Protein AF-A0A961W3Y5-F1 (afdb_monomer_lite)

Foldseek 3Di:
DDPVCVVCLVVVLVVQLVVLLVVVLVDVDDVLVNLVSNVVSLLVSVVVVDPPVVSVVLVVVLVVLPPVVVLVVLSVVVSVPDPDDDDDDSPLSNLVSLLVVLLVLLLLLLLLLLLDDDDPVVNVVSLVSNVSSVVSNVVSLVVLVVVVVVCVVVVVPPPPPVSSAPLLSLLLSLLSLLLLCLSCVLVVPPSSNVSSVVSLVCSCPPHPHPLSVVSSVLSVVLVPPDLVCLVVLLVCLLVVLLCCLVCQLVPLVVVLVVCCPDPCCPPPPQPVLQLSQLSPLLSQLCVVVDQQACAQQNLQVCVVPVVSQVSSAFPDPSHNCRGSNVRSDNQAQSSNLRNHGGVNSSVVSSVVSVSLVVVLVVDPSSSSSSSSSSVSSVNSNNGHGGHPSDSVNSSSVNVSSSSCSVSNVVVVVVVVVD

Sequence (418 aa):
MTASFKRALPFIVLLAAVATTVLVMTVRLAPQLVFGLAMAVALAAALAFHTPQEVARRLLSALKAGLPFLAVLAIAFIAVLPFANEAGTHFSRGLQLLLVAAVLPLASGLGALAGGPLGARERERWIIFFLAGLMVLIAGEIFLDDIRKIAIAFGYERMSMSTLRMNRSTLVISLIAGFAFFRAVQSRDRVTLVAAMVTLFIMLAFSDNETARGIVLLTLLLALVPARWSKGLYALTAIGTLAFILAGPFLYEPAREAWLSSSLAGFKPNTILARLDIWTLSARAVHAFGWLGGGIDFLRDIDAYPDLVAAVAPLGEGAVMPDITYVLHSHNGALQLVVDLGLFGVIAAAALFVLLGRSIFSLPEPQQSAYVRLVVLVLFAICVSHGLWQKWWWLAIGLVTLTVAFLGGADARRRQDD

Secondary structure (DSSP, 8-state):
--HHHHHHHHHHHHHHHHHHHHHHHHS---HHHHHHHHHHHHHHHHHHHS-HHHHHHHHHHHHHTSSHHHHHHHHHHHHH--SS-----HHHHHHHHHHHHHHHHHHHHHHHHHHS---HHHHHHHHHHHHHHHHHHHHHHHHHHHHHHHHHHTT-TTS-TTTT--HHHHHHHHHHHHHHHHHHHHHT-HHHHHHHHHHHHHHHHH---HHHHHHHHHHHHHHSS-GGGHHHHHHHHHHHHHHHHHHHHHHHHHHHHHHHHSTTTTSSHHHHHHHHHHHHHHHHHHHHHGGG---TTGGGGGGG-HHHHHHT----TT-SS--GGG-SS-S-HHHHHHHHHHHHHHHHHHHHHHHHHHHHHTS-HHHHHHHHHHHHHHHHHHHHT--TT-HHHHHHHHHHHHHHHHHHHHHHHHHHH-

Structure (mmCIF, N/CA/C/O backbone):
data_AF-A0A961W3Y5-F1
#
_entry.id   AF-A0A961W3Y5-F1
#
loop_
_atom_site.group_PDB
_atom_site.id
_atom_site.type_symbol
_atom_site.label_atom_id
_atom_site.label_alt_id
_atom_site.label_comp_id
_atom_site.label_asym_id
_atom_site.label_entity_id
_atom_site.label_seq_id
_atom_site.pdbx_PDB_ins_code
_atom_site.Cartn_x
_atom_site.Cartn_y
_atom_site.Cartn_z
_atom_site.occupancy
_atom_site.B_iso_or_equiv
_atom_site.auth_seq_id
_atom_site.auth_comp_id
_atom_site.auth_asym_id
_atom_site.auth_atom_id
_atom_site.pdbx_PDB_model_num
ATOM 1 N N . MET A 1 1 ? 3.672 -12.353 40.311 1.00 52.53 1 MET A N 1
ATOM 2 C CA . MET A 1 1 ? 4.168 -11.032 39.854 1.00 52.53 1 MET A CA 1
ATOM 3 C C . MET A 1 1 ? 3.549 -9.949 40.718 1.00 52.53 1 MET A C 1
ATOM 5 O O . MET A 1 1 ? 2.329 -9.907 40.819 1.00 52.53 1 MET A O 1
ATOM 9 N N . THR A 1 2 ? 4.361 -9.110 41.358 1.00 67.00 2 THR A N 1
ATOM 10 C CA . THR A 1 2 ? 3.884 -8.021 42.224 1.00 67.00 2 THR A CA 1
ATOM 11 C C . THR A 1 2 ? 3.249 -6.891 41.401 1.00 67.00 2 THR A C 1
ATOM 13 O O . THR A 1 2 ? 3.578 -6.693 40.228 1.00 67.00 2 THR A O 1
ATOM 16 N N . ALA A 1 3 ? 2.333 -6.124 42.001 1.00 58.00 3 ALA A N 1
ATOM 17 C CA . ALA A 1 3 ? 1.681 -4.987 41.339 1.00 58.00 3 ALA A CA 1
ATOM 18 C C . ALA A 1 3 ? 2.683 -3.909 40.874 1.00 58.00 3 ALA A C 1
ATOM 20 O O . ALA A 1 3 ? 2.437 -3.226 39.882 1.00 58.00 3 ALA A O 1
ATOM 21 N N . SER A 1 4 ? 3.829 -3.787 41.550 1.00 48.03 4 SER A N 1
ATOM 22 C CA . SER A 1 4 ? 4.938 -2.912 41.156 1.00 48.03 4 SER A CA 1
ATOM 23 C C . SER A 1 4 ? 5.624 -3.378 39.867 1.00 48.03 4 SER A C 1
ATOM 25 O O . SER A 1 4 ? 5.889 -2.555 38.994 1.00 48.03 4 SER A O 1
ATOM 27 N N . PHE A 1 5 ? 5.816 -4.689 39.682 1.00 45.62 5 PHE A N 1
ATOM 28 C CA . PHE A 1 5 ? 6.417 -5.246 38.465 1.00 45.62 5 PHE A CA 1
ATOM 29 C C . PHE A 1 5 ? 5.538 -5.007 37.230 1.00 45.62 5 PHE A C 1
ATOM 31 O O . PHE A 1 5 ? 6.034 -4.555 36.203 1.00 45.62 5 PHE A O 1
ATOM 38 N N . LYS A 1 6 ? 4.213 -5.187 37.346 1.00 46.56 6 LYS A N 1
ATOM 39 C CA . LYS A 1 6 ? 3.263 -4.873 36.258 1.00 46.56 6 LYS A CA 1
ATOM 40 C C . LYS A 1 6 ? 3.284 -3.394 35.842 1.00 46.56 6 LYS A C 1
ATOM 42 O O . LYS A 1 6 ? 3.015 -3.090 34.686 1.00 46.56 6 LYS A O 1
ATOM 47 N N . ARG A 1 7 ? 3.613 -2.475 36.762 1.00 46.25 7 ARG A N 1
ATOM 48 C CA . ARG A 1 7 ? 3.742 -1.031 36.479 1.00 46.25 7 ARG A CA 1
ATOM 49 C C . ARG A 1 7 ? 5.093 -0.658 35.865 1.00 46.25 7 ARG A C 1
ATOM 51 O O . ARG A 1 7 ? 5.137 0.270 35.066 1.00 46.25 7 ARG A O 1
ATOM 58 N N . ALA A 1 8 ? 6.166 -1.360 36.229 1.00 42.59 8 ALA A N 1
ATOM 59 C CA . ALA A 1 8 ? 7.512 -1.139 35.693 1.00 42.59 8 ALA A CA 1
ATOM 60 C C . ALA A 1 8 ? 7.721 -1.798 34.320 1.00 42.59 8 ALA A C 1
ATOM 62 O O . ALA A 1 8 ? 8.552 -1.358 33.535 1.00 42.59 8 ALA A O 1
ATOM 63 N N . LEU A 1 9 ? 6.945 -2.832 34.005 1.00 44.69 9 LEU A N 1
ATOM 64 C CA . LEU A 1 9 ? 7.077 -3.631 32.794 1.00 44.69 9 LEU A CA 1
ATOM 65 C C . LEU A 1 9 ? 6.978 -2.839 31.471 1.00 44.69 9 LEU A C 1
ATOM 67 O O . LEU A 1 9 ? 7.825 -3.076 30.616 1.00 44.69 9 LEU A O 1
ATOM 71 N N . PRO A 1 10 ? 6.060 -1.867 31.274 1.00 43.75 10 PRO A N 1
ATOM 72 C CA . PRO A 1 10 ? 6.090 -0.999 30.091 1.00 43.75 10 PRO A CA 1
ATOM 73 C C . PRO A 1 10 ? 7.406 -0.224 29.968 1.00 43.75 10 PRO A C 1
ATOM 75 O O . PRO A 1 10 ? 7.907 -0.030 28.867 1.00 43.75 10 PRO A O 1
ATOM 78 N N . PHE A 1 11 ? 7.987 0.175 31.103 1.00 44.25 11 PHE A N 1
ATOM 79 C CA . PHE A 1 11 ? 9.269 0.870 31.164 1.00 44.25 11 PHE A CA 1
ATOM 80 C C . PHE A 1 11 ? 10.440 -0.074 30.869 1.00 44.25 11 PHE A C 1
ATOM 82 O O . PHE A 1 11 ? 11.383 0.341 30.221 1.00 44.25 11 PHE A O 1
ATOM 89 N N . ILE A 1 12 ? 10.366 -1.348 31.269 1.00 45.91 12 ILE A N 1
ATOM 90 C CA . ILE A 1 12 ? 11.360 -2.389 30.945 1.00 45.91 12 ILE A CA 1
ATOM 91 C C . ILE A 1 12 ? 11.275 -2.792 29.470 1.00 45.91 12 ILE A C 1
ATOM 93 O O . ILE A 1 12 ? 12.303 -2.950 28.830 1.00 45.91 12 ILE A O 1
ATOM 97 N N . VAL A 1 13 ? 10.070 -2.919 28.912 1.00 46.34 13 VAL A N 1
ATOM 98 C CA . VAL A 1 13 ? 9.837 -3.153 27.476 1.00 46.34 13 VAL A CA 1
ATOM 99 C C . VAL A 1 13 ? 10.357 -1.970 26.661 1.00 46.34 13 VAL A C 1
ATOM 101 O O . VAL A 1 13 ? 11.012 -2.174 25.646 1.00 46.34 13 VAL A O 1
ATOM 104 N N . LEU A 1 14 ? 10.141 -0.743 27.141 1.00 44.53 14 LEU A N 1
ATOM 105 C CA . LEU A 1 14 ? 10.725 0.470 26.574 1.00 44.53 14 LEU A CA 1
ATOM 106 C C . LEU A 1 14 ? 12.253 0.469 26.696 1.00 44.53 14 LEU A C 1
ATOM 108 O O . LEU A 1 14 ? 12.926 0.714 25.705 1.00 44.53 14 LEU A O 1
ATOM 112 N N . LEU A 1 15 ? 12.811 0.151 27.866 1.00 44.34 15 LEU A N 1
ATOM 113 C CA . LEU A 1 15 ? 14.256 0.088 28.086 1.00 44.34 15 LEU A CA 1
ATOM 114 C C . LEU A 1 15 ? 14.894 -1.010 27.235 1.00 44.34 15 LEU A C 1
ATOM 116 O O . LEU A 1 15 ? 15.985 -0.813 26.732 1.00 44.34 15 LEU A O 1
ATOM 120 N N . ALA A 1 16 ? 14.209 -2.136 27.032 1.00 45.62 16 ALA A N 1
ATOM 121 C CA . ALA A 1 16 ? 14.635 -3.225 26.166 1.00 45.62 16 ALA A CA 1
ATOM 122 C C . ALA A 1 16 ? 14.514 -2.843 24.690 1.00 45.62 16 ALA A C 1
ATOM 124 O O . ALA A 1 16 ? 15.419 -3.155 23.931 1.00 45.62 16 ALA A O 1
ATOM 125 N N . ALA A 1 17 ? 13.466 -2.128 24.274 1.00 46.44 17 ALA A N 1
ATOM 126 C CA . ALA A 1 17 ? 13.338 -1.593 22.919 1.00 46.44 17 ALA A CA 1
ATOM 127 C C . ALA A 1 17 ? 14.411 -0.529 22.632 1.00 46.44 17 ALA A C 1
ATOM 129 O O . ALA A 1 17 ? 15.036 -0.555 21.575 1.00 46.44 17 ALA A O 1
ATOM 130 N N . VAL A 1 18 ? 14.691 0.358 23.591 1.00 45.00 18 VAL A N 1
ATOM 131 C CA . VAL A 1 18 ? 15.748 1.378 23.520 1.00 45.00 18 VAL A CA 1
ATOM 132 C C . VAL A 1 18 ? 17.131 0.728 23.563 1.00 45.00 18 VAL A C 1
ATOM 134 O O . VAL A 1 18 ? 17.948 1.017 22.702 1.00 45.00 18 VAL A O 1
ATOM 137 N N . ALA A 1 19 ? 17.391 -0.205 24.481 1.00 44.09 19 ALA A N 1
ATOM 138 C CA . ALA A 1 19 ? 18.655 -0.938 24.574 1.00 44.09 19 ALA A CA 1
ATOM 139 C C . ALA A 1 19 ? 18.885 -1.826 23.349 1.00 44.09 19 ALA A C 1
ATOM 141 O O . ALA A 1 19 ? 19.998 -1.873 22.854 1.00 44.09 19 ALA A O 1
ATOM 142 N N . THR A 1 20 ? 17.843 -2.455 22.801 1.00 43.28 20 THR A N 1
ATOM 143 C CA . THR A 1 20 ? 17.877 -3.138 21.497 1.00 43.28 20 THR A CA 1
ATOM 144 C C . THR A 1 20 ? 18.267 -2.159 20.403 1.00 43.28 20 THR A C 1
ATOM 146 O O . THR A 1 20 ? 19.155 -2.453 19.617 1.00 43.28 20 THR A O 1
ATOM 149 N N . THR A 1 21 ? 17.639 -0.982 20.368 1.00 42.53 21 THR A N 1
ATOM 150 C CA . THR A 1 21 ? 17.950 0.071 19.395 1.00 42.53 21 THR A CA 1
ATOM 151 C C . THR A 1 21 ? 19.409 0.528 19.531 1.00 42.53 21 THR A C 1
ATOM 153 O O . THR A 1 21 ? 20.093 0.657 18.524 1.00 42.53 21 THR A O 1
ATOM 156 N N . VAL A 1 22 ? 19.934 0.666 20.754 1.00 41.19 22 VAL A N 1
ATOM 157 C CA . VAL A 1 22 ? 21.335 1.031 21.052 1.00 41.19 22 VAL A CA 1
ATOM 158 C C . VAL A 1 22 ? 22.325 -0.111 20.743 1.00 41.19 22 VAL A C 1
ATOM 160 O O . VAL A 1 22 ? 23.409 0.131 20.210 1.00 41.19 22 VAL A O 1
ATOM 163 N N . LEU A 1 23 ? 21.964 -1.370 21.002 1.00 40.41 23 LEU A N 1
ATOM 164 C CA . LEU A 1 23 ? 22.770 -2.554 20.669 1.00 40.41 23 LEU A CA 1
ATOM 165 C C . LEU A 1 23 ? 22.853 -2.746 19.142 1.00 40.41 23 LEU A C 1
ATOM 167 O O . LEU A 1 23 ? 23.900 -3.078 18.595 1.00 40.41 23 LEU A O 1
ATOM 171 N N . VAL A 1 24 ? 21.759 -2.445 18.439 1.00 40.34 24 VAL A N 1
ATOM 172 C CA . VAL A 1 24 ? 21.667 -2.375 16.973 1.00 40.34 24 VAL A CA 1
ATOM 173 C C . VAL A 1 24 ? 22.471 -1.198 16.403 1.00 40.34 24 VAL A C 1
ATOM 175 O O . VAL A 1 24 ? 23.022 -1.305 15.311 1.00 40.34 24 VAL A O 1
ATOM 178 N N . MET A 1 25 ? 22.577 -0.082 17.134 1.00 34.12 25 MET A N 1
ATOM 179 C CA . MET A 1 25 ? 23.435 1.051 16.761 1.00 34.12 25 MET A CA 1
ATOM 180 C C . MET A 1 25 ? 24.933 0.736 16.867 1.00 34.12 25 MET A C 1
ATOM 182 O O . MET A 1 25 ? 25.732 1.372 16.184 1.00 34.12 25 MET A O 1
ATOM 186 N N . THR A 1 26 ? 25.325 -0.227 17.703 1.00 34.84 26 THR A N 1
ATOM 187 C CA . THR A 1 26 ? 26.737 -0.522 18.011 1.00 34.84 26 THR A CA 1
ATOM 188 C C . THR A 1 26 ? 27.265 -1.791 17.336 1.00 34.84 26 THR A C 1
ATOM 190 O O . THR A 1 26 ? 28.462 -1.885 17.070 1.00 34.84 26 THR A O 1
ATOM 193 N N . VAL A 1 27 ? 26.398 -2.742 16.977 1.00 35.16 27 VAL A N 1
ATOM 194 C CA . VAL A 1 27 ? 26.781 -4.001 16.323 1.00 35.16 27 VAL A CA 1
ATOM 195 C C . VAL A 1 27 ? 26.130 -4.064 14.941 1.00 35.16 27 VAL A C 1
ATOM 197 O O . VAL A 1 27 ? 24.941 -3.803 14.823 1.00 35.16 27 VAL A O 1
ATOM 200 N N . ARG A 1 28 ? 26.910 -4.388 13.894 1.00 43.34 28 ARG A N 1
ATOM 201 C CA . ARG A 1 28 ? 26.558 -4.459 12.450 1.00 43.34 28 ARG A CA 1
ATOM 202 C C . ARG A 1 28 ? 25.403 -5.427 12.113 1.00 43.34 28 ARG A C 1
ATOM 204 O O . ARG A 1 28 ? 25.561 -6.312 11.275 1.00 43.34 28 ARG A O 1
ATOM 211 N N . LEU A 1 29 ? 24.257 -5.321 12.763 1.00 40.78 29 LEU A N 1
ATOM 212 C CA . LEU A 1 29 ? 23.186 -6.296 12.647 1.00 40.78 29 LEU A CA 1
ATOM 213 C C . LEU A 1 29 ? 22.151 -5.795 11.645 1.00 40.78 29 LEU A C 1
ATOM 215 O O . LEU A 1 29 ? 21.743 -4.634 11.644 1.00 40.78 29 LEU A O 1
ATOM 219 N N . ALA A 1 30 ? 21.793 -6.689 10.731 1.00 45.50 30 ALA A N 1
ATOM 220 C CA . ALA A 1 30 ? 20.909 -6.414 9.616 1.00 45.50 30 ALA A CA 1
ATOM 221 C C . ALA A 1 30 ? 19.525 -5.935 10.129 1.00 45.50 30 ALA A C 1
ATOM 223 O O . ALA A 1 30 ? 19.110 -6.371 11.207 1.00 45.50 30 ALA A O 1
ATOM 224 N N . PRO A 1 31 ? 18.786 -5.065 9.405 1.00 47.53 31 PRO A N 1
ATOM 225 C CA . PRO A 1 31 ? 17.449 -4.586 9.792 1.00 47.53 31 PRO A CA 1
ATOM 226 C C . PRO A 1 31 ? 16.511 -5.691 10.311 1.00 47.53 31 PRO A C 1
ATOM 228 O O . PRO A 1 31 ? 15.728 -5.485 11.230 1.00 47.53 31 PRO A O 1
ATOM 231 N N . GLN A 1 32 ? 16.653 -6.898 9.773 1.00 45.22 32 GLN A N 1
ATOM 232 C CA . GLN A 1 32 ? 15.991 -8.138 10.165 1.00 45.22 32 GLN A CA 1
ATOM 233 C C . GLN A 1 32 ? 16.138 -8.468 11.653 1.00 45.22 32 GLN A C 1
ATOM 235 O O . GLN A 1 32 ? 15.183 -8.931 12.266 1.00 45.22 32 GLN A O 1
ATOM 240 N N . LEU A 1 33 ? 17.302 -8.209 12.248 1.00 44.34 33 LEU A N 1
ATOM 241 C CA . LEU A 1 33 ? 17.552 -8.460 13.661 1.00 44.34 33 LEU A CA 1
ATOM 242 C C . LEU A 1 33 ? 16.855 -7.422 14.544 1.00 44.34 33 LEU A C 1
ATOM 244 O O . LEU A 1 33 ? 16.346 -7.767 15.601 1.00 44.34 33 LEU A O 1
ATOM 248 N N . VAL A 1 34 ? 16.744 -6.177 14.073 1.00 46.94 34 VAL A N 1
ATOM 249 C CA . VAL A 1 34 ? 15.967 -5.111 14.732 1.00 46.94 34 VAL A CA 1
ATOM 250 C C . VAL A 1 34 ? 14.498 -5.496 14.800 1.00 46.94 34 VAL A C 1
ATOM 252 O O . VAL A 1 34 ? 13.863 -5.359 15.840 1.00 46.94 34 VAL A O 1
ATOM 255 N N . PHE A 1 35 ? 13.967 -6.033 13.704 1.00 48.47 35 PHE A N 1
ATOM 256 C CA . PHE A 1 35 ? 12.590 -6.505 13.650 1.00 48.47 35 PHE A CA 1
ATOM 257 C C . PHE A 1 35 ? 12.386 -7.824 14.403 1.00 48.47 35 PHE A C 1
ATOM 259 O O . PHE A 1 35 ? 11.366 -7.980 15.068 1.00 48.47 35 PHE A O 1
ATOM 266 N N . GLY A 1 36 ? 13.363 -8.734 14.377 1.00 49.88 36 GLY A N 1
ATOM 267 C CA . GLY A 1 36 ? 13.378 -9.946 15.196 1.00 49.88 36 GLY A CA 1
ATOM 268 C C . GLY A 1 36 ? 13.376 -9.623 16.689 1.00 49.88 36 GLY A C 1
ATOM 269 O O . GLY A 1 36 ? 12.592 -10.204 17.437 1.00 49.88 36 GLY A O 1
ATOM 270 N N . LEU A 1 37 ? 14.160 -8.631 17.119 1.00 49.06 37 LEU A N 1
ATOM 271 C CA . LEU A 1 37 ? 14.128 -8.135 18.490 1.00 49.06 37 LEU A CA 1
ATOM 272 C C . LEU A 1 37 ? 12.853 -7.351 18.798 1.00 49.06 37 LEU A C 1
ATOM 274 O O . LEU A 1 37 ? 12.298 -7.555 19.866 1.00 49.06 37 LEU A O 1
ATOM 278 N N . ALA A 1 38 ? 12.332 -6.513 17.899 1.00 50.50 38 ALA A N 1
ATOM 279 C CA . ALA A 1 38 ? 11.050 -5.836 18.118 1.00 50.50 38 ALA A CA 1
ATOM 280 C C . ALA A 1 38 ? 9.908 -6.852 18.290 1.00 50.50 38 ALA A C 1
ATOM 282 O O . ALA A 1 38 ? 9.061 -6.695 19.169 1.00 50.50 38 ALA A O 1
ATOM 283 N N . MET A 1 39 ? 9.923 -7.934 17.508 1.00 51.25 39 MET A N 1
ATOM 284 C CA . MET A 1 39 ? 8.981 -9.039 17.644 1.00 51.25 39 MET A CA 1
ATOM 285 C C . MET A 1 39 ? 9.219 -9.828 18.932 1.00 51.25 39 MET A C 1
ATOM 287 O O . MET A 1 39 ? 8.253 -10.133 19.621 1.00 51.25 39 MET A O 1
ATOM 291 N N . ALA A 1 40 ? 10.471 -10.093 19.314 1.00 54.12 40 ALA A N 1
ATOM 292 C CA . ALA A 1 40 ? 10.802 -10.723 20.591 1.00 54.12 40 ALA A CA 1
ATOM 293 C C . ALA A 1 40 ? 10.371 -9.861 21.788 1.00 54.12 40 ALA A C 1
ATOM 295 O O . ALA A 1 40 ? 9.845 -10.392 22.759 1.00 54.12 40 ALA A O 1
ATOM 296 N N . VAL A 1 41 ? 10.516 -8.537 21.702 1.00 54.47 41 VAL A N 1
ATOM 297 C CA . VAL A 1 41 ? 10.067 -7.565 22.706 1.00 54.47 41 VAL A CA 1
ATOM 298 C C . VAL A 1 41 ? 8.541 -7.521 22.764 1.00 54.47 41 VAL A C 1
ATOM 300 O O . VAL A 1 41 ? 7.982 -7.539 23.857 1.00 54.47 41 VAL A O 1
ATOM 303 N N . ALA A 1 42 ? 7.850 -7.536 21.622 1.00 51.81 42 ALA A N 1
ATOM 304 C CA . ALA A 1 42 ? 6.393 -7.631 21.574 1.00 51.81 42 ALA A CA 1
ATOM 305 C C . ALA A 1 42 ? 5.886 -8.964 22.155 1.00 51.81 42 ALA A C 1
ATOM 307 O O . ALA A 1 42 ? 4.922 -8.974 22.920 1.00 51.81 42 ALA A O 1
ATOM 308 N N . LEU A 1 43 ? 6.562 -10.080 21.858 1.00 54.12 43 LEU A N 1
ATOM 309 C CA . LEU A 1 43 ? 6.256 -11.396 22.422 1.00 54.12 43 LEU A CA 1
ATOM 310 C C . LEU A 1 43 ? 6.524 -11.430 23.930 1.00 54.12 43 LEU A C 1
ATOM 312 O O . LEU A 1 43 ? 5.705 -11.942 24.686 1.00 54.12 43 LEU A O 1
ATOM 316 N N . ALA A 1 44 ? 7.643 -10.859 24.379 1.00 56.25 44 ALA A N 1
ATOM 317 C CA . ALA A 1 44 ? 8.004 -10.758 25.788 1.00 56.25 44 ALA A CA 1
ATOM 318 C C . ALA A 1 44 ? 7.011 -9.876 26.552 1.00 56.25 44 ALA A C 1
ATOM 320 O O . ALA A 1 44 ? 6.573 -10.246 27.638 1.00 56.25 44 ALA A O 1
ATOM 321 N N . ALA A 1 45 ? 6.587 -8.755 25.963 1.00 52.03 45 ALA A N 1
ATOM 322 C CA . ALA A 1 45 ? 5.527 -7.916 26.506 1.00 52.03 45 ALA A CA 1
ATOM 323 C C . ALA A 1 45 ? 4.215 -8.706 26.609 1.00 52.03 45 ALA A C 1
ATOM 325 O O . ALA A 1 45 ? 3.605 -8.743 27.676 1.00 52.03 45 ALA A O 1
ATOM 326 N N . ALA A 1 46 ? 3.815 -9.413 25.549 1.00 51.62 46 ALA A N 1
ATOM 327 C CA . ALA A 1 46 ? 2.628 -10.263 25.560 1.00 51.62 46 ALA A CA 1
ATOM 328 C C . ALA A 1 46 ? 2.689 -11.338 26.659 1.00 51.62 46 ALA A C 1
ATOM 330 O O . ALA A 1 46 ? 1.726 -11.498 27.407 1.00 51.62 46 ALA A O 1
ATOM 331 N N . LEU A 1 47 ? 3.825 -12.027 26.803 1.00 58.44 47 LEU A N 1
ATOM 332 C CA . LEU A 1 47 ? 4.071 -13.044 27.837 1.00 58.44 47 LEU A CA 1
ATOM 333 C C . LEU A 1 47 ? 4.131 -12.466 29.253 1.00 58.44 47 LEU A C 1
ATOM 335 O O . LEU A 1 47 ? 3.964 -13.193 30.229 1.00 58.44 47 LEU A O 1
ATOM 339 N N . ALA A 1 48 ? 4.361 -11.165 29.383 1.00 55.69 48 ALA A N 1
ATOM 340 C CA . ALA A 1 48 ? 4.384 -10.494 30.668 1.00 55.69 48 ALA A CA 1
ATOM 341 C C . ALA A 1 48 ? 2.994 -9.974 31.100 1.00 55.69 48 ALA A C 1
ATOM 343 O O . ALA A 1 48 ? 2.758 -9.776 32.294 1.00 55.69 48 ALA A O 1
ATOM 344 N N . PHE A 1 49 ? 2.047 -9.824 30.163 1.00 53.38 49 PHE A N 1
ATOM 345 C CA . PHE A 1 49 ? 0.641 -9.486 30.445 1.00 53.38 49 PHE A CA 1
ATOM 346 C C . PHE A 1 49 ? -0.318 -10.685 30.405 1.00 53.38 49 PHE A C 1
ATOM 348 O O . PHE A 1 49 ? -1.413 -10.610 30.967 1.00 53.38 49 PHE A O 1
ATOM 355 N N . HIS A 1 50 ? 0.080 -11.792 29.781 1.00 61.75 50 HIS A N 1
ATOM 356 C CA . HIS A 1 50 ? -0.748 -12.980 29.583 1.00 61.75 50 HIS A CA 1
ATOM 357 C C . HIS A 1 50 ? 0.029 -14.257 29.910 1.00 61.75 50 HIS A C 1
ATOM 359 O O . HIS A 1 50 ? 1.253 -14.287 29.834 1.00 61.75 50 HIS A O 1
ATOM 365 N N . THR A 1 51 ? -0.671 -15.340 30.256 1.00 77.38 51 THR A N 1
ATOM 366 C CA . THR A 1 51 ? -0.002 -16.634 30.457 1.00 77.38 51 THR A CA 1
ATOM 367 C C . THR A 1 51 ? 0.565 -17.151 29.129 1.00 77.38 51 THR A C 1
ATOM 369 O O . THR A 1 51 ? -0.014 -16.874 28.074 1.00 77.38 51 THR A O 1
ATOM 372 N N . PRO A 1 52 ? 1.651 -17.947 29.132 1.00 71.94 52 PRO A N 1
ATOM 373 C CA . PRO A 1 52 ? 2.195 -18.531 27.907 1.00 71.94 52 PRO A CA 1
ATOM 374 C C . PRO A 1 52 ? 1.154 -19.306 27.098 1.00 71.94 52 PRO A C 1
ATOM 376 O O . PRO A 1 52 ? 1.124 -19.198 25.878 1.00 71.94 52 PRO A O 1
ATOM 379 N N . GLN A 1 53 ? 0.245 -20.022 27.769 1.00 75.06 53 GLN A N 1
ATOM 380 C CA . GLN A 1 53 ? -0.853 -20.731 27.107 1.00 75.06 53 GLN A CA 1
ATOM 381 C C . GLN A 1 53 ? -1.849 -19.772 26.453 1.00 75.06 53 GLN A C 1
ATOM 383 O O . GLN A 1 53 ? -2.417 -20.101 25.419 1.00 75.06 53 GLN A O 1
ATOM 388 N N . GLU A 1 54 ? -2.075 -18.593 27.026 1.00 66.88 54 GLU A N 1
ATOM 389 C CA . GLU A 1 54 ? -2.979 -17.591 26.474 1.00 66.88 54 GLU A CA 1
ATOM 390 C C . GLU A 1 54 ? -2.343 -16.803 25.329 1.00 66.88 54 GLU A C 1
ATOM 392 O O . GLU A 1 54 ? -3.008 -16.577 24.321 1.00 66.88 54 GLU A O 1
ATOM 397 N N . VAL A 1 55 ? -1.052 -16.469 25.424 1.00 67.50 55 VAL A N 1
ATOM 398 C CA . VAL A 1 55 ? -0.276 -15.942 24.292 1.00 67.50 55 VAL A CA 1
ATOM 399 C C . VAL A 1 55 ? -0.246 -16.964 23.164 1.00 67.50 55 VAL A C 1
ATOM 401 O O . VAL A 1 55 ? -0.581 -16.618 22.038 1.00 67.50 55 VAL A O 1
ATOM 404 N N . ALA A 1 56 ? 0.058 -18.230 23.459 1.00 70.50 56 ALA A N 1
ATOM 405 C CA . ALA A 1 56 ? 0.048 -19.308 22.478 1.00 70.50 56 ALA A CA 1
ATOM 406 C C . ALA A 1 56 ? -1.344 -19.507 21.879 1.00 70.50 56 ALA A C 1
ATOM 408 O O . ALA A 1 56 ? -1.450 -19.635 20.671 1.00 70.50 56 ALA A O 1
ATOM 409 N N . ARG A 1 57 ? -2.421 -19.473 22.674 1.00 73.31 57 ARG A N 1
ATOM 410 C CA . ARG A 1 57 ? -3.802 -19.591 22.182 1.00 73.31 57 ARG A CA 1
ATOM 411 C C . ARG A 1 57 ? -4.207 -18.399 21.322 1.00 73.31 57 ARG A C 1
ATOM 413 O O . ARG A 1 57 ? -4.870 -18.617 20.319 1.00 73.31 57 ARG A O 1
ATOM 420 N N . ARG A 1 58 ? -3.803 -17.175 21.681 1.00 64.94 58 ARG A N 1
ATOM 421 C CA . ARG A 1 58 ? -4.057 -15.942 20.913 1.00 64.94 58 ARG A CA 1
ATOM 422 C C . ARG A 1 58 ? -3.254 -15.899 19.619 1.00 64.94 58 ARG A C 1
ATOM 424 O O . ARG A 1 58 ? -3.802 -15.549 18.579 1.00 64.94 58 ARG A O 1
ATOM 431 N N . LEU A 1 59 ? -1.987 -16.307 19.672 1.00 59.03 59 LEU A N 1
ATOM 432 C CA . LEU A 1 59 ? -1.159 -16.516 18.492 1.00 59.03 59 LEU A CA 1
ATOM 433 C C . LEU A 1 59 ? -1.781 -17.607 17.631 1.00 59.03 59 LEU A C 1
ATOM 435 O O . LEU A 1 59 ? -2.097 -17.330 16.495 1.00 59.03 59 LEU A O 1
ATOM 439 N N . LEU A 1 60 ? -2.086 -18.790 18.163 1.00 60.50 60 LEU A N 1
ATOM 440 C CA . LEU A 1 60 ? -2.760 -19.872 17.438 1.00 60.50 60 LEU A CA 1
ATOM 441 C C . LEU A 1 60 ? -4.127 -19.459 16.892 1.00 60.50 60 LEU A C 1
ATOM 443 O O . LEU A 1 60 ? -4.468 -19.887 15.800 1.00 60.50 60 LEU A O 1
ATOM 447 N N . SER A 1 61 ? -4.910 -18.631 17.586 1.00 61.06 61 SER A N 1
ATOM 448 C CA . SER A 1 61 ? -6.179 -18.116 17.061 1.00 61.06 61 SER A CA 1
ATOM 449 C C . SER A 1 61 ? -5.959 -17.092 15.952 1.00 61.06 61 SER A C 1
ATOM 451 O O . SER A 1 61 ? -6.682 -17.116 14.963 1.00 61.06 61 SER A O 1
ATOM 453 N N . ALA A 1 62 ? -4.935 -16.242 16.072 1.00 52.19 62 ALA A N 1
ATOM 454 C CA . ALA A 1 62 ? -4.521 -15.338 15.006 1.00 52.19 62 ALA A CA 1
ATOM 455 C C . ALA A 1 62 ? -3.971 -16.126 13.803 1.00 52.19 62 ALA A C 1
ATOM 457 O O . ALA A 1 62 ? -4.335 -15.848 12.670 1.00 52.19 62 ALA A O 1
ATOM 458 N N . LEU A 1 63 ? -3.179 -17.175 14.034 1.00 50.59 63 LEU A N 1
ATOM 459 C CA . LEU A 1 63 ? -2.641 -18.083 13.020 1.00 50.59 63 LEU A CA 1
ATOM 460 C C . LEU A 1 63 ? -3.764 -18.883 12.337 1.00 50.59 63 LEU A C 1
ATOM 462 O O . LEU A 1 63 ? -3.754 -19.025 11.119 1.00 50.59 63 LEU A O 1
ATOM 466 N N . LYS A 1 64 ? -4.780 -19.326 13.092 1.00 50.41 64 LYS A N 1
ATOM 467 C CA . LYS A 1 64 ? -6.007 -19.956 12.570 1.00 50.41 64 LYS A CA 1
ATOM 468 C C . LYS A 1 64 ? -6.895 -18.987 11.782 1.00 50.41 64 LYS A C 1
ATOM 470 O O . LYS A 1 64 ? -7.693 -19.449 10.975 1.00 50.41 64 LYS A O 1
ATOM 475 N N . ALA A 1 65 ? -6.732 -17.672 11.953 1.00 50.31 65 ALA A N 1
ATOM 476 C CA . ALA A 1 65 ? -7.358 -16.656 11.102 1.00 50.31 65 ALA A CA 1
ATOM 477 C C . ALA A 1 65 ? -6.651 -16.487 9.732 1.00 50.31 65 ALA A C 1
ATOM 479 O O . ALA A 1 65 ? -6.984 -15.589 8.963 1.00 50.31 65 ALA A O 1
ATOM 480 N N . GLY A 1 66 ? -5.691 -17.362 9.398 1.00 41.28 66 GLY A N 1
ATOM 481 C CA . GLY A 1 66 ? -5.249 -17.665 8.030 1.00 41.28 66 GLY A CA 1
ATOM 482 C C . GLY A 1 66 ? -4.165 -16.753 7.450 1.00 41.28 66 GLY A C 1
ATOM 483 O O . GLY A 1 66 ? -3.307 -17.223 6.712 1.00 41.28 66 GLY A O 1
ATOM 484 N N . LEU A 1 67 ? -4.138 -15.473 7.818 1.00 44.16 67 LEU A N 1
ATOM 485 C CA . LEU A 1 67 ? -3.193 -14.489 7.267 1.00 44.16 67 LEU A CA 1
ATOM 486 C C . LEU A 1 67 ? -1.891 -14.272 8.066 1.00 44.16 67 LEU A C 1
ATOM 488 O O . LEU A 1 67 ? -0.829 -14.110 7.461 1.00 44.16 67 LEU A O 1
ATOM 492 N N . PRO A 1 68 ? -1.909 -14.317 9.410 1.00 47.66 68 PRO A N 1
ATOM 493 C CA . PRO A 1 68 ? -0.711 -14.107 10.224 1.00 47.66 68 PRO A CA 1
ATOM 494 C C . PRO A 1 68 ? 0.321 -15.235 10.116 1.00 47.66 68 PRO A C 1
ATOM 496 O O . PRO A 1 68 ? 1.497 -14.994 10.357 1.00 47.66 68 PRO A O 1
ATOM 499 N N . PHE A 1 69 ? -0.082 -16.453 9.732 1.00 41.41 69 PHE A N 1
ATOM 500 C CA . PHE A 1 69 ? 0.836 -17.588 9.565 1.00 41.41 69 PHE A CA 1
ATOM 501 C C . PHE A 1 69 ? 1.795 -17.381 8.389 1.00 41.41 69 PHE A C 1
ATOM 503 O O . PHE A 1 69 ? 2.994 -17.584 8.554 1.00 41.41 69 PHE A O 1
ATOM 510 N N . LEU A 1 70 ? 1.300 -16.872 7.255 1.00 44.72 70 LEU A N 1
ATOM 511 C CA . LEU A 1 70 ? 2.137 -16.495 6.111 1.00 44.72 70 LEU A CA 1
ATOM 512 C C . LEU A 1 70 ? 3.031 -15.293 6.431 1.00 44.72 70 LEU A C 1
ATOM 514 O O . LEU A 1 70 ? 4.175 -15.272 6.001 1.00 44.72 70 LEU A O 1
ATOM 518 N N . ALA A 1 71 ? 2.560 -14.334 7.237 1.00 45.59 71 ALA A N 1
ATOM 519 C CA . ALA A 1 71 ? 3.377 -13.205 7.681 1.00 45.59 71 ALA A CA 1
ATOM 520 C C . ALA A 1 71 ? 4.491 -13.636 8.652 1.00 45.59 71 ALA A C 1
ATOM 522 O O . ALA A 1 71 ? 5.620 -13.184 8.514 1.00 45.59 71 ALA A O 1
ATOM 523 N N . VAL A 1 72 ? 4.217 -14.540 9.598 1.00 45.78 72 VAL A N 1
ATOM 524 C CA . VAL A 1 72 ? 5.228 -15.078 10.528 1.00 45.78 72 VAL A CA 1
ATOM 525 C C . VAL A 1 72 ? 6.232 -15.974 9.800 1.00 45.78 72 VAL A C 1
ATOM 527 O O . VAL A 1 72 ? 7.427 -15.852 10.055 1.00 45.78 72 VAL A O 1
ATOM 530 N N . LEU A 1 73 ? 5.786 -16.813 8.856 1.00 44.72 73 LEU A N 1
ATOM 531 C CA . LEU A 1 73 ? 6.676 -17.593 7.988 1.00 44.72 73 LEU A CA 1
ATOM 532 C C . LEU A 1 73 ? 7.504 -16.693 7.074 1.00 44.72 73 LEU A C 1
ATOM 534 O O . LEU A 1 73 ? 8.705 -16.898 6.989 1.00 44.72 73 LEU A O 1
ATOM 538 N N . ALA A 1 74 ? 6.913 -15.665 6.462 1.00 46.41 74 ALA A N 1
ATOM 539 C CA . ALA A 1 74 ? 7.642 -14.689 5.657 1.00 46.41 74 ALA A CA 1
ATOM 540 C C . ALA A 1 74 ? 8.657 -13.912 6.503 1.00 46.41 74 ALA A C 1
ATOM 542 O O . ALA A 1 74 ? 9.780 -13.716 6.062 1.00 46.41 74 ALA A O 1
ATOM 543 N N . ILE A 1 75 ? 8.319 -13.522 7.737 1.00 46.12 75 ILE A N 1
ATOM 544 C CA . ILE A 1 75 ? 9.251 -12.849 8.653 1.00 46.12 75 ILE A CA 1
ATOM 545 C C . ILE A 1 75 ? 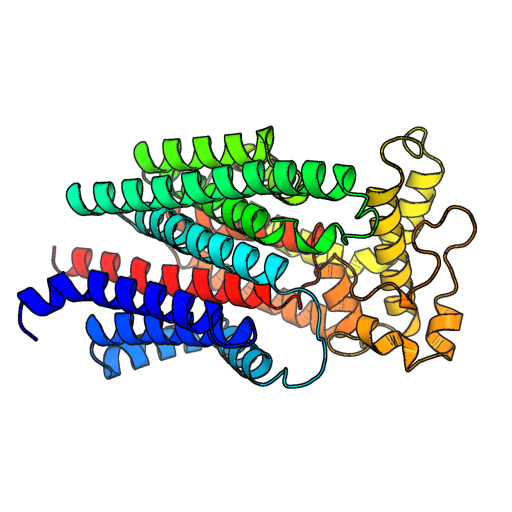10.371 -13.801 9.095 1.00 46.12 75 ILE A C 1
ATOM 547 O O . ILE A 1 75 ? 11.525 -13.382 9.123 1.00 46.12 75 ILE A O 1
ATOM 551 N N . ALA A 1 76 ? 10.076 -15.072 9.381 1.00 44.62 76 ALA A N 1
ATOM 552 C CA . ALA A 1 76 ? 11.088 -16.083 9.695 1.00 44.62 76 ALA A CA 1
ATOM 553 C C . ALA A 1 76 ? 11.999 -16.376 8.488 1.00 44.62 76 ALA A C 1
ATOM 555 O O . ALA A 1 76 ? 13.212 -16.457 8.640 1.00 44.62 76 ALA A O 1
ATOM 556 N N . PHE A 1 77 ? 11.435 -16.444 7.282 1.00 40.53 77 PHE A N 1
ATOM 557 C CA . PHE A 1 77 ? 12.162 -16.656 6.029 1.00 40.53 77 PHE A CA 1
ATOM 558 C C . PHE A 1 77 ? 13.031 -15.435 5.668 1.00 40.53 77 PHE A C 1
ATOM 560 O O . PHE A 1 77 ? 14.200 -15.576 5.322 1.00 40.53 77 PHE A O 1
ATOM 567 N N . ILE A 1 78 ? 12.515 -14.215 5.862 1.00 43.75 78 ILE A N 1
ATOM 568 C CA . ILE A 1 78 ? 13.242 -12.946 5.683 1.00 43.75 78 ILE A CA 1
ATOM 569 C C . ILE A 1 78 ? 14.336 -12.763 6.746 1.00 43.75 78 ILE A C 1
ATOM 571 O O . ILE A 1 78 ? 15.377 -12.177 6.443 1.00 43.75 78 ILE A O 1
ATOM 575 N N . ALA A 1 79 ? 14.133 -13.258 7.971 1.00 43.69 79 ALA A N 1
ATOM 576 C CA . ALA A 1 79 ? 15.123 -13.200 9.047 1.00 43.69 79 ALA A CA 1
ATOM 577 C C . ALA A 1 79 ? 16.334 -14.119 8.807 1.00 43.69 79 ALA A C 1
ATOM 579 O O . ALA A 1 79 ? 17.407 -13.842 9.336 1.00 43.69 79 ALA A O 1
ATOM 580 N N . VAL A 1 80 ? 16.182 -15.162 7.982 1.00 38.94 80 VAL A N 1
ATOM 581 C CA . VAL A 1 80 ? 17.257 -16.106 7.619 1.00 38.94 80 VAL A CA 1
ATOM 582 C C . VAL A 1 80 ? 18.026 -15.664 6.351 1.00 38.94 80 VAL A C 1
ATOM 584 O O . VAL A 1 80 ? 19.147 -16.104 6.121 1.00 38.94 80 VAL A O 1
ATOM 587 N N . LEU A 1 81 ? 17.486 -14.717 5.571 1.00 35.91 81 LEU A N 1
ATOM 588 C CA . LEU A 1 81 ? 18.064 -14.157 4.334 1.00 35.91 81 LEU A CA 1
ATOM 589 C C . LEU A 1 81 ? 18.479 -12.680 4.540 1.00 35.91 81 LEU A C 1
ATOM 591 O O . LEU A 1 81 ? 17.757 -11.767 4.089 1.00 35.91 81 LEU A O 1
ATOM 595 N N . PRO A 1 82 ? 19.585 -12.367 5.258 1.00 45.41 82 PRO A N 1
ATOM 596 C CA . PRO A 1 82 ? 20.895 -12.332 4.584 1.00 45.41 82 PRO A CA 1
ATOM 597 C C . PRO A 1 82 ? 22.161 -12.440 5.480 1.00 45.41 82 PRO A C 1
ATOM 599 O O . PRO A 1 82 ? 22.386 -11.632 6.382 1.00 45.41 82 PRO A O 1
ATOM 602 N N . PHE A 1 83 ? 23.083 -13.320 5.075 1.00 39.22 83 PHE A N 1
ATOM 603 C CA . PHE A 1 83 ? 24.535 -13.210 5.318 1.00 39.22 83 PHE A CA 1
ATOM 604 C C . PHE A 1 83 ? 25.327 -12.869 4.038 1.00 39.22 83 PHE A C 1
ATOM 606 O O . PHE A 1 83 ? 26.544 -13.012 4.007 1.00 39.22 83 PHE A O 1
ATOM 613 N N . ALA A 1 84 ? 24.672 -12.381 2.981 1.00 38.53 84 ALA A N 1
ATOM 614 C CA . ALA A 1 84 ? 25.338 -12.053 1.723 1.00 38.53 84 ALA A CA 1
ATOM 615 C C . ALA A 1 84 ? 25.255 -10.549 1.420 1.00 38.53 84 ALA A C 1
ATOM 617 O O . ALA A 1 84 ? 24.172 -10.009 1.222 1.00 38.53 84 ALA A O 1
ATOM 618 N N . ASN A 1 85 ? 26.438 -9.929 1.420 1.00 43.50 85 ASN A N 1
ATOM 619 C CA . ASN A 1 85 ? 26.872 -8.761 0.650 1.00 43.50 85 ASN A CA 1
ATOM 620 C C . ASN A 1 85 ? 26.019 -7.480 0.698 1.00 43.50 85 ASN A C 1
ATOM 622 O O . ASN A 1 85 ? 25.018 -7.363 0.010 1.00 43.50 85 ASN A O 1
ATOM 626 N N . GLU A 1 86 ? 26.493 -6.477 1.453 1.00 42.06 86 GLU A N 1
ATOM 627 C CA . GLU A 1 86 ? 26.884 -5.165 0.893 1.00 42.06 86 GLU A CA 1
ATOM 628 C C . GLU A 1 86 ? 27.387 -4.200 1.991 1.00 42.06 86 GLU A C 1
ATOM 630 O O . GLU A 1 86 ? 26.680 -3.796 2.929 1.00 42.06 86 GLU A O 1
ATOM 635 N N . ALA A 1 87 ? 28.663 -3.823 1.867 1.00 43.56 87 ALA A N 1
ATOM 636 C CA . ALA A 1 87 ? 29.326 -2.814 2.681 1.00 43.56 87 ALA A CA 1
ATOM 637 C C . ALA A 1 87 ? 29.059 -1.424 2.080 1.00 43.56 87 ALA A C 1
ATOM 639 O O . ALA A 1 87 ? 29.652 -1.048 1.076 1.00 43.56 87 ALA A O 1
ATOM 640 N N . GLY A 1 88 ? 28.161 -0.655 2.701 1.00 40.12 88 GLY A N 1
ATOM 641 C CA . GLY A 1 88 ? 27.809 0.688 2.239 1.00 40.12 88 GLY A CA 1
ATOM 642 C C . GLY A 1 88 ? 27.198 1.555 3.342 1.00 40.12 88 GLY A C 1
ATOM 643 O O . GLY A 1 88 ? 26.092 1.274 3.803 1.00 40.12 88 GLY A O 1
ATOM 644 N N . THR A 1 89 ? 27.977 2.574 3.732 1.00 43.53 89 THR A N 1
ATOM 645 C CA . THR A 1 89 ? 27.753 3.775 4.574 1.00 43.53 89 THR A CA 1
ATOM 646 C C . THR A 1 89 ? 27.051 3.632 5.942 1.00 43.53 89 THR A C 1
ATOM 648 O O . THR A 1 89 ? 25.870 3.326 6.064 1.00 43.53 89 THR A O 1
ATOM 651 N N . HIS A 1 90 ? 27.795 3.942 7.012 1.00 43.94 90 HIS A N 1
ATOM 652 C CA . HIS A 1 90 ? 27.363 3.854 8.417 1.00 43.94 90 HIS A CA 1
ATOM 653 C C . HIS A 1 90 ? 26.363 4.947 8.849 1.00 43.94 90 HIS A C 1
ATOM 655 O O . HIS A 1 90 ? 25.554 4.723 9.747 1.00 43.94 90 HIS A O 1
ATOM 661 N N . PHE A 1 91 ? 26.379 6.110 8.195 1.00 46.19 91 PHE A N 1
ATOM 662 C CA . PHE A 1 91 ? 25.576 7.276 8.582 1.00 46.19 91 PHE A CA 1
ATOM 663 C C . PHE A 1 91 ? 24.085 7.143 8.217 1.00 46.19 91 PHE A C 1
ATOM 665 O O . PHE A 1 91 ? 23.210 7.435 9.030 1.00 46.19 91 PHE A O 1
ATOM 672 N N . SER A 1 92 ? 23.781 6.605 7.031 1.00 46.16 92 SER A N 1
ATOM 673 C CA . SER A 1 92 ? 22.401 6.383 6.566 1.00 46.16 92 SER A CA 1
ATOM 674 C C . SER A 1 92 ? 21.642 5.371 7.438 1.00 46.16 92 SER A C 1
ATOM 676 O O . SER A 1 92 ? 20.431 5.487 7.621 1.00 46.16 92 SER A O 1
ATOM 678 N N . ARG A 1 93 ? 22.356 4.412 8.043 1.00 48.03 93 ARG A N 1
ATOM 679 C CA . ARG A 1 93 ? 21.781 3.351 8.887 1.00 48.03 93 ARG A CA 1
ATOM 680 C C . ARG A 1 93 ? 21.394 3.850 10.284 1.00 48.03 93 ARG A C 1
ATOM 682 O O . ARG A 1 93 ? 20.306 3.523 10.748 1.00 48.03 93 ARG A O 1
ATOM 689 N N . GLY A 1 94 ? 22.227 4.676 10.929 1.00 49.97 94 GLY A N 1
ATOM 690 C CA . GLY A 1 94 ? 21.921 5.266 12.246 1.00 49.97 94 GLY A CA 1
ATOM 691 C C . GLY A 1 94 ? 20.688 6.173 12.215 1.00 49.97 94 GLY A C 1
ATOM 692 O O . GLY A 1 94 ? 19.831 6.118 13.094 1.00 49.97 94 GLY A O 1
ATOM 693 N N . LEU A 1 95 ? 20.548 6.928 11.132 1.00 49.94 95 LEU A N 1
ATOM 694 C CA . LEU A 1 95 ? 19.380 7.746 10.860 1.00 49.94 95 LEU A CA 1
ATOM 695 C C . LEU A 1 95 ? 18.124 6.898 10.584 1.00 49.94 95 LEU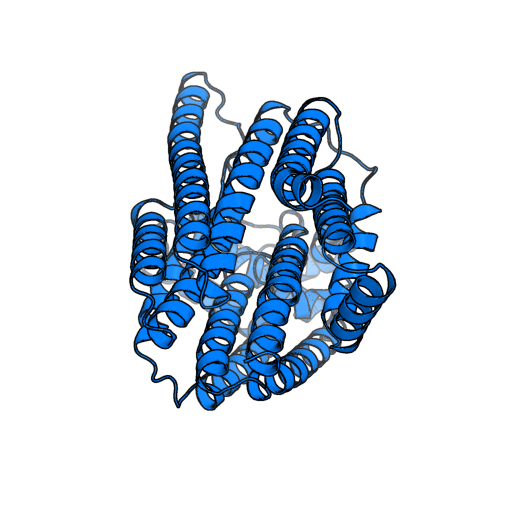 A C 1
ATOM 697 O O . LEU A 1 95 ? 17.096 7.131 11.209 1.00 49.94 95 LEU A O 1
ATOM 701 N N . GLN A 1 96 ? 18.187 5.879 9.716 1.00 48.28 96 GLN A N 1
ATOM 702 C CA . GLN A 1 96 ? 17.044 4.982 9.467 1.00 48.28 96 GLN A CA 1
ATOM 703 C C . GLN A 1 96 ? 16.513 4.335 10.760 1.00 48.28 96 GLN A C 1
ATOM 705 O O . GLN A 1 96 ? 15.305 4.158 10.912 1.00 48.28 96 GLN A O 1
ATOM 710 N N . LEU A 1 97 ? 17.394 4.040 11.717 1.00 51.16 97 LEU A N 1
ATOM 711 C CA . LEU A 1 97 ? 17.034 3.499 13.029 1.00 51.16 97 LEU A CA 1
ATOM 712 C C . LEU A 1 97 ? 16.349 4.526 13.937 1.00 51.16 97 LEU A C 1
ATOM 714 O O . LEU A 1 97 ? 15.359 4.190 14.584 1.00 51.16 97 LEU A O 1
ATOM 718 N N . LEU A 1 98 ? 16.823 5.774 13.949 1.00 53.22 98 LEU A N 1
ATOM 719 C CA . LEU A 1 98 ? 16.204 6.880 14.690 1.00 53.22 98 LEU A CA 1
ATOM 720 C C . LEU A 1 98 ? 14.771 7.143 14.192 1.00 53.22 98 LEU A C 1
ATOM 722 O O . LEU A 1 98 ? 13.859 7.410 14.972 1.00 53.22 98 LEU A O 1
ATOM 726 N N . LEU A 1 99 ? 14.548 6.944 12.893 1.00 51.56 99 LEU A N 1
ATOM 727 C CA . LEU A 1 99 ? 13.243 7.068 12.255 1.00 51.56 99 LEU A CA 1
ATOM 728 C C . LEU A 1 99 ? 12.318 5.878 12.533 1.00 51.56 99 LEU A C 1
ATOM 730 O O . LEU A 1 99 ? 11.132 6.077 12.778 1.00 51.56 99 LEU A O 1
ATOM 734 N N . VAL A 1 100 ? 12.830 4.643 12.561 1.00 52.06 100 VAL A N 1
ATOM 735 C CA . VAL A 1 100 ? 12.054 3.470 13.016 1.00 52.06 100 VAL A CA 1
ATOM 736 C C . VAL A 1 100 ? 11.666 3.619 14.492 1.00 52.06 100 VAL A C 1
ATOM 738 O O . VAL A 1 100 ? 10.522 3.344 14.861 1.00 52.06 100 VAL A O 1
ATOM 741 N N . ALA A 1 101 ? 12.580 4.135 15.317 1.00 53.34 101 ALA A N 1
ATOM 742 C CA . ALA A 1 101 ? 12.326 4.464 16.715 1.00 53.34 101 ALA A CA 1
ATOM 743 C C . ALA A 1 101 ? 11.299 5.597 16.894 1.00 53.34 101 ALA A C 1
ATOM 745 O O . ALA A 1 101 ? 10.695 5.673 17.956 1.00 53.34 101 ALA A O 1
ATOM 746 N N . ALA A 1 102 ? 11.055 6.430 15.874 1.00 52.31 102 ALA A N 1
ATOM 747 C CA . ALA A 1 102 ? 9.995 7.445 15.849 1.00 52.31 102 ALA A CA 1
ATOM 748 C C . ALA A 1 102 ? 8.645 6.894 15.355 1.00 52.31 102 ALA A C 1
ATOM 750 O O . ALA A 1 102 ? 7.585 7.244 15.880 1.00 52.31 102 ALA A O 1
ATOM 751 N N . VAL A 1 103 ? 8.679 5.985 14.372 1.00 53.09 103 VAL A N 1
ATOM 752 C CA . VAL A 1 103 ? 7.490 5.310 13.826 1.00 53.09 103 VAL A CA 1
ATOM 753 C C . VAL A 1 103 ? 6.830 4.430 14.881 1.00 53.09 103 VAL A C 1
ATOM 755 O O . VAL A 1 103 ? 5.607 4.396 14.953 1.00 53.09 103 VAL A O 1
ATOM 758 N N . LEU A 1 104 ? 7.608 3.744 15.722 1.00 53.62 104 LEU A N 1
ATOM 759 C CA . LEU A 1 104 ? 7.081 2.868 16.772 1.00 53.62 104 LEU A CA 1
ATOM 760 C C . LEU A 1 104 ? 6.180 3.618 17.775 1.00 53.62 104 LEU A C 1
ATOM 762 O O . LEU A 1 104 ? 5.043 3.179 17.966 1.00 53.62 104 LEU A O 1
ATOM 766 N N . PRO A 1 105 ? 6.599 4.750 18.373 1.00 55.03 105 PRO A N 1
ATOM 767 C CA . PRO A 1 105 ? 5.743 5.576 19.213 1.00 55.03 105 PRO A CA 1
ATOM 768 C C . PRO A 1 105 ? 4.530 6.150 18.510 1.00 55.03 105 PRO A C 1
ATOM 770 O O . PRO A 1 105 ? 3.437 6.131 19.075 1.00 55.03 105 PRO A O 1
ATOM 773 N N . LEU A 1 106 ? 4.69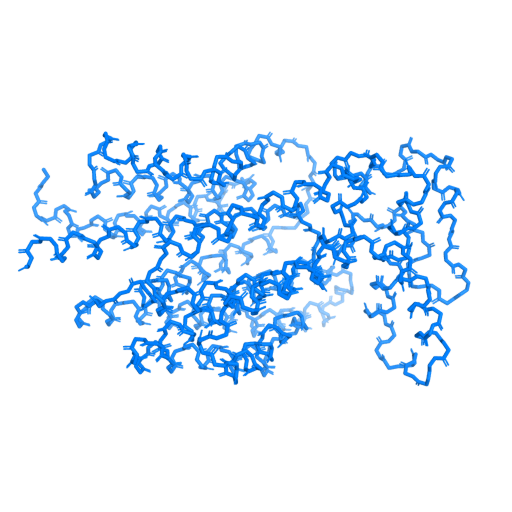5 6.592 17.263 1.00 54.00 106 LEU A N 1
ATOM 774 C CA . LEU A 1 106 ? 3.596 7.152 16.493 1.00 54.00 106 LEU A CA 1
ATOM 775 C C . LEU A 1 106 ? 2.532 6.094 16.168 1.00 54.00 106 LEU A C 1
ATOM 777 O O . LEU A 1 106 ? 1.343 6.305 16.404 1.00 54.00 106 LEU A O 1
ATOM 781 N N . ALA A 1 107 ? 2.968 4.933 15.680 1.00 51.75 107 ALA A N 1
ATOM 782 C CA . ALA A 1 107 ? 2.119 3.797 15.350 1.00 51.75 107 ALA A CA 1
ATOM 783 C C . ALA A 1 107 ? 1.447 3.211 16.595 1.00 51.75 107 ALA A C 1
ATOM 785 O O . ALA A 1 107 ? 0.259 2.899 16.562 1.00 51.75 107 ALA A O 1
ATOM 786 N N . SER A 1 108 ? 2.182 3.103 17.705 1.00 52.62 108 SER A N 1
ATOM 787 C CA . SER A 1 108 ? 1.650 2.581 18.968 1.00 52.62 108 SER A CA 1
ATOM 788 C C . SER A 1 108 ? 0.670 3.558 19.614 1.00 52.62 108 SER A C 1
ATOM 790 O O . SER A 1 108 ? -0.382 3.134 20.077 1.00 52.62 108 SER A O 1
ATOM 792 N N . GLY A 1 109 ? 0.970 4.861 19.590 1.00 57.28 109 GLY A N 1
ATOM 793 C CA . GLY A 1 109 ? 0.073 5.915 20.060 1.00 57.28 109 GLY A CA 1
ATOM 794 C C . GLY A 1 109 ? -1.224 5.961 19.258 1.00 57.28 109 GLY A C 1
ATOM 795 O O . GLY A 1 109 ? -2.299 5.847 19.840 1.00 57.28 109 GLY A O 1
ATOM 796 N N . LEU A 1 110 ? -1.142 6.028 17.925 1.00 54.59 110 LEU A N 1
ATOM 797 C CA . LEU A 1 110 ? -2.325 5.998 17.054 1.00 54.59 110 LEU A CA 1
ATOM 798 C C . LEU A 1 110 ? -3.099 4.679 17.169 1.00 54.59 110 LEU A C 1
ATOM 800 O O . LEU A 1 110 ? -4.326 4.697 17.204 1.00 54.59 110 LEU A O 1
ATOM 804 N N . GLY A 1 111 ? -2.404 3.543 17.254 1.00 53.69 111 GLY A N 1
ATOM 805 C CA . GLY A 1 111 ? -3.015 2.224 17.412 1.00 53.69 111 GLY A CA 1
ATOM 806 C C . GLY A 1 111 ? -3.762 2.077 18.736 1.00 53.69 111 GLY A C 1
ATOM 807 O O . GLY A 1 111 ? -4.899 1.610 18.748 1.00 53.69 111 GLY A O 1
ATOM 808 N N . ALA A 1 112 ? -3.168 2.534 19.840 1.00 58.72 112 ALA A N 1
ATOM 809 C CA . ALA A 1 112 ? -3.809 2.556 21.152 1.00 58.72 112 ALA A CA 1
ATOM 810 C C . ALA A 1 112 ? -5.023 3.490 21.176 1.00 58.72 112 ALA A C 1
ATOM 812 O O . ALA A 1 112 ? -6.087 3.102 21.655 1.00 58.72 112 ALA A O 1
ATOM 813 N N . LEU A 1 113 ? -4.891 4.684 20.597 1.00 56.00 113 LEU A N 1
ATOM 814 C CA . LEU A 1 113 ? -5.975 5.657 20.477 1.00 56.00 113 LEU A CA 1
ATOM 815 C C . LEU A 1 113 ? -7.131 5.155 19.587 1.00 56.00 113 LEU A C 1
ATOM 817 O O . LEU A 1 113 ? -8.297 5.394 19.890 1.00 56.00 113 LEU A O 1
ATOM 821 N N . ALA A 1 114 ? -6.833 4.403 18.525 1.00 49.81 114 ALA A N 1
ATOM 822 C CA . ALA A 1 114 ? -7.831 3.786 17.647 1.00 49.81 114 ALA A CA 1
ATOM 823 C C . ALA A 1 114 ? -8.453 2.494 18.223 1.00 49.81 114 ALA A C 1
ATOM 825 O O . ALA A 1 114 ? -9.492 2.027 17.728 1.00 49.81 114 ALA A O 1
ATOM 826 N N . GLY A 1 115 ? -7.813 1.910 19.240 1.00 55.22 115 GLY A N 1
ATOM 827 C CA . GLY A 1 115 ? -8.118 0.596 19.801 1.00 55.22 115 GLY A CA 1
ATOM 828 C C . GLY A 1 115 ? -9.381 0.528 20.656 1.00 55.22 115 GLY A C 1
ATOM 829 O O . GLY A 1 115 ? -9.979 -0.539 20.700 1.00 55.22 115 GLY A O 1
ATOM 830 N N . GLY A 1 116 ? -9.835 1.632 21.261 1.00 59.47 116 GLY A N 1
ATOM 831 C CA . GLY A 1 116 ? -11.001 1.603 22.152 1.00 59.47 116 GLY A CA 1
ATOM 832 C C . GLY A 1 116 ? -11.024 2.706 23.217 1.00 59.47 116 GLY A C 1
ATOM 833 O O . GLY A 1 116 ? -10.196 3.623 23.188 1.00 59.47 116 GLY A O 1
ATOM 834 N N . PRO A 1 117 ? -11.986 2.659 24.158 1.00 57.34 117 PRO A N 1
ATOM 835 C CA . PRO A 1 117 ? -12.082 3.603 25.265 1.00 57.34 117 PRO A CA 1
ATOM 836 C C . PRO A 1 117 ? -10.942 3.382 26.271 1.00 57.34 117 PRO A C 1
ATOM 838 O O . PRO A 1 117 ? -11.017 2.573 27.192 1.00 57.34 117 PRO A O 1
ATOM 841 N N . LEU A 1 118 ? -9.867 4.145 26.096 1.00 63.12 118 LEU A N 1
ATOM 842 C CA . LEU A 1 118 ? -8.782 4.258 27.068 1.00 63.12 118 LEU A CA 1
ATOM 843 C C . LEU A 1 118 ? -9.204 5.127 28.258 1.00 63.12 118 LEU A C 1
ATOM 845 O O . LEU A 1 118 ? -9.884 6.142 28.079 1.00 63.12 118 LEU A O 1
ATOM 849 N N . GLY A 1 119 ? -8.734 4.789 29.463 1.00 71.31 119 GLY A N 1
ATOM 850 C CA . GLY A 1 119 ? -8.875 5.683 30.614 1.00 71.31 119 GLY A CA 1
ATOM 851 C C . GLY A 1 119 ? -8.149 7.012 30.366 1.00 71.31 119 GLY A C 1
ATOM 852 O O . GLY A 1 119 ? -7.141 7.041 29.661 1.00 71.31 119 GLY A O 1
ATOM 853 N N . ALA A 1 120 ? -8.619 8.115 30.959 1.00 64.81 120 ALA A N 1
ATOM 854 C CA . ALA A 1 120 ? -8.080 9.460 30.700 1.00 64.81 120 ALA A CA 1
ATOM 855 C C . ALA A 1 120 ? -6.543 9.545 30.834 1.00 64.81 120 ALA A C 1
ATOM 857 O O . ALA A 1 120 ? -5.875 10.090 29.960 1.00 64.81 120 ALA A O 1
ATOM 858 N N . ARG A 1 121 ? -5.972 8.911 31.870 1.00 61.75 121 ARG A N 1
ATOM 859 C CA . ARG A 1 121 ? -4.514 8.850 32.097 1.00 61.75 121 ARG A CA 1
ATOM 860 C C . ARG A 1 121 ? -3.760 7.988 31.081 1.00 61.75 121 ARG A C 1
ATOM 862 O O . ARG A 1 121 ? -2.608 8.271 30.773 1.00 61.75 121 ARG A O 1
ATOM 869 N N . GLU A 1 122 ? -4.364 6.908 30.589 1.00 64.25 122 GLU A N 1
ATOM 870 C CA . GLU A 1 122 ? -3.749 6.062 29.554 1.00 64.25 122 GLU A CA 1
ATOM 871 C C . GLU A 1 122 ? -3.759 6.791 28.213 1.00 64.25 122 GLU A C 1
ATOM 873 O O . GLU A 1 122 ? -2.748 6.835 27.520 1.00 64.25 122 GLU A O 1
ATOM 878 N N . ARG A 1 123 ? -4.884 7.431 27.894 1.00 60.69 123 ARG A N 1
ATOM 879 C CA . ARG A 1 123 ? -5.060 8.268 26.712 1.00 60.69 123 ARG A CA 1
ATOM 880 C C . ARG A 1 123 ? -4.030 9.398 26.664 1.00 60.69 123 ARG A C 1
ATOM 882 O O . ARG A 1 123 ? -3.371 9.558 25.646 1.00 60.69 123 ARG A O 1
ATOM 889 N N . GLU A 1 124 ? -3.843 10.126 27.762 1.00 58.91 124 GLU A N 1
ATOM 890 C CA . GLU A 1 124 ? -2.829 11.182 27.880 1.00 58.91 124 GLU A CA 1
ATOM 891 C C . GLU A 1 124 ? -1.414 10.671 27.567 1.00 58.91 124 GLU A C 1
ATOM 893 O O . GLU A 1 124 ? -0.701 11.264 26.760 1.00 58.91 124 GLU A O 1
ATOM 898 N N . ARG A 1 125 ? -1.032 9.513 28.120 1.00 65.44 125 ARG A N 1
ATOM 899 C CA . ARG A 1 125 ? 0.270 8.886 27.841 1.00 65.44 125 ARG A CA 1
ATOM 900 C C . ARG A 1 125 ? 0.443 8.553 26.365 1.00 65.44 125 ARG A C 1
ATOM 902 O O . ARG A 1 125 ? 1.506 8.814 25.812 1.00 65.44 125 ARG A O 1
ATOM 909 N N . TRP A 1 126 ? -0.588 8.010 25.722 1.00 62.41 126 TRP A N 1
ATOM 910 C CA . TRP A 1 126 ? -0.534 7.676 24.299 1.00 62.41 126 TRP A CA 1
ATOM 911 C C . TRP A 1 126 ? -0.515 8.909 23.395 1.00 62.41 126 TRP A C 1
ATOM 913 O O . TRP A 1 126 ? 0.166 8.876 22.375 1.00 62.41 126 TRP A O 1
ATOM 923 N N . ILE A 1 127 ? -1.174 10.007 23.783 1.00 54.25 127 ILE A N 1
ATOM 924 C CA . ILE A 1 127 ? -1.056 11.302 23.093 1.00 54.25 127 ILE A CA 1
ATOM 925 C C . ILE A 1 127 ? 0.375 11.822 23.193 1.00 54.25 127 ILE A C 1
ATOM 927 O O . ILE A 1 127 ? 0.948 12.191 22.177 1.00 54.25 127 ILE A O 1
ATOM 931 N N . ILE A 1 128 ? 0.970 11.827 24.388 1.00 54.38 128 ILE A N 1
ATOM 932 C CA . ILE A 1 128 ? 2.356 12.276 24.581 1.00 54.38 128 ILE A CA 1
ATOM 933 C C . ILE A 1 128 ? 3.307 11.421 23.737 1.00 54.38 128 ILE A C 1
ATOM 935 O O . ILE A 1 128 ? 4.182 11.951 23.058 1.00 54.38 128 ILE A O 1
ATOM 939 N N . PHE A 1 129 ? 3.102 10.103 23.724 1.00 62.09 129 PHE A N 1
ATOM 940 C CA . PHE A 1 129 ? 3.911 9.172 22.940 1.00 62.09 129 PHE A CA 1
ATOM 941 C C . PHE A 1 129 ? 3.758 9.394 21.428 1.00 62.09 129 PHE A C 1
ATOM 943 O O . PHE A 1 129 ? 4.744 9.394 20.692 1.00 62.09 129 PHE A O 1
ATOM 950 N N . PHE A 1 130 ? 2.531 9.657 20.975 1.00 61.28 130 PHE A N 1
ATOM 951 C CA . PHE A 1 130 ? 2.230 10.036 19.601 1.00 61.28 130 PHE A CA 1
ATOM 952 C C . PHE A 1 130 ? 2.894 11.365 19.215 1.00 61.28 130 PHE A C 1
ATOM 954 O O . PHE A 1 130 ? 3.581 11.424 18.200 1.00 61.28 130 PHE A O 1
ATOM 961 N N . LEU A 1 131 ? 2.743 12.415 20.029 1.00 52.53 131 LEU A N 1
ATOM 962 C CA . LEU A 1 131 ? 3.334 13.730 19.772 1.00 52.53 131 LEU A CA 1
ATOM 963 C C . LEU A 1 131 ? 4.864 13.666 19.758 1.00 52.53 131 LEU A C 1
ATOM 965 O O . LEU A 1 131 ? 5.486 14.284 18.899 1.00 52.53 131 LEU A O 1
ATOM 969 N N . ALA A 1 132 ? 5.471 12.877 20.648 1.00 56.16 132 ALA A N 1
ATOM 970 C CA . ALA A 1 132 ? 6.910 12.639 20.650 1.00 56.16 132 ALA A CA 1
ATOM 971 C C . ALA A 1 132 ? 7.369 11.938 19.361 1.00 56.16 132 ALA A C 1
ATOM 973 O O . ALA A 1 132 ? 8.310 12.400 18.719 1.00 56.16 132 ALA A O 1
ATOM 974 N N . GLY A 1 133 ? 6.674 10.878 18.932 1.00 61.06 133 GLY A N 1
ATOM 975 C CA . GLY A 1 133 ? 6.951 10.214 17.654 1.00 61.06 133 GLY A CA 1
ATOM 976 C C . GLY A 1 133 ? 6.801 11.155 16.455 1.00 61.06 133 GLY A C 1
ATOM 977 O O . GLY A 1 133 ? 7.634 11.142 15.552 1.00 61.06 133 GLY A O 1
ATOM 978 N N . LEU A 1 134 ? 5.781 12.020 16.474 1.00 57.03 134 LEU A N 1
ATOM 979 C CA . LEU A 1 134 ? 5.506 12.992 15.415 1.00 57.03 134 LEU A CA 1
ATOM 980 C C . LEU A 1 134 ? 6.600 14.060 15.343 1.00 57.03 134 LEU A C 1
ATOM 982 O O . LEU A 1 134 ? 7.087 14.360 14.257 1.00 57.03 134 LEU A O 1
ATOM 986 N N . MET A 1 135 ? 7.024 14.590 16.492 1.00 56.16 135 MET A N 1
ATOM 987 C CA . MET A 1 135 ? 8.112 15.564 16.580 1.00 56.16 135 MET A CA 1
ATOM 988 C C . MET A 1 135 ? 9.434 14.990 16.075 1.00 56.16 135 MET A C 1
ATOM 990 O O . MET A 1 135 ? 10.113 15.655 15.300 1.00 56.16 135 MET A O 1
ATOM 994 N N . VAL A 1 136 ? 9.788 13.756 16.455 1.00 63.78 136 VAL A N 1
ATOM 995 C CA . VAL A 1 136 ? 11.013 13.109 15.955 1.00 63.78 136 VAL A CA 1
ATOM 996 C C . VAL A 1 136 ? 10.929 12.875 14.448 1.00 63.78 136 VAL A C 1
ATOM 998 O O . VAL A 1 136 ? 11.931 13.028 13.757 1.00 63.78 136 VAL A O 1
ATOM 1001 N N . LEU A 1 137 ? 9.747 12.555 13.916 1.00 60.06 137 LEU A N 1
ATOM 1002 C CA . LEU A 1 137 ? 9.570 12.389 12.478 1.00 60.06 137 LEU A CA 1
ATOM 1003 C C . LEU A 1 137 ? 9.764 13.700 11.711 1.00 60.06 137 LEU A C 1
ATOM 1005 O O . LEU A 1 137 ? 10.503 13.729 10.734 1.00 60.06 137 LEU A O 1
ATOM 1009 N N . ILE A 1 138 ? 9.118 14.778 12.166 1.00 58.72 138 ILE A N 1
ATOM 1010 C CA . ILE A 1 138 ? 9.234 16.112 11.562 1.00 58.72 138 ILE A CA 1
ATOM 1011 C C . ILE A 1 138 ? 10.677 16.605 11.659 1.00 58.72 138 ILE A C 1
ATOM 1013 O O . ILE A 1 138 ? 11.239 17.057 10.667 1.00 58.72 138 ILE A O 1
ATOM 1017 N N . ALA A 1 139 ? 11.295 16.476 12.836 1.00 61.25 139 ALA A N 1
ATOM 1018 C CA . ALA A 1 139 ? 12.693 16.828 13.037 1.00 61.25 139 ALA A CA 1
ATOM 1019 C C . ALA A 1 139 ? 13.613 15.988 12.143 1.00 61.25 139 ALA A C 1
ATOM 1021 O O . ALA A 1 139 ? 14.556 16.525 11.579 1.00 61.25 139 ALA A O 1
ATOM 1022 N N . GLY A 1 140 ? 13.316 14.697 11.971 1.00 62.91 140 GLY A N 1
ATOM 1023 C CA . GLY A 1 140 ? 14.037 13.799 11.077 1.00 62.91 140 GLY A CA 1
ATOM 1024 C C . GLY A 1 140 ? 13.987 14.250 9.620 1.00 62.91 140 GLY A C 1
ATOM 1025 O O . GLY A 1 140 ? 15.039 14.332 8.999 1.00 62.91 140 GLY A O 1
ATOM 1026 N N . GLU A 1 141 ? 12.806 14.591 9.097 1.00 60.44 141 GLU A N 1
ATOM 1027 C CA . GLU A 1 141 ? 12.637 15.089 7.720 1.00 60.44 141 GLU A CA 1
ATOM 1028 C C . GLU A 1 141 ? 13.346 16.435 7.505 1.00 60.44 141 GLU A C 1
ATOM 1030 O O . GLU A 1 141 ? 14.088 16.594 6.538 1.00 60.44 141 GLU A O 1
ATOM 1035 N N . ILE A 1 142 ? 13.176 17.390 8.430 1.00 61.34 142 ILE A N 1
ATOM 1036 C CA . ILE A 1 142 ? 13.826 18.711 8.349 1.00 61.34 142 ILE A CA 1
ATOM 1037 C C . ILE A 1 142 ? 15.350 18.555 8.392 1.00 61.34 142 ILE A C 1
ATOM 1039 O O . ILE A 1 142 ? 16.063 19.071 7.533 1.00 61.34 142 ILE A O 1
ATOM 1043 N N . PHE A 1 143 ? 15.855 17.789 9.361 1.00 64.62 143 PHE A N 1
ATOM 1044 C CA . PHE A 1 143 ? 17.288 17.568 9.534 1.00 64.62 143 PHE A CA 1
ATOM 1045 C C . PHE A 1 143 ? 17.898 16.817 8.346 1.00 64.62 143 PHE A C 1
ATOM 1047 O O . PHE A 1 143 ? 19.047 17.053 7.980 1.00 64.62 143 PHE A O 1
ATOM 1054 N N . LEU A 1 144 ? 17.127 15.934 7.710 1.00 64.00 144 LEU A N 1
ATOM 1055 C CA . LEU A 1 144 ? 17.550 15.208 6.521 1.00 64.00 144 LEU A CA 1
ATOM 1056 C C . LEU A 1 144 ? 17.701 16.083 5.285 1.00 64.00 144 LEU A C 1
ATOM 1058 O O . LEU A 1 144 ? 18.666 15.912 4.535 1.00 64.00 144 LEU A O 1
ATOM 1062 N N . ASP A 1 145 ? 16.768 17.005 5.074 1.00 63.28 145 ASP A N 1
ATOM 1063 C CA . ASP A 1 145 ? 16.864 17.964 3.978 1.00 63.28 145 ASP A CA 1
ATOM 1064 C C . ASP A 1 145 ? 18.050 18.920 4.183 1.00 63.28 145 ASP A C 1
ATOM 1066 O O . ASP A 1 145 ? 18.775 19.237 3.237 1.00 63.28 145 ASP A O 1
ATOM 1070 N N . ASP A 1 146 ? 18.342 19.296 5.428 1.00 66.56 146 ASP A N 1
ATOM 1071 C CA . ASP A 1 146 ? 19.508 20.122 5.742 1.00 66.56 146 ASP A CA 1
ATOM 1072 C C . ASP A 1 146 ? 20.831 19.355 5.599 1.00 66.56 146 ASP A C 1
ATOM 1074 O O . ASP A 1 146 ? 21.763 19.866 4.977 1.00 66.56 146 ASP A O 1
ATOM 1078 N N . ILE A 1 147 ? 20.910 18.093 6.046 1.00 66.38 147 ILE A N 1
ATOM 1079 C CA . ILE A 1 147 ? 22.060 17.212 5.764 1.00 66.38 147 ILE A CA 1
ATOM 1080 C C . ILE A 1 147 ? 22.292 17.098 4.259 1.00 66.38 147 ILE A C 1
ATOM 1082 O O . ILE A 1 147 ? 23.437 17.121 3.813 1.00 66.38 147 ILE A O 1
ATOM 1086 N N . ARG A 1 148 ? 21.225 16.969 3.466 1.00 65.31 148 ARG A N 1
ATOM 1087 C CA . ARG A 1 148 ? 21.318 16.899 2.006 1.00 65.31 148 ARG A CA 1
ATOM 1088 C C . ARG A 1 148 ? 21.929 18.175 1.433 1.00 65.31 148 ARG A C 1
ATOM 1090 O O . ARG A 1 148 ? 22.856 18.080 0.632 1.00 65.31 148 ARG A O 1
ATOM 1097 N N . LYS A 1 149 ? 21.437 19.351 1.832 1.00 70.88 149 LYS A N 1
ATOM 1098 C CA . LYS A 1 149 ? 21.990 20.643 1.383 1.00 70.88 149 LYS A CA 1
ATOM 1099 C C . LYS A 1 149 ? 23.463 20.767 1.758 1.00 70.88 149 LYS A C 1
ATOM 1101 O O . LYS A 1 149 ? 24.268 21.169 0.924 1.00 70.88 149 LYS A O 1
ATOM 1106 N N . ILE A 1 150 ? 23.819 20.354 2.974 1.00 72.31 150 ILE A N 1
ATOM 1107 C CA . ILE A 1 150 ? 25.197 20.345 3.468 1.00 72.31 150 ILE A CA 1
ATOM 1108 C C . ILE A 1 150 ? 2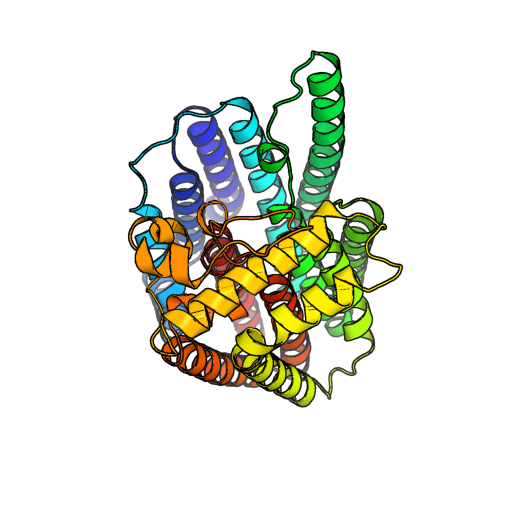6.067 19.384 2.644 1.00 72.31 150 ILE A C 1
ATOM 1110 O O . ILE A 1 150 ? 27.129 19.770 2.170 1.00 72.31 150 ILE A O 1
ATOM 1114 N N . ALA A 1 151 ? 25.618 18.151 2.409 1.00 68.69 151 ALA A N 1
ATOM 1115 C CA . ALA A 1 151 ? 26.348 17.160 1.622 1.00 68.69 151 ALA A CA 1
ATOM 1116 C C . ALA A 1 151 ? 26.601 17.628 0.179 1.00 68.69 151 ALA A C 1
ATOM 1118 O O . ALA A 1 151 ? 27.712 17.470 -0.329 1.00 68.69 151 ALA A O 1
ATOM 1119 N N . ILE A 1 152 ? 25.601 18.250 -0.455 1.00 72.62 152 ILE A N 1
ATOM 1120 C CA . ILE A 1 152 ? 25.741 18.868 -1.781 1.00 72.62 152 ILE A CA 1
ATOM 1121 C C . ILE A 1 152 ? 26.756 20.017 -1.727 1.00 72.62 152 ILE A C 1
ATOM 1123 O O . ILE A 1 152 ? 27.643 20.079 -2.574 1.00 72.62 152 ILE A O 1
ATOM 1127 N N . ALA A 1 153 ? 26.683 20.882 -0.710 1.00 77.25 153 ALA A N 1
ATOM 1128 C CA . ALA A 1 153 ? 27.629 21.985 -0.529 1.00 77.25 153 ALA A CA 1
ATOM 1129 C C . ALA A 1 153 ? 29.083 21.509 -0.336 1.00 77.25 153 ALA A C 1
ATOM 1131 O O . ALA A 1 153 ? 30.012 22.216 -0.715 1.00 77.25 153 ALA A O 1
ATOM 1132 N N . PHE A 1 154 ? 29.288 20.299 0.193 1.00 78.75 154 PHE A N 1
ATOM 1133 C CA . PHE A 1 154 ? 30.602 19.659 0.328 1.00 78.75 154 PHE A CA 1
ATOM 1134 C C . PHE A 1 154 ? 31.032 18.824 -0.895 1.00 78.75 154 PHE A C 1
ATOM 1136 O O . PHE A 1 154 ? 32.017 18.093 -0.817 1.00 78.75 154 PHE A O 1
ATOM 1143 N N . GLY A 1 155 ? 30.321 18.908 -2.025 1.00 76.62 155 GLY A N 1
ATOM 1144 C CA . GLY A 1 155 ? 30.701 18.227 -3.268 1.00 76.62 155 GLY A CA 1
ATOM 1145 C C . GLY A 1 155 ? 30.382 16.729 -3.301 1.00 76.62 155 GLY A C 1
ATOM 1146 O O . GLY A 1 155 ? 30.835 16.019 -4.199 1.00 76.62 155 GLY A O 1
ATOM 1147 N N . TYR A 1 156 ? 29.573 16.218 -2.365 1.00 70.56 156 TYR A N 1
ATOM 1148 C CA . TYR A 1 156 ? 29.066 14.844 -2.422 1.00 70.56 156 TYR A CA 1
ATOM 1149 C C . TYR A 1 156 ? 27.895 14.736 -3.412 1.00 70.56 156 TYR A C 1
ATOM 1151 O O . TYR A 1 156 ? 26.774 14.393 -3.038 1.00 70.56 156 TYR A O 1
ATOM 1159 N N . GLU A 1 157 ? 28.152 14.992 -4.696 1.00 61.25 157 GLU A N 1
ATOM 1160 C CA . GLU A 1 157 ? 27.138 14.943 -5.765 1.00 61.25 157 GLU A CA 1
ATOM 1161 C C . GLU A 1 157 ? 26.501 13.552 -5.931 1.00 61.25 157 GLU A C 1
ATOM 1163 O O . GLU A 1 157 ? 25.382 13.421 -6.424 1.00 61.25 157 GLU A O 1
ATOM 1168 N N . ARG A 1 158 ? 27.198 12.494 -5.491 1.00 55.69 158 ARG A N 1
ATOM 1169 C CA . ARG A 1 158 ? 26.784 11.091 -5.656 1.00 55.69 158 ARG A CA 1
ATOM 1170 C C . ARG A 1 158 ? 26.183 10.449 -4.413 1.00 55.69 158 ARG A C 1
ATOM 1172 O O . ARG A 1 158 ? 26.027 9.227 -4.394 1.00 55.69 158 ARG A O 1
ATOM 1179 N N . MET A 1 159 ? 25.853 11.207 -3.362 1.00 54.72 159 MET A N 1
ATOM 1180 C CA . MET A 1 159 ? 25.155 10.597 -2.231 1.00 54.72 159 MET A CA 1
ATOM 1181 C C . MET A 1 159 ? 23.767 10.162 -2.710 1.00 54.72 159 MET A C 1
ATOM 1183 O O . MET A 1 159 ? 22.873 10.983 -2.904 1.00 54.72 159 MET A O 1
ATOM 1187 N N . SER A 1 160 ? 23.629 8.860 -2.986 1.00 49.56 160 SER A N 1
ATOM 1188 C CA . SER A 1 160 ? 22.433 8.291 -3.592 1.00 49.56 160 SER A CA 1
ATOM 1189 C C . SER A 1 160 ? 21.199 8.733 -2.809 1.00 49.56 160 SER A C 1
ATOM 1191 O O . SER A 1 160 ? 21.026 8.426 -1.625 1.00 49.56 160 SER A O 1
ATOM 1193 N N . MET A 1 161 ? 20.331 9.482 -3.483 1.00 47.03 161 MET A N 1
ATOM 1194 C CA . MET A 1 161 ? 19.115 10.066 -2.918 1.00 47.03 161 MET A CA 1
ATOM 1195 C C . MET A 1 161 ? 18.176 9.008 -2.318 1.00 47.03 161 MET A C 1
ATOM 1197 O O . MET A 1 161 ? 17.320 9.334 -1.499 1.00 47.03 161 MET A O 1
ATOM 1201 N N . SER A 1 162 ? 18.327 7.731 -2.685 1.00 48.00 162 SER A N 1
ATOM 1202 C CA . SER A 1 162 ? 17.543 6.635 -2.111 1.00 48.00 162 SER A CA 1
ATOM 1203 C C . SER A 1 162 ? 17.912 6.314 -0.660 1.00 48.00 162 SER A C 1
ATOM 1205 O O . SER A 1 162 ? 17.091 5.737 0.048 1.00 48.00 162 SER A O 1
ATOM 1207 N N . THR A 1 163 ? 19.116 6.673 -0.200 1.00 47.34 163 THR A N 1
ATOM 1208 C CA . THR A 1 163 ? 19.615 6.300 1.139 1.00 47.34 163 THR A CA 1
ATOM 1209 C C . THR A 1 163 ? 19.096 7.187 2.275 1.00 47.34 163 THR A C 1
ATOM 1211 O O . THR A 1 163 ? 19.052 6.729 3.417 1.00 47.34 163 THR A O 1
ATOM 1214 N N . LEU A 1 164 ? 18.683 8.424 1.970 1.00 49.28 164 LEU A N 1
ATOM 1215 C CA . LEU A 1 164 ? 18.237 9.425 2.955 1.00 49.28 164 LEU A CA 1
ATOM 1216 C C . LEU A 1 164 ? 16.717 9.667 2.950 1.00 49.28 164 LEU A C 1
ATOM 1218 O O . LEU A 1 164 ? 16.210 10.391 3.797 1.00 49.28 164 LEU A O 1
ATOM 1222 N N . ARG A 1 165 ? 15.969 9.069 2.015 1.00 55.25 165 ARG A N 1
ATOM 1223 C CA . ARG A 1 165 ? 14.526 9.315 1.880 1.00 55.25 165 ARG A CA 1
ATOM 1224 C C . ARG A 1 165 ? 13.703 8.488 2.864 1.00 55.25 165 ARG A C 1
ATOM 1226 O O . ARG A 1 165 ? 13.690 7.258 2.810 1.00 55.25 165 ARG A O 1
ATOM 1233 N N . MET A 1 166 ? 12.911 9.173 3.683 1.00 60.12 166 MET A N 1
ATOM 1234 C CA . MET A 1 166 ? 11.968 8.598 4.652 1.00 60.12 166 MET A CA 1
ATOM 1235 C C . MET A 1 166 ? 10.685 8.018 4.039 1.00 60.12 166 MET A C 1
ATOM 1237 O O . MET A 1 166 ? 9.727 7.736 4.760 1.00 60.12 166 MET A O 1
ATOM 1241 N N . ASN A 1 167 ? 10.650 7.804 2.722 1.00 68.75 167 ASN A N 1
ATOM 1242 C CA . ASN A 1 167 ? 9.441 7.451 1.973 1.00 68.75 167 ASN A CA 1
ATOM 1243 C C . ASN A 1 167 ? 8.638 6.301 2.610 1.00 68.75 167 ASN A C 1
ATOM 1245 O O . ASN A 1 167 ? 7.412 6.340 2.659 1.00 68.75 167 ASN A O 1
ATOM 1249 N N . ARG A 1 168 ? 9.314 5.283 3.149 1.00 72.88 168 ARG A N 1
ATOM 1250 C CA . ARG A 1 168 ? 8.647 4.125 3.768 1.00 72.88 168 ARG A CA 1
ATOM 1251 C C . ARG A 1 168 ? 7.913 4.500 5.059 1.00 72.88 168 ARG A C 1
ATOM 1253 O O . ARG A 1 168 ? 6.784 4.069 5.271 1.00 72.88 168 ARG A O 1
ATOM 1260 N N . SER A 1 169 ? 8.532 5.322 5.903 1.00 70.44 169 SER A N 1
ATOM 1261 C CA . SER A 1 169 ? 7.956 5.749 7.181 1.00 70.44 169 SER A CA 1
ATOM 1262 C C . SER A 1 169 ? 6.766 6.679 6.967 1.00 70.44 169 SER A C 1
ATOM 1264 O O . SER A 1 169 ? 5.709 6.452 7.548 1.00 70.44 169 SER A O 1
ATOM 1266 N N . THR A 1 170 ? 6.892 7.671 6.080 1.00 76.06 170 THR A N 1
ATOM 1267 C CA . THR A 1 170 ? 5.793 8.595 5.740 1.00 76.06 170 THR A CA 1
ATOM 1268 C C . THR A 1 170 ? 4.587 7.871 5.154 1.00 76.06 170 THR A C 1
ATOM 1270 O O . THR A 1 170 ? 3.445 8.189 5.494 1.00 76.06 170 THR A O 1
ATOM 1273 N N . LEU A 1 171 ? 4.818 6.833 4.348 1.00 80.50 171 LEU A N 1
ATOM 1274 C CA . LEU A 1 171 ? 3.757 5.970 3.840 1.00 80.50 171 LEU A CA 1
ATOM 1275 C C . LEU A 1 171 ? 3.006 5.249 4.970 1.00 80.50 171 LEU A C 1
ATOM 1277 O O . LEU A 1 171 ? 1.785 5.364 5.066 1.00 80.50 171 LEU A O 1
ATOM 1281 N N . VAL A 1 172 ? 3.726 4.524 5.834 1.00 75.94 172 VAL A N 1
ATOM 1282 C CA . VAL A 1 172 ? 3.126 3.767 6.949 1.00 75.94 172 VAL A CA 1
ATOM 1283 C C . VAL A 1 172 ? 2.356 4.700 7.880 1.00 75.94 172 VAL A C 1
ATOM 1285 O O . VAL A 1 172 ? 1.236 4.394 8.281 1.00 75.94 172 VAL A O 1
ATOM 1288 N N . ILE A 1 173 ? 2.914 5.871 8.174 1.00 74.94 173 ILE A N 1
ATOM 1289 C CA . ILE A 1 173 ? 2.271 6.882 9.013 1.00 74.94 173 ILE A CA 1
ATOM 1290 C C . ILE A 1 173 ? 0.984 7.390 8.380 1.00 74.94 173 ILE A C 1
ATOM 1292 O O . ILE A 1 173 ? -0.023 7.490 9.073 1.00 74.94 173 ILE A O 1
ATOM 1296 N N . SER A 1 174 ? 0.986 7.645 7.072 1.00 83.62 174 SER A N 1
ATOM 1297 C CA . SER A 1 174 ? -0.215 8.069 6.349 1.00 83.62 174 SER A CA 1
ATOM 1298 C C . SER A 1 174 ? -1.310 6.999 6.395 1.00 83.62 174 SER A C 1
ATOM 1300 O O . SER A 1 174 ? -2.475 7.329 6.611 1.00 83.62 174 SER A O 1
ATOM 1302 N N . LEU A 1 175 ? -0.950 5.714 6.271 1.00 82.75 175 LEU A N 1
ATOM 1303 C CA . LEU A 1 175 ? -1.896 4.597 6.405 1.00 82.75 175 LEU A CA 1
ATOM 1304 C C . LEU A 1 175 ? -2.501 4.525 7.813 1.00 82.75 175 LEU A C 1
ATOM 1306 O O . LEU A 1 175 ? -3.720 4.415 7.961 1.00 82.75 175 LEU A O 1
ATOM 1310 N N . ILE A 1 176 ? -1.663 4.607 8.849 1.00 78.12 176 ILE A N 1
ATOM 1311 C CA . ILE A 1 176 ? -2.112 4.543 10.245 1.00 78.12 176 ILE A CA 1
ATOM 1312 C C . ILE A 1 176 ? -2.960 5.771 10.591 1.00 78.12 176 ILE A C 1
ATOM 1314 O O . ILE A 1 176 ? -4.018 5.622 11.198 1.00 78.12 176 ILE A O 1
ATOM 1318 N N . ALA A 1 177 ? -2.541 6.970 10.180 1.00 81.56 177 ALA A N 1
ATOM 1319 C CA . ALA A 1 177 ? -3.289 8.203 10.399 1.00 81.56 177 ALA A CA 1
ATOM 1320 C C . ALA A 1 177 ? -4.645 8.173 9.682 1.00 81.56 177 ALA A C 1
ATOM 1322 O O . ALA A 1 177 ? -5.655 8.525 10.287 1.00 81.56 177 ALA A O 1
ATOM 1323 N N . GLY A 1 178 ? -4.704 7.674 8.442 1.00 86.81 178 GLY A N 1
ATOM 1324 C CA . GLY A 1 178 ? -5.964 7.486 7.721 1.00 86.81 178 GLY A CA 1
ATOM 1325 C C . GLY A 1 178 ? -6.902 6.499 8.422 1.00 86.81 178 GLY A C 1
ATOM 1326 O O . GLY A 1 178 ? -8.088 6.777 8.600 1.00 86.81 178 GLY A O 1
ATOM 1327 N N . PHE A 1 179 ? -6.381 5.372 8.915 1.00 84.75 179 PHE A N 1
ATOM 1328 C CA . PHE A 1 179 ? -7.178 4.427 9.702 1.00 84.75 179 PHE A CA 1
ATOM 1329 C C . PHE A 1 179 ? -7.670 5.026 11.027 1.00 84.75 179 PHE A C 1
ATOM 1331 O O . PHE A 1 179 ? -8.854 4.909 11.358 1.00 84.75 179 PHE A O 1
ATOM 1338 N N . ALA A 1 180 ? -6.783 5.697 11.768 1.00 79.56 180 ALA A N 1
ATOM 1339 C CA . ALA A 1 180 ? -7.109 6.366 13.023 1.00 79.56 180 ALA A CA 1
ATOM 1340 C C . ALA A 1 180 ? -8.172 7.452 12.820 1.00 79.56 180 ALA A C 1
ATOM 1342 O O . ALA A 1 180 ? -9.103 7.538 13.617 1.00 79.56 180 ALA A O 1
ATOM 1343 N N . PHE A 1 181 ? -8.095 8.208 11.721 1.00 89.31 181 PHE A N 1
ATOM 1344 C CA . PHE A 1 181 ? -9.113 9.175 11.319 1.00 89.31 181 PHE A CA 1
ATOM 1345 C C . PHE A 1 181 ? -10.495 8.513 11.203 1.00 89.31 181 PHE A C 1
ATOM 1347 O O . PHE A 1 181 ? -11.435 8.933 11.878 1.00 89.31 181 PHE A O 1
ATOM 1354 N N . PHE A 1 182 ? -10.632 7.427 10.430 1.00 89.44 182 PHE A N 1
ATOM 1355 C CA . PHE A 1 182 ? -11.932 6.759 10.266 1.00 89.44 182 PHE A CA 1
ATOM 1356 C C . PHE A 1 182 ? -12.466 6.167 11.571 1.00 89.44 182 PHE A C 1
ATOM 1358 O O . PHE A 1 182 ? -13.662 6.273 11.853 1.00 89.44 182 PHE A O 1
ATOM 1365 N N . ARG A 1 183 ? -11.588 5.574 12.387 1.00 84.19 183 ARG A N 1
ATOM 1366 C CA . ARG A 1 183 ? -11.948 5.057 13.714 1.00 84.19 183 ARG A CA 1
ATOM 1367 C C . ARG A 1 183 ? -12.441 6.172 14.631 1.00 84.19 183 ARG A C 1
ATOM 1369 O O . ARG A 1 183 ? -13.482 6.003 15.259 1.00 84.19 183 ARG A O 1
ATOM 1376 N N . ALA A 1 184 ? -11.741 7.303 14.664 1.00 85.50 184 ALA A N 1
ATOM 1377 C CA . ALA A 1 184 ? -12.068 8.446 15.506 1.00 85.50 184 ALA A CA 1
ATOM 1378 C C . ALA A 1 184 ? -13.393 9.113 15.119 1.00 85.50 184 ALA A C 1
ATOM 1380 O O . ALA A 1 184 ? -14.178 9.472 15.997 1.00 85.50 184 ALA A O 1
ATOM 1381 N N . VAL A 1 185 ? -13.689 9.223 13.819 1.00 89.88 185 VAL A N 1
ATOM 1382 C CA . VAL A 1 185 ? -14.995 9.707 13.337 1.00 89.88 185 VAL A CA 1
ATOM 1383 C C . VAL A 1 185 ? -16.126 8.804 13.839 1.00 89.88 185 VAL A C 1
ATOM 1385 O O . VAL A 1 185 ? -17.137 9.295 14.338 1.00 89.88 185 VAL A O 1
ATOM 1388 N N . GLN A 1 186 ? -15.950 7.483 13.761 1.00 87.50 186 GLN A N 1
ATOM 1389 C CA . GLN A 1 186 ? -16.966 6.515 14.188 1.00 87.50 186 GLN A CA 1
ATOM 1390 C C . GLN A 1 186 ? -17.162 6.487 15.705 1.00 87.50 186 GLN A C 1
ATOM 1392 O O . GLN A 1 186 ? -18.294 6.412 16.175 1.00 87.50 186 GLN A O 1
ATOM 1397 N N . SER A 1 187 ? -16.072 6.541 16.474 1.00 82.19 187 SER A N 1
ATOM 1398 C CA . SER A 1 187 ? -16.114 6.543 17.941 1.00 82.19 187 SER A CA 1
ATOM 1399 C C . SER A 1 187 ? -16.409 7.920 18.540 1.00 82.19 187 SER A C 1
ATOM 1401 O O . SER A 1 187 ? -16.558 8.027 19.756 1.00 82.19 187 SER A O 1
ATOM 1403 N N . ARG A 1 188 ? -16.498 8.969 17.708 1.00 89.69 188 ARG A N 1
ATOM 1404 C CA . ARG A 1 188 ? -16.598 10.382 18.117 1.00 89.69 188 ARG A CA 1
ATOM 1405 C C . ARG A 1 188 ? -15.443 10.826 19.022 1.00 89.69 188 ARG A C 1
ATOM 1407 O O . ARG A 1 188 ? -15.590 11.739 19.837 1.00 89.69 188 ARG A O 1
ATOM 1414 N N . ASP A 1 189 ? -14.281 10.205 18.861 1.00 81.94 189 ASP A N 1
ATOM 1415 C CA . ASP A 1 189 ? -13.080 10.533 19.613 1.00 81.94 189 ASP A CA 1
ATOM 1416 C C . ASP A 1 189 ? -12.379 11.763 19.023 1.00 81.94 189 ASP A C 1
ATOM 1418 O O . ASP A 1 189 ? -11.531 11.667 18.136 1.00 81.94 189 ASP A O 1
ATOM 1422 N N . ARG A 1 190 ? -12.727 12.941 19.547 1.00 88.00 190 ARG A N 1
ATOM 1423 C CA . ARG A 1 190 ? -12.199 14.229 19.071 1.00 88.00 190 ARG A CA 1
ATOM 1424 C C . ARG A 1 190 ? -10.679 14.331 19.157 1.00 88.00 190 ARG A C 1
ATOM 1426 O O . ARG A 1 190 ? -10.073 14.963 18.301 1.00 88.00 190 ARG A O 1
ATOM 1433 N N . VAL A 1 191 ? -10.064 13.720 20.166 1.00 82.00 191 VAL A N 1
ATOM 1434 C CA . VAL A 1 191 ? -8.614 13.816 20.371 1.00 82.00 191 VAL A CA 1
ATOM 1435 C C . VAL A 1 191 ? -7.879 13.041 19.285 1.00 82.00 191 VAL A C 1
ATOM 1437 O O . VAL A 1 191 ? -7.013 13.594 18.611 1.00 82.00 191 VAL A O 1
ATOM 1440 N N . THR A 1 192 ? -8.273 11.786 19.074 1.00 77.25 192 THR A N 1
ATOM 1441 C CA . THR A 1 192 ? -7.705 10.933 18.022 1.00 77.25 192 THR A CA 1
ATOM 1442 C C . THR A 1 192 ? -7.972 11.518 16.638 1.00 77.25 192 THR A C 1
ATOM 1444 O O . THR A 1 192 ? -7.102 11.470 15.773 1.00 77.25 192 THR A O 1
ATOM 1447 N N . LEU A 1 193 ? -9.142 12.137 16.442 1.00 86.94 193 LEU A N 1
ATOM 1448 C CA . LEU A 1 193 ? -9.492 12.808 15.194 1.00 86.94 193 LEU A CA 1
ATOM 1449 C C . LEU A 1 193 ? -8.554 13.983 14.902 1.00 86.94 193 LEU A C 1
ATOM 1451 O O . LEU A 1 193 ? -7.989 14.043 13.814 1.00 86.94 193 LEU A O 1
ATOM 1455 N N . VAL A 1 194 ? -8.353 14.887 15.867 1.00 84.00 194 VAL A N 1
ATOM 1456 C CA . VAL A 1 194 ? -7.449 16.039 15.708 1.00 84.00 194 VAL A CA 1
ATOM 1457 C C . VAL A 1 194 ? -6.015 15.571 15.478 1.00 84.00 194 VAL A C 1
ATOM 1459 O O . VAL A 1 194 ? -5.369 16.046 14.549 1.00 84.00 194 VAL A O 1
ATOM 1462 N N . ALA A 1 195 ? -5.537 14.601 16.262 1.00 79.62 195 ALA A N 1
ATOM 1463 C CA . ALA A 1 195 ? -4.212 14.009 16.090 1.00 79.62 195 ALA A CA 1
ATOM 1464 C C . ALA A 1 195 ? -4.015 13.452 14.670 1.00 79.62 195 ALA A C 1
ATOM 1466 O O . ALA A 1 195 ? -3.045 13.797 13.995 1.00 79.62 195 ALA A O 1
ATOM 1467 N N . ALA A 1 196 ? -4.971 12.655 14.183 1.00 81.75 196 ALA A N 1
ATOM 1468 C CA . ALA A 1 196 ? -4.934 12.104 12.836 1.00 81.75 196 ALA A CA 1
ATOM 1469 C C . ALA A 1 196 ? -4.990 13.199 11.758 1.00 81.75 196 ALA A C 1
ATOM 1471 O O . ALA A 1 196 ? -4.203 13.158 10.818 1.00 81.75 196 ALA A O 1
ATOM 1472 N N . MET A 1 197 ? -5.863 14.203 11.900 1.00 89.19 197 MET A N 1
ATOM 1473 C CA . MET A 1 197 ? -5.965 15.322 10.954 1.00 89.19 197 MET A CA 1
ATOM 1474 C C . MET A 1 197 ? -4.673 16.138 10.877 1.00 89.19 197 MET A C 1
ATOM 1476 O O . MET A 1 197 ? -4.236 16.465 9.777 1.00 89.19 197 MET A O 1
ATOM 1480 N N . VAL A 1 198 ? -4.039 16.429 12.017 1.00 84.38 198 VAL A N 1
ATOM 1481 C CA . VAL A 1 198 ? -2.747 17.128 12.062 1.00 84.38 198 VAL A CA 1
ATOM 1482 C C . VAL A 1 198 ? -1.673 16.302 11.359 1.00 84.38 198 VAL A C 1
ATOM 1484 O O . VAL A 1 198 ? -0.959 16.836 10.515 1.00 84.38 198 VAL A O 1
ATOM 1487 N N . THR A 1 199 ? -1.584 14.994 11.625 1.00 79.81 199 THR A N 1
ATOM 1488 C CA . THR A 1 199 ? -0.637 14.126 10.908 1.00 79.81 199 THR A CA 1
ATOM 1489 C C . THR A 1 199 ? -0.900 14.113 9.408 1.00 79.81 199 THR A C 1
ATOM 1491 O O . THR A 1 199 ? 0.038 14.292 8.639 1.00 79.81 199 THR A O 1
ATOM 1494 N N . LEU A 1 200 ? -2.152 13.944 8.976 1.00 87.06 200 LEU A N 1
ATOM 1495 C CA . LEU A 1 200 ? -2.512 13.939 7.556 1.00 87.06 200 LEU A CA 1
ATOM 1496 C C . LEU A 1 200 ? -2.179 15.278 6.882 1.00 87.06 200 LEU A C 1
ATOM 1498 O O . LEU A 1 200 ? -1.627 15.279 5.785 1.00 87.06 200 LEU A O 1
ATOM 1502 N N . PHE A 1 201 ? -2.448 16.407 7.545 1.00 87.62 201 PHE A N 1
ATOM 1503 C CA . PHE A 1 201 ? -2.073 17.733 7.053 1.00 87.62 201 PHE A CA 1
ATOM 1504 C C . PHE A 1 201 ? -0.557 17.865 6.890 1.00 87.62 201 PHE A C 1
ATOM 1506 O O . PHE A 1 201 ? -0.094 18.311 5.844 1.00 87.62 201 PHE A O 1
ATOM 1513 N N . ILE A 1 202 ? 0.218 17.419 7.882 1.00 81.62 202 ILE A N 1
ATOM 1514 C CA . ILE A 1 202 ? 1.683 17.457 7.817 1.00 81.62 202 ILE A CA 1
ATOM 1515 C C . ILE A 1 202 ? 2.196 16.591 6.662 1.00 81.62 202 ILE A C 1
ATOM 1517 O O . ILE A 1 202 ? 3.046 17.037 5.896 1.00 81.62 202 ILE A O 1
ATOM 1521 N N . MET A 1 203 ? 1.649 15.383 6.487 1.00 83.06 203 MET A N 1
ATOM 1522 C CA . MET A 1 203 ? 2.009 14.511 5.363 1.00 83.06 203 MET A CA 1
ATOM 1523 C C . MET A 1 203 ? 1.674 15.160 4.015 1.00 83.06 203 MET A C 1
ATOM 1525 O O . MET A 1 203 ? 2.473 15.084 3.086 1.00 83.06 203 MET A O 1
ATOM 1529 N N . LEU A 1 204 ? 0.526 15.831 3.899 1.00 87.50 204 LEU A N 1
ATOM 1530 C CA . LEU A 1 204 ? 0.129 16.505 2.665 1.00 87.50 204 LEU A CA 1
ATOM 1531 C C . LEU A 1 204 ? 1.027 17.708 2.344 1.00 87.50 204 LEU A C 1
ATOM 1533 O O . LEU A 1 204 ? 1.481 17.842 1.210 1.00 87.50 204 LEU A O 1
ATOM 1537 N N . ALA A 1 205 ? 1.286 18.560 3.338 1.00 82.19 205 ALA A N 1
ATOM 1538 C CA . ALA A 1 205 ? 1.997 19.822 3.164 1.00 82.19 205 ALA A CA 1
ATOM 1539 C C . ALA A 1 205 ? 3.519 19.652 3.045 1.00 82.19 205 ALA A C 1
ATOM 1541 O O . ALA A 1 205 ? 4.148 20.380 2.282 1.00 82.19 205 ALA A O 1
ATOM 1542 N N . PHE A 1 206 ? 4.108 18.693 3.768 1.00 78.44 206 PHE A N 1
ATOM 1543 C CA . PHE A 1 206 ? 5.564 18.619 3.941 1.00 78.44 206 PHE A CA 1
ATOM 1544 C C . PHE A 1 206 ? 6.209 17.326 3.428 1.00 78.44 206 PHE A C 1
ATOM 1546 O O . PHE A 1 206 ? 7.426 17.288 3.298 1.00 78.44 206 PHE A O 1
ATOM 1553 N N . SER A 1 207 ? 5.455 16.260 3.122 1.00 79.38 207 SER A N 1
ATOM 1554 C CA . SER A 1 207 ? 6.080 15.016 2.643 1.00 79.38 207 SER A CA 1
ATOM 1555 C C . SER A 1 207 ? 6.437 15.094 1.164 1.00 79.38 207 SER A C 1
ATOM 1557 O O . SER A 1 207 ? 5.557 15.324 0.346 1.00 79.38 207 SER A O 1
ATOM 1559 N N . ASP A 1 208 ? 7.675 14.774 0.794 1.00 76.50 208 ASP A N 1
ATOM 1560 C CA . ASP A 1 208 ? 8.078 14.579 -0.610 1.00 76.50 208 ASP A CA 1
ATOM 1561 C C . ASP A 1 208 ? 7.629 13.229 -1.199 1.00 76.50 208 ASP A C 1
ATOM 1563 O O . ASP A 1 208 ? 7.885 12.918 -2.368 1.00 76.50 208 ASP A O 1
ATOM 1567 N N . ASN A 1 209 ? 6.959 12.393 -0.402 1.00 79.88 209 ASN A N 1
ATOM 1568 C CA . ASN A 1 209 ? 6.435 11.123 -0.870 1.00 79.88 209 ASN A CA 1
ATOM 1569 C C . ASN A 1 209 ? 5.054 11.310 -1.516 1.00 79.88 209 ASN A C 1
ATOM 1571 O O . ASN A 1 209 ? 4.026 11.375 -0.840 1.00 79.88 209 ASN A O 1
ATOM 1575 N N . GLU A 1 210 ? 5.025 11.297 -2.848 1.00 86.12 210 GLU A N 1
ATOM 1576 C CA . GLU A 1 210 ? 3.788 11.438 -3.625 1.00 86.12 210 GLU A CA 1
ATOM 1577 C C . GLU A 1 210 ? 2.761 10.327 -3.331 1.00 86.12 210 GLU A C 1
ATOM 1579 O O . GLU A 1 210 ? 1.556 10.575 -3.356 1.00 86.12 210 GLU A O 1
ATOM 1584 N N . THR A 1 211 ? 3.195 9.110 -2.972 1.00 87.19 211 THR A N 1
ATOM 1585 C CA . THR A 1 211 ? 2.263 8.061 -2.526 1.00 87.19 211 THR A CA 1
ATOM 1586 C C . THR A 1 211 ? 1.630 8.418 -1.184 1.00 87.19 211 THR A C 1
ATOM 1588 O O . THR A 1 211 ? 0.428 8.229 -1.015 1.00 87.19 211 THR A O 1
ATOM 1591 N N . ALA A 1 212 ? 2.409 8.943 -0.234 1.00 87.06 212 ALA A N 1
ATOM 1592 C CA . ALA A 1 212 ? 1.888 9.368 1.064 1.00 87.06 212 ALA A CA 1
ATOM 1593 C C . ALA A 1 212 ? 0.844 10.484 0.893 1.00 87.06 212 ALA A C 1
ATOM 1595 O O . ALA A 1 212 ? -0.260 10.375 1.426 1.00 87.06 212 ALA A O 1
ATOM 1596 N N . ARG A 1 213 ? 1.127 11.488 0.051 1.00 90.38 213 ARG A N 1
ATOM 1597 C CA . ARG A 1 213 ? 0.143 12.520 -0.327 1.00 90.38 213 ARG A CA 1
ATOM 1598 C C . ARG A 1 213 ? -1.104 11.917 -0.975 1.00 90.38 213 ARG A C 1
ATOM 1600 O O . ARG A 1 213 ? -2.219 12.275 -0.603 1.00 90.38 213 ARG A O 1
ATOM 1607 N N . GLY A 1 214 ? -0.930 10.955 -1.884 1.00 92.75 214 GLY A N 1
ATOM 1608 C CA . GLY A 1 214 ? -2.033 10.212 -2.496 1.00 92.75 214 GLY A CA 1
ATOM 1609 C C . GLY A 1 214 ? -2.916 9.492 -1.471 1.00 92.75 214 GLY A C 1
ATOM 1610 O O . GLY A 1 214 ? -4.138 9.563 -1.568 1.00 92.75 214 GLY A O 1
ATOM 1611 N N . ILE A 1 215 ? -2.325 8.877 -0.439 1.00 92.38 215 ILE A N 1
ATOM 1612 C CA . ILE A 1 215 ? -3.068 8.261 0.675 1.00 92.38 215 ILE A CA 1
ATOM 1613 C C . ILE A 1 215 ? -3.856 9.310 1.454 1.00 92.38 215 ILE A C 1
ATOM 1615 O O . ILE A 1 215 ? -5.005 9.048 1.812 1.00 92.38 215 ILE A O 1
ATOM 1619 N N . VAL A 1 216 ? -3.278 10.484 1.724 1.00 94.19 216 VAL A N 1
ATOM 1620 C CA . VAL A 1 216 ? -3.996 11.566 2.413 1.00 94.19 216 VAL A CA 1
ATOM 1621 C C . VAL A 1 216 ? -5.206 12.008 1.590 1.00 94.19 216 VAL A C 1
ATOM 1623 O O . VAL A 1 216 ? -6.320 12.028 2.111 1.00 94.19 216 VAL A O 1
ATOM 1626 N N . LEU A 1 217 ? -5.021 12.290 0.298 1.00 96.62 217 LEU A N 1
ATOM 1627 C CA . LEU A 1 217 ? -6.113 12.684 -0.598 1.00 96.62 217 LEU A CA 1
ATOM 1628 C C . LEU A 1 217 ? -7.194 11.602 -0.677 1.00 96.62 217 LEU A C 1
ATOM 1630 O O . LEU A 1 217 ? -8.379 11.893 -0.528 1.00 96.62 217 LEU A O 1
ATOM 1634 N N . LEU A 1 218 ? -6.791 10.340 -0.828 1.00 96.88 218 LEU A N 1
ATOM 1635 C CA . LEU A 1 218 ? -7.713 9.211 -0.851 1.00 96.88 218 LEU A CA 1
ATOM 1636 C C . LEU A 1 218 ? -8.450 9.049 0.485 1.00 96.88 218 LEU A C 1
ATOM 1638 O O . LEU A 1 218 ? -9.637 8.744 0.490 1.00 96.88 218 LEU A O 1
ATOM 1642 N N . THR A 1 219 ? -7.793 9.313 1.616 1.00 96.12 219 THR A N 1
ATOM 1643 C CA . THR A 1 219 ? -8.435 9.320 2.939 1.00 96.12 219 THR A CA 1
ATOM 1644 C C . THR A 1 219 ? -9.548 10.366 2.996 1.00 96.12 219 THR A C 1
ATOM 1646 O O . THR A 1 219 ? -10.656 10.051 3.429 1.00 96.12 219 THR A O 1
ATOM 1649 N N . LEU A 1 220 ? -9.290 11.585 2.509 1.00 96.06 220 LEU A N 1
ATOM 1650 C CA . LEU A 1 220 ? -10.288 12.657 2.459 1.00 96.06 220 LEU A CA 1
ATOM 1651 C C . LEU A 1 220 ? -11.459 12.304 1.531 1.00 96.06 220 LEU A C 1
ATOM 1653 O O . LEU A 1 220 ? -12.612 12.490 1.909 1.00 96.06 220 LEU A O 1
ATOM 1657 N N . LEU A 1 221 ? -11.190 11.719 0.360 1.00 97.06 221 LEU A N 1
ATOM 1658 C CA . LEU A 1 221 ? -12.238 11.252 -0.557 1.00 97.06 221 LEU A CA 1
ATOM 1659 C C . LEU A 1 221 ? -13.087 10.135 0.066 1.00 97.06 221 LEU A C 1
ATOM 1661 O O . LEU A 1 221 ? -14.315 10.175 0.021 1.00 97.06 221 LEU A O 1
ATOM 1665 N N . LEU A 1 222 ? -12.449 9.157 0.711 1.00 96.88 222 LEU A N 1
ATOM 1666 C CA . LEU A 1 222 ? -13.136 8.057 1.389 1.00 96.88 222 LEU A CA 1
ATOM 1667 C C . LEU A 1 222 ? -13.925 8.515 2.626 1.00 96.88 222 LEU A C 1
ATOM 1669 O O . LEU A 1 222 ? -14.839 7.803 3.053 1.00 96.88 222 LEU A O 1
ATOM 1673 N N . ALA A 1 223 ? -13.613 9.684 3.194 1.00 96.00 223 ALA A N 1
ATOM 1674 C CA . ALA A 1 223 ? -14.403 10.299 4.259 1.00 96.00 223 ALA A CA 1
ATOM 1675 C C . ALA A 1 223 ? -15.785 10.766 3.768 1.00 96.00 223 ALA A C 1
ATOM 1677 O O . ALA A 1 223 ? -16.727 10.792 4.557 1.00 96.00 223 ALA A O 1
ATOM 1678 N N . LEU A 1 224 ? -15.922 11.070 2.471 1.00 96.56 224 LEU A N 1
ATOM 1679 C CA . LEU A 1 224 ? -17.193 11.447 1.841 1.00 96.56 224 LEU A CA 1
ATOM 1680 C C . LEU A 1 224 ? -18.089 10.234 1.548 1.00 96.56 224 LEU A C 1
ATOM 1682 O O . LEU A 1 224 ? -19.296 10.380 1.358 1.00 96.56 224 LEU A O 1
ATOM 1686 N N . VAL A 1 225 ? -17.522 9.023 1.523 1.00 96.19 225 VAL A N 1
ATOM 1687 C CA . VAL A 1 225 ? -18.276 7.788 1.279 1.00 96.19 225 VAL A CA 1
ATOM 1688 C C . VAL A 1 225 ? -19.027 7.388 2.557 1.00 96.19 225 VAL A C 1
ATOM 1690 O O . VAL A 1 225 ? -18.385 7.196 3.593 1.00 96.19 225 VAL A O 1
ATOM 1693 N N . PRO A 1 226 ? -20.359 7.192 2.535 1.00 95.12 226 PRO A N 1
ATOM 1694 C CA . PRO A 1 226 ? -21.116 6.795 3.722 1.00 95.12 226 PRO A CA 1
ATOM 1695 C C . PRO A 1 226 ? -20.676 5.440 4.302 1.00 95.12 226 PRO A C 1
ATOM 1697 O O . PRO A 1 226 ? -20.399 4.493 3.569 1.00 95.12 226 PRO A O 1
ATOM 1700 N N . ALA A 1 227 ? -20.687 5.292 5.633 1.00 93.38 227 ALA A N 1
ATOM 1701 C CA . ALA A 1 227 ? -20.310 4.038 6.304 1.00 93.38 227 ALA A CA 1
ATOM 1702 C C . ALA A 1 227 ? -21.163 2.827 5.871 1.00 93.38 227 ALA A C 1
ATOM 1704 O O . ALA A 1 227 ? -20.628 1.732 5.696 1.00 93.38 227 ALA A O 1
ATOM 1705 N N . ARG A 1 228 ? -22.456 3.033 5.589 1.00 94.81 228 ARG A N 1
ATOM 1706 C CA . ARG A 1 228 ? -23.365 1.990 5.070 1.00 94.81 228 ARG A CA 1
ATOM 1707 C C . ARG A 1 228 ? -22.935 1.386 3.724 1.00 94.81 228 ARG A C 1
ATOM 1709 O O . ARG A 1 228 ? -23.414 0.323 3.351 1.00 94.81 228 ARG A O 1
ATOM 1716 N N . TRP A 1 229 ? -22.034 2.037 2.983 1.00 96.25 229 TRP A N 1
ATOM 1717 C CA . TRP A 1 229 ? -21.546 1.556 1.683 1.00 96.25 229 TRP A CA 1
ATOM 1718 C C . TRP A 1 229 ? -20.297 0.677 1.793 1.00 96.25 229 TRP A C 1
ATOM 1720 O O . TRP A 1 229 ? -19.724 0.308 0.775 1.00 96.25 229 TRP A O 1
ATOM 1730 N N . SER A 1 230 ? -19.875 0.290 2.999 1.00 94.38 230 SER A N 1
ATOM 1731 C CA . SER A 1 230 ? -18.627 -0.461 3.209 1.00 94.38 230 SER A CA 1
ATOM 1732 C C . SER A 1 230 ? -18.559 -1.771 2.418 1.00 94.38 230 SER A C 1
ATOM 1734 O O . SER A 1 230 ? -17.513 -2.084 1.861 1.00 94.38 230 SER A O 1
ATOM 1736 N N . LYS A 1 231 ? -19.668 -2.512 2.290 1.00 96.50 231 LYS A N 1
ATOM 1737 C CA . LYS A 1 231 ? -19.709 -3.739 1.471 1.00 96.50 231 LYS A CA 1
ATOM 1738 C C . LYS A 1 231 ? -19.534 -3.448 -0.022 1.00 96.50 231 LYS A C 1
ATOM 1740 O O . LYS A 1 231 ? -18.767 -4.136 -0.685 1.00 96.50 231 LYS A O 1
ATOM 1745 N N . GLY A 1 232 ? -20.210 -2.414 -0.528 1.00 97.69 232 GLY A N 1
ATOM 1746 C CA . GLY A 1 232 ? -20.099 -1.986 -1.924 1.00 97.69 232 GLY A CA 1
ATOM 1747 C C . GLY A 1 232 ? -18.708 -1.447 -2.247 1.00 97.69 232 GLY A C 1
ATOM 1748 O O . GLY A 1 232 ? -18.120 -1.844 -3.244 1.00 97.69 232 GLY A O 1
ATOM 1749 N N . LEU A 1 233 ? -18.145 -0.622 -1.359 1.00 97.00 233 LEU A N 1
ATOM 1750 C CA . LEU A 1 233 ? -16.776 -0.121 -1.467 1.00 97.00 233 LEU A CA 1
ATOM 1751 C C . LEU A 1 233 ? -15.769 -1.275 -1.475 1.00 97.00 233 LEU A C 1
ATOM 1753 O O . LEU A 1 233 ? -14.906 -1.314 -2.340 1.00 97.00 233 LEU A O 1
ATOM 1757 N N . TYR A 1 234 ? -15.911 -2.243 -0.566 1.00 95.69 234 TYR A N 1
ATOM 1758 C CA . TYR A 1 234 ? -15.044 -3.418 -0.530 1.00 95.69 234 TYR A CA 1
ATOM 1759 C C . TYR A 1 234 ? -15.128 -4.244 -1.816 1.00 95.69 234 TYR A C 1
ATOM 1761 O O . TYR A 1 234 ? -14.096 -4.602 -2.372 1.00 95.69 234 TYR A O 1
ATOM 1769 N N . ALA A 1 235 ? -16.342 -4.528 -2.300 1.00 97.75 235 ALA A N 1
ATOM 1770 C CA . ALA A 1 235 ? -16.547 -5.275 -3.538 1.00 97.75 235 ALA A CA 1
ATOM 1771 C C . ALA A 1 235 ? -15.944 -4.537 -4.740 1.00 97.75 235 ALA A C 1
ATOM 1773 O O . ALA A 1 235 ? -15.213 -5.144 -5.518 1.00 97.75 235 ALA A O 1
ATOM 1774 N N . LEU A 1 236 ? -16.182 -3.225 -4.849 1.00 97.62 236 LEU A N 1
ATOM 1775 C CA . LEU A 1 236 ? -15.598 -2.378 -5.887 1.00 97.62 236 LEU A CA 1
ATOM 1776 C C . LEU A 1 236 ? -14.070 -2.405 -5.831 1.00 97.62 236 LEU A C 1
ATOM 1778 O O . LEU A 1 236 ? -13.426 -2.558 -6.862 1.00 97.62 236 LEU A O 1
ATOM 1782 N N . THR A 1 237 ? -13.485 -2.292 -4.639 1.00 95.38 237 THR A N 1
ATOM 1783 C CA . THR A 1 237 ? -12.036 -2.357 -4.459 1.00 95.38 237 THR A CA 1
ATOM 1784 C C . THR A 1 237 ? -11.481 -3.733 -4.817 1.00 95.38 237 THR A C 1
ATOM 1786 O O . THR A 1 237 ? -10.531 -3.804 -5.583 1.00 95.38 237 THR A O 1
ATOM 1789 N N . ALA A 1 238 ? -12.072 -4.824 -4.329 1.00 94.44 238 ALA A N 1
ATOM 1790 C CA . ALA A 1 238 ? -11.598 -6.177 -4.614 1.00 94.44 238 ALA A CA 1
ATOM 1791 C C . ALA A 1 238 ? -11.698 -6.512 -6.112 1.00 94.44 238 ALA A C 1
ATOM 1793 O O . ALA A 1 238 ? -10.716 -6.944 -6.712 1.00 94.44 238 ALA A O 1
ATOM 1794 N N . ILE A 1 239 ? -12.856 -6.259 -6.732 1.00 97.19 239 ILE A N 1
ATOM 1795 C CA . ILE A 1 239 ? -13.073 -6.484 -8.168 1.00 97.19 239 ILE A CA 1
ATOM 1796 C C . ILE A 1 239 ? -12.167 -5.566 -8.986 1.00 97.19 239 ILE A C 1
ATOM 1798 O O . ILE A 1 239 ? -11.507 -6.033 -9.906 1.00 97.19 239 ILE A O 1
ATOM 1802 N N . GLY A 1 240 ? -12.090 -4.282 -8.632 1.00 96.06 240 GLY A N 1
ATOM 1803 C CA . GLY A 1 240 ? -11.244 -3.306 -9.313 1.00 96.06 240 GLY A CA 1
ATOM 1804 C C . GLY A 1 240 ? -9.764 -3.674 -9.247 1.00 96.06 240 GLY A C 1
ATOM 1805 O O . GLY A 1 240 ? -9.080 -3.610 -10.261 1.00 96.06 240 GLY A O 1
ATOM 1806 N N . THR A 1 241 ? -9.267 -4.128 -8.093 1.00 93.56 241 THR A N 1
ATOM 1807 C CA . THR A 1 241 ? -7.884 -4.601 -7.960 1.00 93.56 241 THR A CA 1
ATOM 1808 C C . THR A 1 241 ? -7.641 -5.876 -8.762 1.00 93.56 241 THR A C 1
ATOM 1810 O O . THR A 1 241 ? -6.630 -5.951 -9.448 1.00 93.56 241 THR A O 1
ATOM 1813 N N . LEU A 1 242 ? -8.547 -6.859 -8.740 1.00 95.88 242 LEU A N 1
ATOM 1814 C CA . LEU A 1 242 ? -8.402 -8.073 -9.558 1.00 95.88 242 LEU A CA 1
ATOM 1815 C C . LEU A 1 242 ? -8.439 -7.760 -11.058 1.00 95.88 242 LEU A C 1
ATOM 1817 O O . LEU A 1 242 ? -7.613 -8.270 -11.812 1.00 95.88 242 LEU A O 1
ATOM 1821 N N . ALA A 1 243 ? -9.343 -6.878 -11.481 1.00 96.31 243 ALA A N 1
ATOM 1822 C CA . ALA A 1 243 ? -9.399 -6.387 -12.850 1.00 96.31 243 ALA A CA 1
ATOM 1823 C C . ALA A 1 243 ? -8.107 -5.653 -13.223 1.00 96.31 243 ALA A C 1
ATOM 1825 O O . ALA A 1 243 ? -7.578 -5.875 -14.303 1.00 96.31 243 ALA A O 1
ATOM 1826 N N . PHE A 1 244 ? -7.553 -4.838 -12.322 1.00 93.81 244 PHE A N 1
ATOM 1827 C CA . PHE A 1 244 ? -6.288 -4.142 -12.542 1.00 93.81 244 PHE A CA 1
ATOM 1828 C C . PHE A 1 244 ? -5.085 -5.092 -12.613 1.00 93.81 244 PHE A C 1
ATOM 1830 O O . PHE A 1 244 ? -4.207 -4.888 -13.441 1.00 93.81 244 PHE A O 1
ATOM 1837 N N . ILE A 1 245 ? -5.052 -6.149 -11.797 1.00 93.31 245 ILE A N 1
ATOM 1838 C CA . ILE A 1 245 ? -4.036 -7.210 -11.865 1.00 93.31 245 ILE A CA 1
ATOM 1839 C C . ILE A 1 245 ? -4.079 -7.889 -13.244 1.00 93.31 245 ILE A C 1
ATOM 1841 O O . ILE A 1 245 ? -3.046 -8.033 -13.888 1.00 93.31 245 ILE A O 1
ATOM 1845 N N . LEU A 1 246 ? -5.272 -8.260 -13.717 1.00 95.44 246 LEU A N 1
ATOM 1846 C CA . LEU A 1 246 ? -5.455 -8.942 -15.003 1.00 95.44 246 LEU A CA 1
ATOM 1847 C C . LEU A 1 246 ? -5.224 -8.023 -16.210 1.00 95.44 246 LEU A C 1
ATOM 1849 O O . LEU A 1 246 ? -4.636 -8.443 -17.201 1.00 95.44 246 LEU A O 1
ATOM 1853 N N . ALA A 1 247 ? -5.682 -6.775 -16.137 1.00 95.12 247 ALA A N 1
ATOM 1854 C CA . ALA A 1 247 ? -5.567 -5.813 -17.226 1.00 95.12 247 ALA A CA 1
ATOM 1855 C C . ALA A 1 247 ? -4.192 -5.137 -17.271 1.00 95.12 247 ALA A C 1
ATOM 1857 O O . ALA A 1 247 ? -3.761 -4.722 -18.340 1.00 95.12 247 ALA A O 1
ATOM 1858 N N . GLY A 1 248 ? -3.491 -5.036 -16.137 1.00 92.25 248 GLY A N 1
ATOM 1859 C CA . GLY A 1 248 ? -2.216 -4.331 -15.990 1.00 92.25 248 GLY A CA 1
ATOM 1860 C C . GLY A 1 248 ? -1.211 -4.610 -17.113 1.00 92.25 248 GLY A C 1
ATOM 1861 O O . GLY A 1 248 ? -0.770 -3.649 -17.741 1.00 92.25 248 GLY A O 1
ATOM 1862 N N . PRO A 1 249 ? -0.908 -5.882 -17.447 1.00 94.50 249 PRO A N 1
ATOM 1863 C CA . PRO A 1 249 ? 0.005 -6.228 -18.541 1.00 94.50 249 PRO A CA 1
ATOM 1864 C C . PRO A 1 249 ? -0.351 -5.628 -19.914 1.00 94.50 249 PRO A C 1
ATOM 1866 O O . PRO A 1 249 ? 0.511 -5.530 -20.780 1.00 94.50 249 PRO A O 1
ATOM 1869 N N . PHE A 1 250 ? -1.600 -5.215 -20.128 1.00 95.19 250 PHE A N 1
ATOM 1870 C CA . PHE A 1 250 ? -2.081 -4.621 -21.378 1.00 95.19 250 PHE A CA 1
ATOM 1871 C C . PHE A 1 250 ? -2.211 -3.092 -21.318 1.00 95.19 250 PHE A C 1
ATOM 1873 O O . PHE A 1 250 ? -2.387 -2.453 -22.350 1.00 95.19 250 PHE A O 1
ATOM 1880 N N . LEU A 1 251 ? -2.150 -2.491 -20.124 1.00 94.75 251 LEU A N 1
ATOM 1881 C CA . LEU A 1 251 ? -2.428 -1.065 -19.924 1.00 94.75 251 LEU A CA 1
ATOM 1882 C C . LEU A 1 251 ? -1.178 -0.181 -19.960 1.00 94.75 251 LEU A C 1
ATOM 1884 O O . LEU A 1 251 ? -1.292 1.000 -20.282 1.00 94.75 251 LEU A O 1
ATOM 1888 N N . TYR A 1 252 ? -0.000 -0.710 -19.615 1.00 93.19 252 TYR A N 1
ATOM 1889 C CA . TYR A 1 252 ? 1.173 0.142 -19.384 1.00 93.19 252 TYR A CA 1
ATOM 1890 C C . TYR A 1 252 ? 1.860 0.635 -20.655 1.00 93.19 252 TYR A C 1
ATOM 1892 O O . TYR A 1 252 ? 2.263 1.794 -20.676 1.00 93.19 252 TYR A O 1
ATOM 1900 N N . GLU A 1 253 ? 1.924 -0.174 -21.716 1.00 92.81 253 GLU A N 1
ATOM 1901 C CA . GLU A 1 253 ? 2.479 0.282 -22.999 1.00 92.81 253 GLU A CA 1
ATOM 1902 C C . GLU A 1 253 ? 1.626 1.420 -23.599 1.00 92.81 253 GLU A C 1
ATOM 1904 O O . GLU A 1 253 ? 2.173 2.507 -23.804 1.00 92.81 253 GLU A O 1
ATOM 1909 N N . PRO A 1 254 ? 0.285 1.292 -23.738 1.00 95.00 254 PRO A N 1
ATOM 1910 C CA . PRO A 1 254 ? -0.537 2.408 -24.212 1.00 95.00 254 PRO A CA 1
ATOM 1911 C C . PRO A 1 254 ? -0.480 3.630 -23.289 1.00 95.00 254 PRO A C 1
ATOM 1913 O O . PRO A 1 254 ? -0.498 4.767 -23.756 1.00 95.00 254 PRO A O 1
ATOM 1916 N N . ALA A 1 255 ? -0.397 3.427 -21.967 1.00 93.44 255 ALA A N 1
ATOM 1917 C CA . ALA A 1 255 ? -0.269 4.531 -21.016 1.00 93.44 255 ALA A CA 1
ATOM 1918 C C . ALA A 1 255 ? 1.063 5.281 -21.173 1.00 93.44 255 ALA A C 1
ATOM 1920 O O . ALA A 1 255 ? 1.097 6.507 -21.043 1.00 93.44 255 ALA A O 1
ATOM 1921 N N . ARG A 1 256 ? 2.152 4.564 -21.473 1.00 91.62 256 ARG A N 1
ATOM 1922 C CA . ARG A 1 256 ? 3.463 5.150 -21.762 1.00 91.62 256 ARG A CA 1
ATOM 1923 C C . ARG A 1 256 ? 3.437 5.959 -23.056 1.00 91.62 256 ARG A C 1
ATOM 1925 O O . ARG A 1 256 ? 3.870 7.108 -23.047 1.00 91.62 256 ARG A O 1
ATOM 1932 N N . GLU A 1 257 ? 2.891 5.409 -24.136 1.00 92.31 257 GLU A N 1
ATOM 1933 C CA . GLU A 1 257 ? 2.743 6.119 -25.416 1.00 92.31 257 GLU A CA 1
ATOM 1934 C C . GLU A 1 257 ? 1.870 7.377 -25.272 1.00 92.31 257 GLU A C 1
ATOM 1936 O O . GLU A 1 257 ? 2.237 8.467 -25.723 1.00 92.31 257 GLU A O 1
ATOM 1941 N N . ALA A 1 258 ? 0.745 7.262 -24.561 1.00 92.44 258 ALA A N 1
ATOM 1942 C CA . ALA A 1 258 ? -0.123 8.393 -24.254 1.00 92.44 258 ALA A CA 1
ATOM 1943 C C . ALA A 1 258 ? 0.611 9.479 -23.449 1.00 92.44 258 ALA A C 1
ATOM 1945 O O . ALA A 1 258 ? 0.448 10.664 -23.727 1.00 92.44 258 ALA A O 1
ATOM 1946 N N . TRP A 1 259 ? 1.457 9.099 -22.485 1.00 90.44 259 TRP A N 1
ATOM 1947 C CA . TRP A 1 259 ? 2.275 10.055 -21.737 1.00 90.44 259 TRP A CA 1
ATOM 1948 C C . TRP A 1 259 ? 3.294 10.769 -22.631 1.00 90.44 259 TRP A C 1
ATOM 1950 O O . TRP A 1 259 ? 3.356 11.998 -22.604 1.00 90.44 259 TRP A O 1
ATOM 1960 N N . LEU A 1 260 ? 4.052 10.023 -23.443 1.00 89.00 260 LEU A N 1
ATOM 1961 C CA . LEU A 1 260 ? 5.073 10.569 -24.347 1.00 89.00 260 LEU A CA 1
ATOM 1962 C C . LEU A 1 260 ? 4.483 11.516 -25.399 1.00 89.00 260 LEU A C 1
ATOM 1964 O O . LEU A 1 260 ? 5.102 12.519 -25.740 1.00 89.00 260 LEU A O 1
ATOM 1968 N N . SER A 1 261 ? 3.273 11.222 -25.878 1.00 90.69 261 SER A N 1
ATOM 1969 C CA . SER A 1 261 ? 2.541 12.075 -26.824 1.00 90.69 261 SER A CA 1
ATOM 1970 C C . SER A 1 261 ? 1.832 13.271 -26.172 1.00 90.69 261 SER A C 1
ATOM 1972 O O . SER A 1 261 ? 1.343 14.159 -26.872 1.00 90.69 261 SER A O 1
ATOM 1974 N N . SER A 1 262 ? 1.757 13.320 -24.839 1.00 89.81 262 SER A N 1
ATOM 1975 C CA . SER A 1 262 ? 1.044 14.381 -24.132 1.00 89.81 262 SER A CA 1
ATOM 1976 C C . SER A 1 262 ? 1.871 15.663 -24.025 1.00 89.81 262 SER A C 1
ATOM 1978 O O . SER A 1 262 ? 3.093 15.642 -23.873 1.00 89.81 262 SER A O 1
ATOM 1980 N N . SER A 1 263 ? 1.189 16.809 -23.957 1.00 86.94 263 SER A N 1
ATOM 1981 C CA . SER A 1 263 ? 1.822 18.095 -23.623 1.00 86.94 263 SER A CA 1
ATOM 1982 C C . SER A 1 263 ? 2.433 18.125 -22.212 1.00 86.94 263 SER A C 1
ATOM 1984 O O . SER A 1 263 ? 3.197 19.033 -21.888 1.00 86.94 263 SER A O 1
ATOM 1986 N N . LEU A 1 264 ? 2.115 17.132 -21.372 1.00 80.44 264 LEU A N 1
ATOM 1987 C CA . LEU A 1 264 ? 2.624 16.985 -20.011 1.00 80.44 264 LEU A CA 1
ATOM 1988 C C . LEU A 1 264 ? 3.965 16.246 -19.947 1.00 80.44 264 LEU A C 1
ATOM 1990 O O . LEU A 1 264 ? 4.572 16.227 -18.879 1.00 80.44 264 LEU A O 1
ATOM 1994 N N . ALA A 1 265 ? 4.465 15.691 -21.058 1.00 75.56 265 ALA A N 1
ATOM 1995 C CA . ALA A 1 265 ? 5.734 14.961 -21.092 1.00 75.56 265 ALA A CA 1
ATOM 1996 C C . ALA A 1 265 ? 6.927 15.796 -20.577 1.00 75.56 265 ALA A C 1
ATOM 1998 O O . ALA A 1 265 ? 7.849 15.256 -19.966 1.00 75.56 265 ALA A O 1
ATOM 1999 N N . GLY A 1 266 ? 6.889 17.124 -20.751 1.00 69.31 266 GLY A N 1
ATOM 2000 C CA . GLY A 1 266 ? 7.899 18.051 -20.224 1.00 69.31 266 GLY A CA 1
ATOM 2001 C C . GLY A 1 266 ? 7.778 18.365 -18.723 1.00 69.31 266 GLY A C 1
ATOM 2002 O O . GLY A 1 266 ? 8.669 18.997 -18.155 1.00 69.31 266 GLY A O 1
ATOM 2003 N N . PHE A 1 267 ? 6.699 17.945 -18.053 1.00 65.88 267 PHE A N 1
ATOM 2004 C CA . PHE A 1 267 ? 6.416 18.279 -16.657 1.00 65.88 267 PHE A CA 1
ATOM 2005 C C . PHE A 1 267 ? 6.895 17.159 -15.717 1.00 65.88 267 PHE A C 1
ATOM 2007 O O . PHE A 1 267 ? 6.317 16.077 -15.670 1.00 65.88 267 PHE A O 1
ATOM 2014 N N . LYS A 1 268 ? 7.965 17.420 -14.945 1.00 60.72 268 LYS A N 1
ATOM 2015 C CA . LYS A 1 268 ? 8.648 16.432 -14.071 1.00 60.72 268 LYS A CA 1
ATOM 2016 C C . LYS A 1 268 ? 8.962 15.098 -14.797 1.00 60.72 268 LYS A C 1
ATOM 2018 O O . LYS A 1 268 ? 8.535 14.037 -14.334 1.00 60.72 268 LYS A O 1
ATOM 2023 N N . PRO A 1 269 ? 9.751 15.127 -15.887 1.00 55.78 269 PRO A N 1
ATOM 2024 C CA . PRO A 1 269 ? 9.904 13.995 -16.806 1.00 55.78 269 PRO A CA 1
ATOM 2025 C C . PRO A 1 269 ? 10.374 12.697 -16.132 1.00 55.78 269 PRO A C 1
ATOM 2027 O O . PRO A 1 269 ? 9.940 11.619 -16.512 1.00 55.78 269 PRO A O 1
ATOM 2030 N N . ASN A 1 270 ? 11.191 12.760 -15.076 1.00 63.06 270 ASN A N 1
ATOM 2031 C CA . ASN A 1 270 ? 11.952 11.575 -14.670 1.00 63.06 270 ASN A CA 1
ATOM 2032 C C . ASN A 1 270 ? 11.224 10.596 -13.735 1.00 63.06 270 ASN A C 1
ATOM 2034 O O . ASN A 1 270 ? 11.653 9.454 -13.655 1.00 63.06 270 ASN A O 1
ATOM 2038 N N . THR A 1 271 ? 10.172 10.975 -12.995 1.00 74.62 271 THR A N 1
ATOM 2039 C CA . THR A 1 271 ? 9.573 10.052 -11.997 1.00 74.62 271 THR A CA 1
ATOM 2040 C C . THR A 1 271 ? 8.364 9.286 -12.514 1.00 74.62 271 THR A C 1
ATOM 2042 O O . THR A 1 271 ? 8.237 8.100 -12.217 1.00 74.62 271 THR A O 1
ATOM 2045 N N . ILE A 1 272 ? 7.474 9.940 -13.266 1.00 83.56 272 ILE A N 1
ATOM 2046 C CA . ILE A 1 272 ? 6.302 9.285 -13.862 1.00 83.56 272 ILE A CA 1
ATOM 2047 C C . ILE A 1 272 ? 6.746 8.421 -15.037 1.00 83.56 272 ILE A C 1
ATOM 2049 O O . ILE A 1 272 ? 6.408 7.241 -15.067 1.00 83.56 272 ILE A O 1
ATOM 2053 N N . LEU A 1 273 ? 7.563 8.970 -15.943 1.00 86.62 273 LEU A N 1
ATOM 2054 C CA . LEU A 1 273 ? 8.062 8.218 -17.089 1.00 86.62 273 LEU A CA 1
ATOM 2055 C C . LEU A 1 273 ? 8.919 7.031 -16.650 1.00 86.62 273 LEU A C 1
ATOM 2057 O O . LEU A 1 273 ? 8.674 5.934 -17.122 1.00 86.62 273 LEU A O 1
ATOM 2061 N N . ALA A 1 274 ? 9.811 7.183 -15.662 1.00 85.31 274 ALA A N 1
ATOM 2062 C CA . ALA A 1 274 ? 10.562 6.033 -15.145 1.00 85.31 274 ALA A CA 1
ATOM 2063 C C . ALA A 1 274 ? 9.653 4.947 -14.544 1.00 85.31 274 ALA A C 1
ATOM 2065 O O . ALA A 1 274 ? 9.951 3.763 -14.671 1.00 85.31 274 ALA A O 1
ATOM 2066 N N . ARG A 1 275 ? 8.534 5.313 -13.898 1.00 88.38 275 ARG A N 1
ATOM 2067 C CA . ARG A 1 275 ? 7.552 4.322 -13.423 1.00 88.38 275 ARG A CA 1
ATOM 2068 C C . ARG A 1 275 ? 6.834 3.646 -14.582 1.00 88.38 275 ARG A C 1
ATOM 2070 O O . ARG A 1 275 ? 6.691 2.432 -14.546 1.00 88.38 275 ARG A O 1
ATOM 2077 N N . LEU A 1 276 ? 6.408 4.406 -15.589 1.00 91.31 276 LEU A N 1
ATOM 2078 C CA . LEU A 1 276 ? 5.789 3.856 -16.793 1.00 91.31 276 LEU A CA 1
ATOM 2079 C C . LEU A 1 276 ? 6.757 2.941 -17.543 1.00 91.31 276 LEU A C 1
ATOM 2081 O O . LEU A 1 276 ? 6.339 1.869 -17.959 1.00 91.31 276 LEU A O 1
ATOM 2085 N N . ASP A 1 277 ? 8.036 3.296 -17.633 1.00 91.00 277 ASP A N 1
ATOM 2086 C CA . ASP A 1 277 ? 9.081 2.456 -18.209 1.00 91.00 277 ASP A CA 1
ATOM 2087 C C . ASP A 1 277 ? 9.206 1.136 -17.431 1.00 91.00 277 ASP A C 1
ATOM 2089 O O . ASP A 1 277 ? 9.060 0.057 -18.002 1.00 91.00 277 ASP A O 1
ATOM 2093 N N . ILE A 1 278 ? 9.359 1.208 -16.103 1.00 91.00 278 ILE A N 1
ATOM 2094 C CA . ILE A 1 278 ? 9.415 0.035 -15.216 1.00 91.00 278 ILE A CA 1
ATOM 2095 C C . ILE A 1 278 ? 8.170 -0.852 -15.373 1.00 91.00 278 ILE A C 1
ATOM 2097 O O . ILE A 1 278 ? 8.284 -2.078 -15.444 1.00 91.00 278 ILE A O 1
ATOM 2101 N N . TRP A 1 279 ? 6.977 -0.256 -15.412 1.00 93.69 279 TRP A N 1
ATOM 2102 C CA . TRP A 1 279 ? 5.715 -0.985 -15.554 1.00 93.69 279 TRP A CA 1
ATOM 2103 C C . TRP A 1 279 ? 5.560 -1.598 -16.940 1.00 93.69 279 TRP A C 1
ATOM 2105 O O . TRP A 1 279 ? 5.073 -2.718 -17.050 1.00 93.69 279 TRP A O 1
ATOM 2115 N N . THR A 1 280 ? 6.018 -0.910 -17.981 1.00 94.06 280 THR A N 1
ATOM 2116 C CA . THR A 1 280 ? 5.995 -1.404 -19.361 1.00 94.06 280 THR A CA 1
ATOM 2117 C C . THR A 1 280 ? 6.937 -2.593 -19.521 1.00 94.06 280 THR A C 1
ATOM 2119 O O . THR A 1 280 ? 6.523 -3.643 -20.003 1.00 94.06 280 THR A O 1
ATOM 2122 N N . LEU A 1 281 ? 8.168 -2.487 -19.016 1.00 91.94 281 LEU A N 1
ATOM 2123 C CA . LEU A 1 281 ? 9.137 -3.586 -19.005 1.00 91.94 281 LEU A CA 1
ATOM 2124 C C . LEU A 1 281 ? 8.618 -4.788 -18.202 1.00 91.94 281 LEU A C 1
ATOM 2126 O O . LEU A 1 281 ? 8.631 -5.918 -18.682 1.00 91.94 281 LEU A O 1
ATOM 2130 N N . SER A 1 282 ? 8.059 -4.545 -17.015 1.00 92.19 282 SER A N 1
ATOM 2131 C CA . SER A 1 282 ? 7.440 -5.599 -16.201 1.00 92.19 282 SER A CA 1
ATOM 2132 C C . SER A 1 282 ? 6.248 -6.256 -16.917 1.00 92.19 282 SER A C 1
ATOM 2134 O O . SER A 1 282 ? 6.070 -7.466 -16.838 1.00 92.19 282 SER A O 1
ATOM 2136 N N . ALA A 1 283 ? 5.433 -5.486 -17.642 1.00 93.75 283 ALA A N 1
ATOM 2137 C CA . ALA A 1 283 ? 4.316 -6.006 -18.428 1.00 93.75 283 ALA A CA 1
ATOM 2138 C C . ALA A 1 283 ? 4.782 -6.868 -19.608 1.00 93.75 283 ALA A C 1
ATOM 2140 O O . ALA A 1 283 ? 4.243 -7.951 -19.822 1.00 93.75 283 ALA A O 1
ATOM 2141 N N . ARG A 1 284 ? 5.818 -6.434 -20.332 1.00 93.19 284 ARG A N 1
ATOM 2142 C CA . ARG A 1 284 ? 6.463 -7.235 -21.382 1.00 93.19 284 ARG A CA 1
ATOM 2143 C C . ARG A 1 284 ? 7.027 -8.544 -20.823 1.00 93.19 284 ARG A C 1
ATOM 2145 O O . ARG A 1 284 ? 6.854 -9.583 -21.453 1.00 93.19 284 ARG A O 1
ATOM 2152 N N . ALA A 1 285 ? 7.599 -8.526 -19.616 1.00 91.44 285 ALA A N 1
ATOM 2153 C CA . ALA A 1 285 ? 8.039 -9.746 -18.939 1.00 91.44 285 ALA A CA 1
ATOM 2154 C C . ALA A 1 285 ? 6.873 -10.715 -18.653 1.00 91.44 285 ALA A C 1
ATOM 2156 O O . ALA A 1 285 ? 7.024 -11.914 -18.878 1.00 91.44 285 ALA A O 1
ATOM 2157 N N . VAL A 1 286 ? 5.690 -10.222 -18.249 1.00 93.19 286 VAL A N 1
ATOM 2158 C CA . VAL A 1 286 ? 4.484 -11.072 -18.121 1.00 93.19 286 VAL A CA 1
ATOM 2159 C C . VAL A 1 286 ? 4.135 -11.742 -19.449 1.00 93.19 286 VAL A C 1
ATOM 2161 O O . VAL A 1 286 ? 3.849 -12.937 -19.470 1.00 93.19 286 VAL A O 1
ATOM 2164 N N . HIS A 1 287 ? 4.166 -11.001 -20.559 1.00 93.00 287 HIS A N 1
ATOM 2165 C CA . HIS A 1 287 ? 3.868 -11.572 -21.879 1.00 93.00 287 HIS A CA 1
ATOM 2166 C C . HIS A 1 287 ? 4.895 -12.622 -22.302 1.00 93.00 287 HIS A C 1
ATOM 2168 O O . HIS A 1 287 ? 4.523 -13.616 -22.918 1.00 93.00 287 HIS A O 1
ATOM 2174 N N . ALA A 1 288 ? 6.164 -12.432 -21.938 1.00 90.69 288 ALA A N 1
ATOM 2175 C CA . ALA A 1 288 ? 7.247 -13.320 -22.333 1.00 90.69 288 ALA A CA 1
ATOM 2176 C C . ALA A 1 288 ? 7.322 -14.623 -21.503 1.00 90.69 288 ALA A C 1
ATOM 2178 O O . ALA A 1 288 ? 7.551 -15.683 -22.079 1.00 90.69 288 ALA A O 1
ATOM 2179 N N . PHE A 1 289 ? 7.057 -14.593 -20.188 1.00 84.94 289 PHE A N 1
ATOM 2180 C CA . PHE A 1 289 ? 6.921 -15.822 -19.371 1.00 84.94 289 PHE A CA 1
ATOM 2181 C C . PHE A 1 289 ? 5.545 -16.477 -19.463 1.00 84.94 289 PHE A C 1
ATOM 2183 O O . PHE A 1 289 ? 5.358 -17.628 -19.058 1.00 84.94 289 PHE A O 1
ATOM 2190 N N . GLY A 1 290 ? 4.562 -15.731 -19.956 1.00 84.69 290 GLY A N 1
ATOM 2191 C CA . GLY A 1 290 ? 3.167 -16.112 -19.901 1.00 84.69 290 GLY A CA 1
ATOM 2192 C C . GLY A 1 290 ? 2.598 -16.092 -18.479 1.00 84.69 290 GLY A C 1
ATOM 2193 O O . GLY A 1 290 ? 3.222 -15.702 -17.491 1.00 84.69 290 GLY A O 1
ATOM 2194 N N . TRP A 1 291 ? 1.359 -16.563 -18.366 1.00 90.06 291 TRP A N 1
ATOM 2195 C CA . TRP A 1 291 ? 0.561 -16.497 -17.139 1.00 90.06 291 TRP A CA 1
ATOM 2196 C C . TRP A 1 291 ? 0.951 -17.524 -16.062 1.00 90.06 291 TRP A C 1
ATOM 2198 O O . TRP A 1 291 ? 0.183 -17.734 -15.126 1.00 90.06 291 TRP A O 1
ATOM 2208 N N . LEU A 1 292 ? 2.116 -18.167 -16.165 1.00 90.06 292 LEU A N 1
ATOM 2209 C CA . LEU A 1 292 ? 2.648 -19.047 -15.116 1.00 90.06 292 LEU A CA 1
ATOM 2210 C C . LEU A 1 292 ? 3.525 -18.291 -14.104 1.00 90.06 292 LEU A C 1
ATOM 2212 O O . LEU A 1 292 ? 3.641 -18.741 -12.966 1.00 90.06 292 LEU A O 1
ATOM 2216 N N . GLY A 1 293 ? 4.049 -17.120 -14.487 1.00 91.00 293 GLY A N 1
ATOM 2217 C CA . GLY A 1 293 ? 4.977 -16.326 -13.679 1.00 91.00 293 GLY A CA 1
ATOM 2218 C C . GLY A 1 293 ? 6.433 -16.792 -13.796 1.00 91.00 293 GLY A C 1
ATOM 2219 O O . GLY A 1 293 ? 6.708 -17.907 -14.234 1.00 91.00 293 GLY A O 1
ATOM 2220 N N . GLY A 1 294 ? 7.365 -15.918 -13.414 1.00 87.12 294 GLY A N 1
ATOM 2221 C CA . GLY A 1 294 ? 8.812 -16.162 -13.444 1.00 87.12 294 GLY A CA 1
ATOM 2222 C C . GLY A 1 294 ? 9.413 -16.635 -12.112 1.00 87.12 294 GLY A C 1
ATOM 2223 O O . GLY A 1 294 ? 10.576 -17.023 -12.071 1.00 87.12 294 GLY A O 1
ATOM 2224 N N . GLY A 1 295 ? 8.645 -16.632 -11.019 1.00 86.81 295 GLY A N 1
ATOM 2225 C CA . GLY A 1 295 ? 9.119 -16.935 -9.664 1.00 86.81 295 GLY A CA 1
ATOM 2226 C C . GLY A 1 295 ? 9.188 -15.704 -8.753 1.00 86.81 295 GLY A C 1
ATOM 2227 O O . GLY A 1 295 ? 9.041 -14.565 -9.184 1.00 86.81 295 GLY A O 1
ATOM 2228 N N . ILE A 1 296 ? 9.376 -15.924 -7.449 1.00 82.38 296 ILE A N 1
ATOM 2229 C CA . ILE A 1 296 ? 9.426 -14.831 -6.462 1.00 82.38 296 ILE A CA 1
ATOM 2230 C C . ILE A 1 296 ? 10.658 -13.957 -6.710 1.00 82.38 296 ILE A C 1
ATOM 2232 O O . ILE A 1 296 ? 11.765 -14.481 -6.756 1.00 82.38 296 ILE A O 1
ATOM 2236 N N . ASP A 1 297 ? 10.457 -12.636 -6.766 1.00 81.56 297 ASP A N 1
ATOM 2237 C CA . ASP A 1 297 ? 11.516 -11.641 -7.003 1.00 81.56 297 ASP A CA 1
ATOM 2238 C C . ASP A 1 297 ? 12.188 -11.790 -8.378 1.00 81.56 297 ASP A C 1
ATOM 2240 O O . ASP A 1 297 ? 13.328 -11.377 -8.571 1.00 81.56 297 ASP A O 1
ATOM 2244 N N . PHE A 1 298 ? 11.449 -12.335 -9.351 1.00 85.94 298 PHE A N 1
ATOM 2245 C CA . PHE A 1 298 ? 11.950 -12.689 -10.675 1.00 85.94 298 PHE A CA 1
ATOM 2246 C C . PHE A 1 298 ? 12.724 -11.555 -11.369 1.00 85.94 298 PHE A C 1
ATOM 2248 O O . PHE A 1 298 ? 13.800 -11.780 -11.914 1.00 85.94 298 PHE A O 1
ATOM 2255 N N . LEU A 1 299 ? 12.210 -10.320 -11.316 1.00 87.06 299 LEU A N 1
ATOM 2256 C CA . LEU A 1 299 ? 12.840 -9.170 -11.978 1.00 87.06 299 LEU A CA 1
ATOM 2257 C C . LEU A 1 299 ? 14.253 -8.861 -11.459 1.00 87.06 299 LEU A C 1
ATOM 2259 O O . LEU A 1 299 ? 15.053 -8.304 -12.200 1.00 87.06 299 LEU A O 1
ATOM 2263 N N . ARG A 1 300 ? 14.581 -9.227 -10.213 1.00 85.56 300 ARG A N 1
ATOM 2264 C CA . ARG A 1 300 ? 15.935 -9.055 -9.670 1.00 85.56 300 ARG A CA 1
ATOM 2265 C C . ARG A 1 300 ? 16.943 -9.987 -10.340 1.00 85.56 300 ARG A C 1
ATOM 2267 O O . ARG A 1 300 ? 18.100 -9.608 -10.483 1.00 85.56 300 ARG A O 1
ATOM 2274 N N . ASP A 1 301 ? 16.490 -11.169 -10.738 1.00 86.06 301 ASP A N 1
ATOM 2275 C CA . ASP A 1 301 ? 17.321 -12.231 -11.301 1.00 86.06 301 ASP A CA 1
ATOM 2276 C C . ASP A 1 301 ? 17.142 -12.341 -12.824 1.00 86.06 301 ASP A C 1
ATOM 2278 O O . ASP A 1 301 ? 17.521 -13.343 -13.433 1.00 86.06 301 ASP A O 1
ATOM 2282 N N . ILE A 1 302 ? 16.565 -11.315 -13.461 1.00 86.12 302 ILE A N 1
ATOM 2283 C CA . ILE A 1 302 ? 16.235 -11.342 -14.889 1.00 86.12 302 ILE A CA 1
ATOM 2284 C C . ILE A 1 302 ? 17.472 -11.496 -15.783 1.00 86.12 302 ILE A C 1
ATOM 2286 O O . ILE A 1 302 ? 17.387 -12.109 -16.845 1.00 86.12 302 ILE A O 1
ATOM 2290 N N . ASP A 1 303 ? 18.634 -11.035 -15.316 1.00 86.94 303 ASP A N 1
ATOM 2291 C CA . ASP A 1 303 ? 19.927 -11.159 -15.999 1.00 86.94 303 ASP A CA 1
ATOM 2292 C C . ASP A 1 303 ? 20.343 -12.622 -16.221 1.00 86.94 303 ASP A C 1
ATOM 2294 O O . ASP A 1 303 ? 21.131 -12.919 -17.119 1.00 86.94 303 ASP A O 1
ATOM 2298 N N . ALA A 1 304 ? 19.789 -13.558 -15.442 1.00 86.56 304 ALA A N 1
ATOM 2299 C CA . ALA A 1 304 ? 19.994 -14.990 -15.647 1.00 86.56 304 ALA A CA 1
ATOM 2300 C C . ALA A 1 304 ? 19.265 -15.535 -16.895 1.00 86.56 304 ALA A C 1
ATOM 2302 O O . ALA A 1 304 ? 19.463 -16.695 -17.257 1.00 86.56 304 ALA A O 1
ATOM 2303 N N . TYR A 1 305 ? 18.447 -14.713 -17.565 1.00 87.19 305 TYR A N 1
ATOM 2304 C CA . TYR A 1 305 ? 17.608 -15.078 -18.708 1.00 87.19 305 TYR A CA 1
ATOM 2305 C C . TYR A 1 305 ? 17.878 -14.144 -19.906 1.00 87.19 305 TYR A C 1
ATOM 2307 O O . TYR A 1 305 ? 17.034 -13.316 -20.256 1.00 87.19 305 TYR A O 1
ATOM 2315 N N . PRO A 1 306 ? 19.041 -14.253 -20.574 1.00 87.50 306 PRO A N 1
ATOM 2316 C CA . PRO A 1 306 ? 19.458 -13.310 -21.617 1.00 87.50 306 PRO A CA 1
ATOM 2317 C C . PRO A 1 306 ? 18.496 -13.245 -22.813 1.00 87.50 306 PRO A C 1
ATOM 2319 O O . PRO A 1 306 ? 18.233 -12.159 -23.328 1.00 87.50 306 PRO A O 1
ATOM 2322 N N . ASP A 1 307 ? 17.910 -14.377 -23.216 1.00 87.06 307 ASP A N 1
ATOM 2323 C CA . ASP A 1 307 ? 16.920 -14.423 -24.303 1.00 87.06 307 ASP A CA 1
ATOM 2324 C C . ASP A 1 307 ? 15.666 -13.609 -23.967 1.00 87.06 307 ASP A C 1
ATOM 2326 O O . ASP A 1 307 ? 15.049 -12.990 -24.833 1.00 87.06 307 ASP A O 1
ATOM 2330 N N . LEU A 1 308 ? 15.301 -13.574 -22.688 1.00 83.38 308 LEU A N 1
ATOM 2331 C CA . LEU A 1 308 ? 14.171 -12.804 -22.212 1.00 83.38 308 LEU A CA 1
ATOM 2332 C C . LEU A 1 308 ? 14.512 -11.319 -22.104 1.00 83.38 308 LEU A C 1
ATOM 2334 O O . LEU A 1 308 ? 13.705 -10.494 -22.518 1.00 83.38 308 LEU A O 1
ATOM 2338 N N . VAL A 1 309 ? 15.694 -10.964 -21.598 1.00 87.00 309 VAL A N 1
ATOM 2339 C CA . VAL A 1 309 ? 16.160 -9.567 -21.629 1.00 87.00 309 VAL A CA 1
ATOM 2340 C C . VAL A 1 309 ? 16.112 -9.036 -23.067 1.00 87.00 309 VAL A C 1
ATOM 2342 O O . VAL A 1 309 ? 15.609 -7.939 -23.303 1.00 87.00 309 VAL A O 1
ATOM 2345 N N . ALA A 1 310 ? 16.518 -9.854 -24.044 1.00 86.06 310 ALA A N 1
ATOM 2346 C CA . ALA A 1 310 ? 16.395 -9.530 -25.461 1.00 86.06 310 ALA A CA 1
ATOM 2347 C C . ALA A 1 310 ? 14.931 -9.443 -25.941 1.00 86.06 310 ALA A C 1
ATOM 2349 O O . ALA A 1 310 ? 14.595 -8.530 -26.690 1.00 86.06 310 ALA A O 1
ATOM 2350 N N . ALA A 1 311 ? 14.041 -10.340 -25.504 1.00 83.00 311 ALA A N 1
ATOM 2351 C CA . ALA A 1 311 ? 12.616 -10.311 -25.861 1.00 83.00 311 ALA A CA 1
ATOM 2352 C C . ALA A 1 311 ? 11.858 -9.117 -25.251 1.00 83.00 311 ALA A C 1
ATOM 2354 O O . ALA A 1 311 ? 10.902 -8.609 -25.836 1.00 83.00 311 ALA A O 1
ATOM 2355 N N . VAL A 1 312 ? 12.301 -8.647 -24.085 1.00 83.12 312 VAL A N 1
ATOM 2356 C CA . VAL A 1 312 ? 11.765 -7.484 -23.367 1.00 83.12 312 VAL A CA 1
ATOM 2357 C C . VAL A 1 312 ? 12.526 -6.204 -23.745 1.00 83.12 312 VAL A C 1
ATOM 2359 O O . VAL A 1 312 ? 12.385 -5.209 -23.043 1.00 83.12 312 VAL A O 1
ATOM 2362 N N . ALA A 1 313 ? 13.282 -6.249 -24.858 1.00 73.62 313 ALA A N 1
ATOM 2363 C CA . ALA A 1 313 ? 14.115 -5.221 -25.493 1.00 73.62 313 ALA A CA 1
ATOM 2364 C C . ALA A 1 313 ? 13.889 -3.772 -25.027 1.00 73.62 313 ALA A C 1
ATOM 2366 O O . ALA A 1 313 ? 12.746 -3.356 -24.802 1.00 73.62 313 ALA A O 1
ATOM 2367 N N . PRO A 1 314 ? 14.951 -2.944 -25.007 1.00 75.94 314 PRO A N 1
ATOM 2368 C CA . PRO A 1 314 ? 14.870 -1.596 -24.476 1.00 75.94 314 PRO A CA 1
ATOM 2369 C C . PRO A 1 314 ? 13.721 -0.783 -25.080 1.00 75.94 314 PRO A C 1
ATOM 2371 O O . PRO A 1 314 ? 13.406 -0.897 -26.265 1.00 75.94 314 PRO A O 1
ATOM 2374 N N . LEU A 1 315 ? 13.097 0.066 -24.261 1.00 80.50 315 LEU A N 1
ATOM 2375 C CA . LEU A 1 315 ? 11.858 0.802 -24.575 1.00 80.50 315 LEU A CA 1
ATOM 2376 C C . LEU A 1 315 ? 11.968 1.847 -25.712 1.00 80.50 315 LEU A C 1
ATOM 2378 O O . LEU A 1 315 ? 11.022 2.606 -25.946 1.00 80.50 315 LEU A O 1
ATOM 2382 N N . GLY A 1 316 ? 13.102 1.892 -26.414 1.00 79.94 316 GLY A N 1
ATOM 2383 C CA . GLY A 1 316 ? 13.380 2.812 -27.514 1.00 79.94 316 GLY A CA 1
ATOM 2384 C C . GLY A 1 316 ? 13.732 4.232 -27.061 1.00 79.94 316 GLY A C 1
ATOM 2385 O O . GLY A 1 316 ? 14.041 4.484 -25.893 1.00 79.94 316 GLY A O 1
ATOM 2386 N N . GLU A 1 317 ? 13.710 5.171 -28.010 1.00 77.38 317 GLU A N 1
ATOM 2387 C CA . GLU A 1 317 ? 14.002 6.586 -27.757 1.00 77.38 317 GLU A CA 1
ATOM 2388 C C . GLU A 1 317 ? 13.061 7.192 -26.701 1.00 77.38 317 GLU A C 1
ATOM 2390 O O . GLU A 1 317 ? 11.875 6.869 -26.622 1.00 77.38 317 GLU A O 1
ATOM 2395 N N . GLY A 1 318 ? 13.605 8.079 -25.863 1.00 76.00 318 GLY A N 1
ATOM 2396 C CA . GLY A 1 318 ? 12.856 8.772 -24.809 1.00 76.00 318 GLY A CA 1
ATOM 2397 C C . GLY A 1 318 ? 12.666 7.987 -23.506 1.00 76.00 318 GLY A C 1
ATOM 2398 O O . GLY A 1 318 ? 12.126 8.545 -22.554 1.00 76.00 318 GLY A O 1
ATOM 2399 N N . ALA A 1 319 ? 13.122 6.733 -23.418 1.00 79.88 319 ALA A N 1
ATOM 2400 C CA . ALA A 1 319 ? 13.117 5.980 -22.165 1.00 79.88 319 ALA A CA 1
ATOM 2401 C C . ALA A 1 319 ? 14.100 6.571 -21.137 1.00 79.88 319 ALA A C 1
ATOM 2403 O O . ALA A 1 319 ? 15.255 6.861 -21.449 1.00 79.88 319 ALA A O 1
ATOM 2404 N N . VAL A 1 320 ? 13.648 6.707 -19.889 1.00 80.44 320 VAL A N 1
ATOM 2405 C CA . VAL A 1 320 ? 14.489 7.071 -18.736 1.00 80.44 320 VAL A CA 1
ATOM 2406 C C . VAL A 1 320 ? 15.149 5.823 -18.154 1.00 80.44 320 VAL A C 1
ATOM 2408 O O . VAL A 1 320 ? 16.284 5.885 -17.686 1.00 80.44 320 VAL A O 1
ATOM 2411 N N . MET A 1 321 ? 14.441 4.692 -18.196 1.00 76.50 321 MET A N 1
ATOM 2412 C CA . MET A 1 321 ? 14.967 3.370 -17.860 1.00 76.50 321 MET A CA 1
ATOM 2413 C C . MET A 1 321 ? 15.011 2.538 -19.140 1.00 76.50 321 MET A C 1
ATOM 2415 O O . MET A 1 321 ? 14.025 1.876 -19.464 1.00 76.50 321 MET A O 1
ATOM 2419 N N . PRO A 1 322 ? 16.111 2.611 -19.913 1.00 68.19 322 PRO A N 1
ATOM 2420 C CA . PRO A 1 322 ? 16.161 1.959 -21.209 1.00 68.19 322 PRO A CA 1
ATOM 2421 C C . PRO A 1 322 ? 16.147 0.438 -21.074 1.00 68.19 322 PRO A C 1
ATOM 2423 O O . PRO A 1 322 ? 15.615 -0.205 -21.960 1.00 68.19 322 PRO A O 1
ATOM 2426 N N . ASP A 1 323 ? 16.672 -0.131 -19.986 1.00 72.12 323 ASP A N 1
ATOM 2427 C CA . ASP A 1 323 ? 16.887 -1.573 -19.841 1.00 72.12 323 ASP A CA 1
ATOM 2428 C C . ASP A 1 323 ? 16.219 -2.144 -18.574 1.00 72.12 323 ASP A C 1
ATOM 2430 O O . ASP A 1 323 ? 16.225 -1.522 -17.506 1.00 72.12 323 ASP A O 1
ATOM 2434 N N . ILE A 1 324 ? 15.651 -3.346 -18.709 1.00 75.50 324 ILE A N 1
ATOM 2435 C CA . ILE A 1 324 ? 15.014 -4.119 -17.642 1.00 75.50 324 ILE A CA 1
ATOM 2436 C C . ILE A 1 324 ? 16.007 -4.604 -16.584 1.00 75.50 324 ILE A C 1
ATOM 2438 O O . ILE A 1 324 ? 15.606 -4.784 -15.439 1.00 75.50 324 ILE A O 1
ATOM 2442 N N . THR A 1 325 ? 17.294 -4.727 -16.910 1.00 76.25 325 THR A N 1
ATOM 2443 C CA . THR A 1 325 ? 18.345 -5.114 -15.947 1.00 76.25 325 THR A CA 1
ATOM 2444 C C . THR A 1 325 ? 18.501 -4.106 -14.793 1.00 76.25 325 THR A C 1
ATOM 2446 O O . THR A 1 325 ? 18.867 -4.458 -13.672 1.00 76.25 325 THR A O 1
ATOM 2449 N N . TYR A 1 326 ? 18.120 -2.838 -15.001 1.00 77.25 326 TYR A N 1
ATOM 2450 C CA . TYR A 1 326 ? 18.068 -1.823 -13.937 1.00 77.25 326 TYR A CA 1
ATOM 2451 C C . TYR A 1 326 ? 16.797 -1.903 -13.074 1.00 77.25 326 TYR A C 1
ATOM 2453 O O . TYR A 1 326 ? 16.679 -1.214 -12.052 1.00 77.25 326 TYR A O 1
ATOM 2461 N N . VAL A 1 327 ? 15.825 -2.726 -13.470 1.00 80.94 327 VAL A N 1
ATOM 2462 C CA . VAL A 1 327 ? 14.519 -2.842 -12.825 1.00 80.94 327 VAL A CA 1
ATOM 2463 C C . VAL A 1 327 ? 14.549 -3.954 -11.784 1.00 80.94 327 VAL A C 1
ATOM 2465 O O . VAL A 1 327 ? 14.129 -5.077 -12.014 1.00 80.94 327 VAL A O 1
ATOM 2468 N N . LEU A 1 328 ? 14.949 -3.603 -10.564 1.00 81.06 328 LEU A N 1
ATOM 2469 C CA . LEU A 1 328 ? 14.981 -4.559 -9.447 1.00 81.06 328 LEU A CA 1
ATOM 2470 C C . LEU A 1 328 ? 13.591 -5.052 -9.006 1.00 81.06 328 LEU A C 1
ATOM 2472 O O . LEU A 1 328 ? 13.492 -6.033 -8.276 1.00 81.06 328 LEU A O 1
ATOM 2476 N N . HIS A 1 329 ? 12.529 -4.310 -9.331 1.00 84.06 329 HIS A N 1
ATOM 2477 C CA . HIS A 1 329 ? 11.133 -4.670 -9.070 1.00 84.06 329 HIS A CA 1
ATOM 2478 C C . HIS A 1 329 ? 10.174 -3.689 -9.751 1.00 84.06 329 HIS A C 1
ATOM 2480 O O . HIS A 1 329 ? 10.488 -2.509 -9.930 1.00 84.06 329 HIS A O 1
ATOM 2486 N N . SER A 1 330 ? 8.939 -4.128 -9.990 1.00 84.00 330 SER A N 1
ATOM 2487 C CA . SER A 1 330 ? 7.947 -3.381 -10.771 1.00 84.00 330 SER A CA 1
ATOM 2488 C C . SER A 1 330 ? 7.416 -2.106 -10.105 1.00 84.00 330 SER A C 1
ATOM 2490 O O . SER A 1 330 ? 6.676 -1.357 -10.729 1.00 84.00 330 SER A O 1
ATOM 2492 N N . HIS A 1 331 ? 7.705 -1.838 -8.825 1.00 88.19 331 HIS A N 1
ATOM 2493 C CA . HIS A 1 331 ? 7.109 -0.705 -8.091 1.00 88.19 331 HIS A CA 1
ATOM 2494 C C . HIS A 1 331 ? 5.565 -0.668 -8.099 1.00 88.19 331 HIS A C 1
ATOM 2496 O O . HIS A 1 331 ? 4.963 0.374 -7.834 1.00 88.19 331 HIS A O 1
ATOM 2502 N N . ASN A 1 332 ? 4.937 -1.803 -8.391 1.00 91.25 332 ASN A N 1
ATOM 2503 C CA . ASN A 1 332 ? 3.500 -1.973 -8.487 1.00 91.25 332 ASN A CA 1
ATOM 2504 C C . ASN A 1 332 ? 3.183 -3.411 -8.087 1.00 91.25 332 ASN A C 1
ATOM 2506 O O . ASN A 1 332 ? 3.415 -4.350 -8.846 1.00 91.25 332 ASN A O 1
ATOM 2510 N N . GLY A 1 333 ? 2.691 -3.599 -6.866 1.00 89.12 333 GLY A N 1
ATOM 2511 C CA . GLY A 1 333 ? 2.478 -4.931 -6.317 1.00 89.12 333 GLY A CA 1
ATOM 2512 C C . GLY A 1 333 ? 1.448 -5.759 -7.084 1.00 89.12 333 GLY A C 1
ATOM 2513 O O . GLY A 1 333 ? 1.570 -6.978 -7.082 1.00 89.12 333 GLY A O 1
ATOM 2514 N N . ALA A 1 334 ? 0.494 -5.130 -7.781 1.00 90.25 334 ALA A N 1
ATOM 2515 C CA . ALA A 1 334 ? -0.439 -5.845 -8.650 1.00 90.25 334 ALA A CA 1
ATOM 2516 C C . ALA A 1 334 ? 0.292 -6.462 -9.848 1.00 90.25 334 ALA A C 1
ATOM 2518 O O . ALA A 1 334 ? 0.137 -7.648 -10.117 1.00 90.25 334 ALA A O 1
ATOM 2519 N N . LEU A 1 335 ? 1.148 -5.685 -10.515 1.00 91.81 335 LEU A N 1
ATOM 2520 C CA . LEU A 1 335 ? 1.950 -6.183 -11.629 1.00 91.81 335 LEU A CA 1
ATOM 2521 C C . LEU A 1 335 ? 3.025 -7.176 -11.167 1.00 91.81 335 LEU A C 1
ATOM 2523 O O . LEU A 1 335 ? 3.222 -8.198 -11.811 1.00 91.81 335 LEU A O 1
ATOM 2527 N N . GLN A 1 336 ? 3.667 -6.918 -10.021 1.00 90.69 336 GLN A N 1
ATOM 2528 C CA . GLN A 1 336 ? 4.637 -7.837 -9.409 1.00 90.69 336 GLN A CA 1
ATOM 2529 C C . GLN A 1 336 ? 4.014 -9.213 -9.151 1.00 90.69 336 GLN A C 1
ATOM 2531 O O . GLN A 1 336 ? 4.638 -10.231 -9.410 1.00 90.69 336 GLN A O 1
ATOM 2536 N N . LEU A 1 337 ? 2.774 -9.248 -8.653 1.00 89.56 337 LEU A N 1
ATOM 2537 C CA . LEU A 1 337 ? 2.063 -10.492 -8.375 1.00 89.56 337 LEU A CA 1
ATOM 2538 C C . LEU A 1 337 ? 1.919 -11.356 -9.638 1.00 89.56 337 LEU A C 1
ATOM 2540 O O . LEU A 1 337 ? 2.073 -12.571 -9.560 1.00 89.56 337 LEU A O 1
ATOM 2544 N N . VAL A 1 338 ? 1.640 -10.734 -10.788 1.00 93.38 338 VAL A N 1
ATOM 2545 C CA . VAL A 1 338 ? 1.500 -11.444 -12.068 1.00 93.38 338 VAL A CA 1
ATOM 2546 C C . VAL A 1 338 ? 2.856 -11.832 -12.640 1.00 93.38 338 VAL A C 1
ATOM 2548 O O . VAL A 1 338 ? 3.006 -12.960 -13.093 1.00 93.38 338 VAL A O 1
ATOM 2551 N N . VAL A 1 339 ? 3.847 -10.938 -12.601 1.00 92.19 339 VAL A N 1
ATOM 2552 C CA . VAL A 1 339 ? 5.206 -11.252 -13.070 1.00 92.19 339 VAL A CA 1
ATOM 2553 C C . VAL A 1 339 ? 5.773 -12.443 -12.308 1.00 92.19 339 VAL A C 1
ATOM 2555 O O . VAL A 1 339 ? 6.290 -13.371 -12.918 1.00 92.19 339 VAL A O 1
ATOM 2558 N N . ASP A 1 340 ? 5.621 -12.456 -10.987 1.00 88.88 340 ASP A N 1
ATOM 2559 C CA . ASP A 1 340 ? 6.278 -13.454 -10.153 1.00 88.88 340 ASP A CA 1
ATOM 2560 C C . ASP A 1 340 ? 5.478 -14.762 -10.071 1.00 88.88 340 ASP A C 1
ATOM 2562 O O . ASP A 1 340 ? 6.058 -15.844 -10.069 1.00 88.88 340 ASP A O 1
ATOM 2566 N N . LEU A 1 341 ? 4.143 -14.689 -10.000 1.00 87.88 341 LEU A N 1
ATOM 2567 C CA . LEU A 1 341 ? 3.283 -15.849 -9.714 1.00 87.88 341 LEU A CA 1
ATOM 2568 C C . LEU A 1 341 ? 2.229 -16.132 -10.794 1.00 87.88 341 LEU A C 1
ATOM 2570 O O . LEU A 1 341 ? 1.430 -17.060 -10.640 1.00 87.88 341 LEU A O 1
ATOM 2574 N N . GLY A 1 342 ? 2.147 -15.318 -11.845 1.00 93.06 342 GLY A N 1
ATOM 2575 C CA . GLY A 1 342 ? 1.170 -15.481 -12.917 1.00 93.06 342 GLY A CA 1
ATOM 2576 C C . GLY A 1 342 ? -0.275 -15.553 -12.412 1.00 93.06 342 GLY A C 1
ATOM 2577 O O . GLY A 1 342 ? -0.691 -14.834 -11.497 1.00 93.06 342 GLY A O 1
ATOM 2578 N N . LEU A 1 343 ? -1.052 -16.469 -12.992 1.00 92.38 343 LEU A N 1
ATOM 2579 C CA . LEU A 1 343 ? -2.445 -16.728 -12.638 1.00 92.38 343 LEU A CA 1
ATOM 2580 C C . LEU A 1 343 ? -2.592 -17.278 -11.211 1.00 92.38 343 LEU A C 1
ATOM 2582 O O . LEU A 1 343 ? -3.596 -16.996 -10.554 1.00 92.38 343 LEU A O 1
ATOM 2586 N N . PHE A 1 344 ? -1.590 -17.998 -10.691 1.00 85.44 344 PHE A N 1
ATOM 2587 C CA . PHE A 1 344 ? -1.594 -18.452 -9.296 1.00 85.44 344 PHE A CA 1
ATOM 2588 C C . PHE A 1 344 ? -1.582 -17.269 -8.329 1.00 85.44 344 PHE A C 1
ATOM 2590 O O . PHE A 1 344 ? -2.298 -17.288 -7.327 1.00 85.44 344 PHE A O 1
ATOM 2597 N N . GLY A 1 345 ? -0.845 -16.208 -8.669 1.00 86.12 345 GLY A N 1
ATOM 2598 C CA . GLY A 1 345 ? -0.887 -14.937 -7.957 1.00 86.12 345 GLY A CA 1
ATOM 2599 C C . GLY A 1 345 ? -2.300 -14.358 -7.910 1.00 86.12 345 GLY A C 1
ATOM 2600 O O . GLY A 1 345 ? -2.809 -14.054 -6.831 1.00 86.12 345 GLY A O 1
ATOM 2601 N N . VAL A 1 346 ? -2.973 -14.276 -9.063 1.00 90.56 346 VAL A N 1
ATOM 2602 C CA . VAL A 1 346 ? -4.350 -13.754 -9.168 1.00 90.56 346 VAL A CA 1
ATOM 2603 C C . VAL A 1 346 ? -5.328 -14.561 -8.311 1.00 90.56 346 VAL A C 1
ATOM 2605 O O . VAL A 1 346 ? -6.116 -13.982 -7.561 1.00 90.56 346 VAL A O 1
ATOM 2608 N N . ILE A 1 347 ? -5.257 -15.894 -8.378 1.00 83.56 347 ILE A N 1
ATOM 2609 C CA . ILE A 1 347 ? -6.100 -16.794 -7.580 1.00 83.56 347 ILE A CA 1
ATOM 2610 C C . ILE A 1 347 ? -5.831 -16.589 -6.084 1.00 83.56 347 ILE A C 1
ATOM 2612 O O . ILE A 1 347 ? -6.775 -16.480 -5.298 1.00 83.56 347 ILE A O 1
ATOM 2616 N N . ALA A 1 348 ? -4.562 -16.479 -5.684 1.00 78.56 348 ALA A N 1
ATOM 2617 C CA . ALA A 1 348 ? -4.184 -16.220 -4.299 1.00 78.56 348 ALA A CA 1
ATOM 2618 C C . ALA A 1 348 ? -4.705 -14.859 -3.807 1.00 78.56 348 ALA A C 1
ATOM 2620 O O . ALA A 1 348 ? -5.241 -14.775 -2.701 1.00 78.56 348 ALA A O 1
ATOM 2621 N N . ALA A 1 349 ? -4.627 -13.807 -4.628 1.00 83.31 349 ALA A N 1
ATOM 2622 C CA . ALA A 1 349 ? -5.193 -12.497 -4.305 1.00 83.31 349 ALA A CA 1
ATOM 2623 C C . ALA A 1 349 ? -6.727 -12.537 -4.195 1.00 83.31 349 ALA A C 1
ATOM 2625 O O . ALA A 1 349 ? -7.296 -11.944 -3.277 1.00 83.31 349 ALA A O 1
ATOM 2626 N N . ALA A 1 350 ? -7.413 -13.274 -5.071 1.00 86.44 350 ALA A N 1
ATOM 2627 C CA . 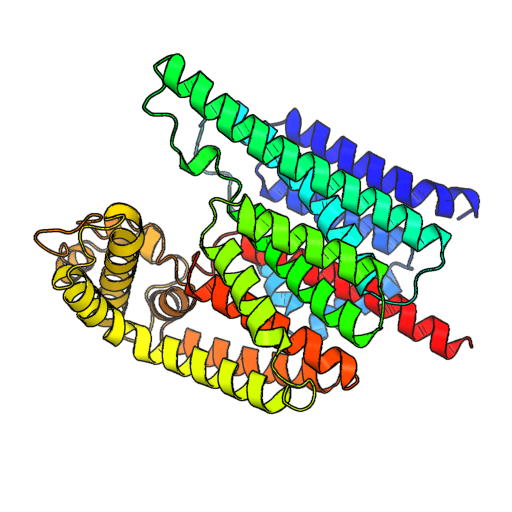ALA A 1 350 ? -8.862 -13.450 -4.989 1.00 86.44 350 ALA A CA 1
ATOM 2628 C C . ALA A 1 350 ? -9.271 -14.186 -3.703 1.00 86.44 350 ALA A C 1
ATOM 2630 O O . ALA A 1 350 ? -10.159 -13.730 -2.978 1.00 86.44 350 ALA A O 1
ATOM 2631 N N . ALA A 1 351 ? -8.581 -15.282 -3.370 1.00 77.25 351 ALA A N 1
ATOM 2632 C CA . ALA A 1 351 ? -8.788 -16.010 -2.121 1.00 77.25 351 ALA A CA 1
ATOM 2633 C C . ALA A 1 351 ? -8.524 -15.114 -0.900 1.00 77.25 351 ALA A C 1
ATOM 2635 O O . ALA A 1 351 ? -9.318 -15.098 0.043 1.00 77.25 351 ALA A O 1
ATOM 2636 N N . LEU A 1 352 ? -7.459 -14.307 -0.946 1.00 78.75 352 LEU A N 1
ATOM 2637 C CA . LEU A 1 352 ? -7.139 -13.319 0.077 1.00 78.75 352 LEU A CA 1
ATOM 2638 C C . LEU A 1 352 ? -8.283 -12.320 0.283 1.00 78.75 352 LEU A C 1
ATOM 2640 O O . LEU A 1 352 ? -8.675 -12.081 1.424 1.00 78.75 352 LEU A O 1
ATOM 2644 N N . PHE A 1 353 ? -8.864 -11.773 -0.788 1.00 83.31 353 PHE A N 1
ATOM 2645 C CA . PHE A 1 353 ? -10.021 -10.885 -0.670 1.00 83.31 353 PHE A CA 1
ATOM 2646 C C . PHE A 1 353 ? -11.244 -11.599 -0.088 1.00 83.31 353 PHE A C 1
ATOM 2648 O O . PHE A 1 353 ? -11.918 -11.061 0.785 1.00 83.31 353 PHE A O 1
ATOM 2655 N N . VAL A 1 354 ? -11.518 -12.847 -0.459 1.00 81.06 354 VAL A N 1
ATOM 2656 C CA . VAL A 1 354 ? -12.621 -13.592 0.172 1.00 81.06 354 VAL A CA 1
ATOM 2657 C C . VAL A 1 354 ? -12.388 -13.750 1.680 1.00 81.06 354 VAL A C 1
ATOM 2659 O O . VAL A 1 354 ? -13.291 -13.485 2.477 1.00 81.06 354 VAL A O 1
ATOM 2662 N N . LEU A 1 355 ? -11.179 -14.128 2.098 1.00 75.69 355 LEU A N 1
ATOM 2663 C CA . LEU A 1 355 ? -10.836 -14.314 3.513 1.00 75.69 355 LEU A CA 1
ATOM 2664 C C . LEU A 1 355 ? -10.856 -12.997 4.303 1.00 75.69 355 LEU A C 1
ATOM 2666 O O . LEU A 1 355 ? -11.399 -12.948 5.412 1.00 75.69 355 LEU A O 1
ATOM 2670 N N . LEU A 1 356 ? -10.317 -11.920 3.727 1.00 76.56 356 LEU A N 1
ATOM 2671 C CA . LEU A 1 356 ? -10.345 -10.582 4.318 1.00 76.56 356 LEU A CA 1
ATOM 2672 C C . LEU A 1 356 ? -11.777 -10.067 4.445 1.00 76.56 356 LEU A C 1
ATOM 2674 O O . LEU A 1 356 ? -12.152 -9.596 5.514 1.00 76.56 356 LEU A O 1
ATOM 2678 N N . GLY A 1 357 ? -12.593 -10.204 3.400 1.00 81.31 357 GLY A N 1
ATOM 2679 C CA . GLY A 1 357 ? -14.000 -9.818 3.417 1.00 81.31 357 GLY A CA 1
ATOM 2680 C C . GLY A 1 357 ? -14.772 -10.560 4.504 1.00 81.31 357 GLY A C 1
ATOM 2681 O O . GLY A 1 357 ? -15.437 -9.929 5.322 1.00 81.31 357 GLY A O 1
ATOM 2682 N N . ARG A 1 358 ? -14.624 -11.890 4.594 1.00 79.56 358 ARG A N 1
ATOM 2683 C CA . ARG A 1 358 ? -15.251 -12.695 5.661 1.00 79.56 358 ARG A CA 1
ATOM 2684 C C . ARG A 1 358 ? -14.829 -12.231 7.053 1.00 79.56 358 ARG A C 1
ATOM 2686 O O . ARG A 1 358 ? -15.679 -12.103 7.930 1.00 79.56 358 ARG A O 1
ATOM 2693 N N . SER A 1 359 ? -13.542 -11.950 7.240 1.00 75.81 359 SER A N 1
ATOM 2694 C CA . SER A 1 359 ? -13.015 -11.478 8.523 1.00 75.81 359 SER A CA 1
ATOM 2695 C C . SER A 1 359 ? -13.576 -10.101 8.883 1.00 75.81 359 SER A C 1
ATOM 2697 O O . SER A 1 359 ? -14.139 -9.928 9.962 1.00 75.81 359 SER A O 1
ATOM 2699 N N . ILE A 1 360 ? -13.504 -9.137 7.962 1.00 78.56 360 ILE A N 1
ATOM 2700 C CA . ILE A 1 360 ? -13.985 -7.767 8.170 1.00 78.56 360 ILE A CA 1
ATOM 2701 C C . ILE A 1 360 ? -15.492 -7.748 8.428 1.00 78.56 360 ILE A C 1
ATOM 2703 O O . ILE A 1 360 ? -15.932 -7.090 9.364 1.00 78.56 360 ILE A O 1
ATOM 2707 N N . PHE A 1 361 ? -16.294 -8.483 7.655 1.00 89.94 361 PHE A N 1
ATOM 2708 C CA . PHE A 1 361 ? -17.756 -8.463 7.784 1.00 89.94 361 PHE A CA 1
ATOM 2709 C C . PHE A 1 361 ? -18.294 -9.275 8.965 1.00 89.94 361 PHE A C 1
ATOM 2711 O O . PHE A 1 361 ? -19.488 -9.201 9.247 1.00 89.94 361 PHE A O 1
ATOM 2718 N N . SER A 1 362 ? -17.427 -9.994 9.683 1.00 83.00 362 SER A N 1
ATOM 2719 C CA . SER A 1 362 ? -17.764 -10.569 10.990 1.00 83.00 362 SER A CA 1
ATOM 2720 C C . SER A 1 362 ? -17.701 -9.540 12.132 1.00 83.00 362 SER A C 1
ATOM 2722 O O . SER A 1 362 ? -18.240 -9.782 13.210 1.00 83.00 362 SER A O 1
ATOM 2724 N N . LEU A 1 363 ? -17.077 -8.376 11.902 1.00 79.62 363 LEU A N 1
ATOM 2725 C CA . LEU A 1 363 ? -16.965 -7.298 12.886 1.00 79.62 363 LEU A CA 1
ATOM 2726 C C . LEU A 1 363 ? -18.270 -6.487 13.001 1.00 79.62 363 LEU A C 1
ATOM 2728 O O . LEU A 1 363 ? -19.049 -6.442 12.048 1.00 79.62 363 LEU A O 1
ATOM 2732 N N . PRO A 1 364 ? -18.501 -5.757 14.110 1.00 85.75 364 PRO A N 1
ATOM 2733 C CA . PRO A 1 364 ? -19.612 -4.809 14.220 1.00 85.75 364 PRO A CA 1
ATOM 2734 C C . PRO A 1 364 ? -19.575 -3.734 13.123 1.00 85.75 364 PRO A C 1
ATOM 2736 O O . PRO A 1 364 ? -18.497 -3.236 12.791 1.00 85.75 364 PRO A O 1
ATOM 2739 N N . GLU A 1 365 ? -20.741 -3.323 12.609 1.00 85.56 365 GLU A N 1
ATOM 2740 C CA . GLU A 1 365 ? -20.880 -2.411 11.453 1.00 85.56 365 GLU A CA 1
ATOM 2741 C C . GLU A 1 365 ? -19.990 -1.151 11.510 1.00 85.56 365 GLU A C 1
ATOM 2743 O O . GLU A 1 365 ? -19.334 -0.857 10.504 1.00 85.56 365 GLU A O 1
ATOM 2748 N N . PRO A 1 366 ? -19.850 -0.442 12.655 1.00 81.19 366 PRO A N 1
ATOM 2749 C CA . PRO A 1 366 ? -18.942 0.699 12.728 1.00 81.19 366 PRO A CA 1
ATOM 2750 C C . PRO A 1 366 ? -17.504 0.308 12.371 1.00 81.19 366 PRO A C 1
ATOM 2752 O O . PRO A 1 366 ? -16.864 0.971 11.566 1.00 81.19 366 PRO A O 1
ATOM 2755 N N . GLN A 1 367 ? -17.010 -0.818 12.886 1.00 81.69 367 GLN A N 1
ATOM 2756 C CA . GLN A 1 367 ? -15.635 -1.259 12.658 1.00 81.69 367 GLN A CA 1
ATOM 2757 C C . GLN A 1 367 ? -15.399 -1.672 11.203 1.00 81.69 367 GLN A C 1
ATOM 2759 O O . GLN A 1 367 ? -14.368 -1.298 10.642 1.00 81.69 367 GLN A O 1
ATOM 2764 N N . GLN A 1 368 ? -16.360 -2.362 10.573 1.00 89.31 368 GLN A N 1
ATOM 2765 C CA . GLN A 1 368 ? -16.261 -2.804 9.171 1.00 89.31 368 GLN A CA 1
ATOM 2766 C C . GLN A 1 368 ? -15.822 -1.652 8.259 1.00 89.31 368 GLN A C 1
ATOM 2768 O O . GLN A 1 368 ? -14.895 -1.774 7.464 1.00 89.31 368 GLN A O 1
ATOM 2773 N N . SER A 1 369 ? -16.453 -0.498 8.454 1.00 92.25 369 SER A N 1
ATOM 2774 C CA . SER A 1 369 ? -16.245 0.723 7.687 1.00 92.25 369 SER A CA 1
ATOM 2775 C C . SER A 1 369 ? -14.811 1.260 7.770 1.00 92.25 369 SER A C 1
ATOM 2777 O O . SER A 1 369 ? -14.236 1.645 6.748 1.00 92.25 369 SER A O 1
ATOM 2779 N N . ALA A 1 370 ? -14.182 1.237 8.949 1.00 86.06 370 ALA A N 1
ATOM 2780 C CA . ALA A 1 370 ? -12.789 1.672 9.085 1.00 86.06 370 ALA A CA 1
ATOM 2781 C C . ALA A 1 370 ? -11.816 0.682 8.422 1.00 86.06 370 ALA A C 1
ATOM 2783 O O . ALA A 1 370 ? -10.899 1.098 7.714 1.00 86.06 370 ALA A O 1
ATOM 2784 N N . TYR A 1 371 ? -12.042 -0.623 8.603 1.00 84.50 371 TYR A N 1
ATOM 2785 C CA . TYR A 1 371 ? -11.180 -1.665 8.037 1.00 84.50 371 TYR A CA 1
ATOM 2786 C C . TYR A 1 371 ? -11.266 -1.746 6.511 1.00 84.50 371 TYR A C 1
ATOM 2788 O O . TYR A 1 371 ? -10.230 -1.863 5.863 1.00 84.50 371 TYR A O 1
ATOM 2796 N N . VAL A 1 372 ? -12.460 -1.618 5.919 1.00 92.12 372 VAL A N 1
ATOM 2797 C CA . VAL A 1 372 ? -12.600 -1.560 4.454 1.00 92.12 372 VAL A CA 1
ATOM 2798 C C . VAL A 1 372 ? -11.785 -0.402 3.888 1.00 92.12 372 VAL A C 1
ATOM 2800 O O . VAL A 1 372 ? -11.030 -0.602 2.943 1.00 92.12 372 VAL A O 1
ATOM 2803 N N . ARG A 1 373 ? -11.875 0.799 4.475 1.00 93.44 373 ARG A N 1
ATOM 2804 C CA . ARG A 1 373 ? -11.105 1.955 3.989 1.00 93.44 373 ARG A CA 1
ATOM 2805 C C . ARG A 1 373 ? -9.604 1.751 4.137 1.00 93.44 373 ARG A C 1
ATOM 2807 O O . ARG A 1 373 ? -8.878 2.093 3.214 1.00 93.44 373 ARG A O 1
ATOM 2814 N N . LEU A 1 374 ? -9.142 1.138 5.228 1.00 86.81 374 LEU A N 1
ATOM 2815 C CA . LEU A 1 374 ? -7.734 0.756 5.358 1.00 86.81 374 LEU A CA 1
ATOM 2816 C C . LEU A 1 374 ? -7.299 -0.197 4.237 1.00 86.81 374 LEU A C 1
ATOM 2818 O O . LEU A 1 374 ? -6.237 0.015 3.661 1.00 86.81 374 LEU A O 1
ATOM 2822 N N . VAL A 1 375 ? -8.120 -1.192 3.881 1.00 87.50 375 VAL A N 1
ATOM 2823 C CA . VAL A 1 375 ? -7.843 -2.068 2.731 1.00 87.50 375 VAL A CA 1
ATOM 2824 C C . VAL A 1 375 ? -7.699 -1.247 1.448 1.00 87.50 375 VAL A C 1
ATOM 2826 O O . VAL A 1 375 ? -6.719 -1.436 0.733 1.00 87.50 375 VAL A O 1
ATOM 2829 N N . VAL A 1 376 ? -8.598 -0.290 1.185 1.00 95.19 376 VAL A N 1
ATOM 2830 C CA . VAL A 1 376 ? -8.486 0.597 0.011 1.00 95.19 376 VAL A CA 1
ATOM 2831 C C . VAL A 1 376 ? -7.167 1.381 0.020 1.00 95.19 376 VAL A C 1
ATOM 2833 O O . VAL A 1 376 ? -6.464 1.400 -0.989 1.00 95.19 376 VAL A O 1
ATOM 2836 N N . LEU A 1 377 ? -6.796 1.989 1.154 1.00 92.25 377 LEU A N 1
ATOM 2837 C CA . LEU A 1 377 ? -5.555 2.764 1.278 1.00 92.25 377 LEU A CA 1
ATOM 2838 C C . LEU A 1 377 ? -4.301 1.899 1.068 1.00 92.25 377 LEU A C 1
ATOM 2840 O O . LEU A 1 377 ? -3.369 2.315 0.379 1.00 92.25 377 LEU A O 1
ATOM 2844 N N . VAL A 1 378 ? -4.279 0.691 1.639 1.00 87.50 378 VAL A N 1
ATOM 2845 C CA . VAL A 1 378 ? -3.166 -0.258 1.491 1.00 87.50 378 VAL A CA 1
ATOM 2846 C C . VAL A 1 378 ? -3.039 -0.716 0.041 1.00 87.50 378 VAL A C 1
ATOM 2848 O O . VAL A 1 378 ? -1.939 -0.702 -0.503 1.00 87.50 378 VAL A O 1
ATOM 2851 N N . LEU A 1 379 ? -4.146 -1.068 -0.616 1.00 90.25 379 LEU A N 1
ATOM 2852 C CA . LEU A 1 379 ? -4.120 -1.503 -2.014 1.00 90.25 379 LEU A CA 1
ATOM 2853 C C . LEU A 1 379 ? -3.691 -0.383 -2.957 1.00 90.25 379 LEU A C 1
ATOM 2855 O O . LEU A 1 379 ? -2.898 -0.635 -3.861 1.00 90.25 379 LEU A O 1
ATOM 2859 N N . PHE A 1 380 ? -4.140 0.851 -2.717 1.00 93.00 380 PHE A N 1
ATOM 2860 C CA . PHE A 1 380 ? -3.643 2.019 -3.442 1.00 93.00 380 PHE A CA 1
ATOM 2861 C C . PHE A 1 380 ? -2.117 2.124 -3.326 1.00 93.00 380 PHE A C 1
ATOM 2863 O O . PHE A 1 380 ? -1.417 2.179 -4.335 1.00 93.00 380 PHE A O 1
ATOM 2870 N N . ALA A 1 381 ? -1.589 2.069 -2.102 1.00 89.38 381 ALA A N 1
ATOM 2871 C CA . ALA A 1 381 ? -0.155 2.154 -1.848 1.00 89.38 381 ALA A CA 1
ATOM 2872 C C . ALA A 1 381 ? 0.643 1.017 -2.512 1.00 89.38 381 ALA A C 1
ATOM 2874 O O . ALA A 1 381 ? 1.710 1.266 -3.080 1.00 89.38 381 ALA A O 1
ATOM 2875 N N . ILE A 1 382 ? 0.117 -0.212 -2.480 1.00 86.69 382 ILE A N 1
ATOM 2876 C CA . ILE A 1 382 ? 0.699 -1.377 -3.159 1.00 86.69 382 ILE A CA 1
ATOM 2877 C C . ILE A 1 382 ? 0.726 -1.159 -4.678 1.00 86.69 382 ILE A C 1
ATOM 2879 O O . ILE A 1 382 ? 1.734 -1.455 -5.314 1.00 86.69 382 ILE A O 1
ATOM 2883 N N . CYS A 1 383 ? -0.338 -0.614 -5.270 1.00 89.69 383 CYS A N 1
ATOM 2884 C CA . CYS A 1 383 ? -0.425 -0.437 -6.721 1.00 89.69 383 CYS A CA 1
ATOM 2885 C C . CYS A 1 383 ? 0.458 0.704 -7.249 1.00 89.69 383 CYS A C 1
ATOM 2887 O O . CYS A 1 383 ? 0.942 0.611 -8.370 1.00 89.69 383 CYS A O 1
ATOM 2889 N N . VAL A 1 384 ? 0.691 1.772 -6.476 1.00 86.56 384 VAL A N 1
ATOM 2890 C CA . VAL A 1 384 ? 1.321 3.000 -7.013 1.00 86.56 384 VAL A CA 1
ATOM 2891 C C . VAL A 1 384 ? 2.742 3.287 -6.517 1.00 86.56 384 VAL A C 1
ATOM 2893 O O . VAL A 1 384 ? 3.363 4.241 -6.986 1.00 86.56 384 VAL A O 1
ATOM 2896 N N . SER A 1 385 ? 3.273 2.525 -5.555 1.00 80.19 385 SER A N 1
ATOM 2897 C CA . SER A 1 385 ? 4.507 2.911 -4.851 1.00 80.19 385 SER A CA 1
ATOM 2898 C C . SER A 1 385 ? 5.659 1.926 -4.993 1.00 80.19 385 SER A C 1
ATOM 2900 O O . SER A 1 385 ? 6.727 2.288 -5.504 1.00 80.19 385 SER A O 1
ATOM 2902 N N . HIS A 1 386 ? 5.455 0.701 -4.510 1.00 71.44 386 HIS A N 1
ATOM 2903 C CA . HIS A 1 386 ? 6.512 -0.252 -4.200 1.00 71.44 386 HIS A CA 1
ATOM 2904 C C . HIS A 1 386 ? 6.056 -1.685 -4.489 1.00 71.44 386 HIS A C 1
ATOM 2906 O O . HIS A 1 386 ? 4.878 -2.003 -4.339 1.00 71.44 386 HIS A O 1
ATOM 2912 N N . GLY A 1 387 ? 7.004 -2.551 -4.862 1.00 60.44 387 GLY A N 1
ATOM 2913 C CA . GLY A 1 387 ? 6.752 -3.980 -5.059 1.00 60.44 387 GLY A CA 1
ATOM 2914 C C . GLY A 1 387 ? 6.278 -4.678 -3.780 1.00 60.44 387 GLY A C 1
ATOM 2915 O O . GLY A 1 387 ? 6.676 -4.297 -2.674 1.00 60.44 387 GLY A O 1
ATOM 2916 N N . LEU A 1 388 ? 5.443 -5.711 -3.932 1.00 61.44 388 LEU A N 1
ATOM 2917 C CA . LEU A 1 388 ? 4.819 -6.455 -2.826 1.00 61.44 388 LEU A CA 1
ATOM 2918 C C . LEU A 1 388 ? 5.854 -7.119 -1.898 1.00 61.44 388 LEU A C 1
ATOM 2920 O O . LEU A 1 388 ? 5.643 -7.230 -0.691 1.00 61.44 388 LEU A O 1
ATOM 2924 N N . TRP A 1 389 ? 6.999 -7.519 -2.452 1.00 60.84 389 TRP A N 1
ATOM 2925 C CA . TRP A 1 389 ? 8.036 -8.277 -1.744 1.00 60.84 389 TRP A CA 1
ATOM 2926 C C . TRP A 1 389 ? 9.053 -7.419 -1.006 1.00 60.84 389 TRP A C 1
ATOM 2928 O O . TRP A 1 389 ? 9.992 -7.940 -0.403 1.00 60.84 389 TRP A O 1
ATOM 2938 N N . GLN A 1 390 ? 8.878 -6.095 -0.996 1.00 65.62 390 GLN A N 1
ATOM 2939 C CA . GLN A 1 390 ? 9.757 -5.267 -0.190 1.00 65.62 390 GLN A CA 1
ATOM 2940 C C . GLN A 1 390 ? 9.594 -5.634 1.289 1.00 65.62 390 GLN A C 1
ATOM 2942 O O . GLN A 1 390 ? 8.506 -5.548 1.855 1.00 65.62 390 GLN A O 1
ATOM 2947 N N . LYS A 1 391 ? 10.707 -6.023 1.924 1.00 60.78 391 LYS A N 1
ATOM 2948 C CA . LYS A 1 391 ? 10.756 -6.586 3.287 1.00 60.78 391 LYS A CA 1
ATOM 2949 C C . LYS A 1 391 ? 9.967 -5.765 4.324 1.00 60.78 391 LYS A C 1
ATOM 2951 O O . LYS A 1 391 ? 9.413 -6.330 5.259 1.00 60.78 391 LYS A O 1
ATOM 2956 N N . TRP A 1 392 ? 9.867 -4.444 4.153 1.00 60.22 392 TRP A N 1
ATOM 2957 C CA . TRP A 1 392 ? 9.135 -3.560 5.067 1.00 60.22 392 TRP A CA 1
ATOM 2958 C C . TRP A 1 392 ? 7.602 -3.681 4.988 1.00 60.22 392 TRP A C 1
ATOM 2960 O O . TRP A 1 392 ? 6.950 -3.388 5.987 1.00 60.22 392 TRP A O 1
ATOM 2970 N N . TRP A 1 393 ? 7.016 -4.148 3.876 1.00 64.06 393 TRP A N 1
ATOM 2971 C CA . TRP A 1 393 ? 5.569 -4.389 3.777 1.00 64.06 393 TRP A CA 1
ATOM 2972 C C . TRP A 1 393 ? 5.119 -5.460 4.767 1.00 64.06 393 TRP A C 1
ATOM 2974 O O . TRP A 1 393 ? 4.207 -5.234 5.558 1.00 64.06 393 TRP A O 1
ATOM 2984 N N . TRP A 1 394 ? 5.810 -6.599 4.781 1.00 58.31 394 TRP A N 1
ATOM 2985 C CA . TRP A 1 394 ? 5.520 -7.714 5.687 1.00 58.31 394 TRP A CA 1
ATOM 2986 C C . TRP A 1 394 ? 5.698 -7.335 7.155 1.00 58.31 394 TRP A C 1
ATOM 2988 O O . TRP 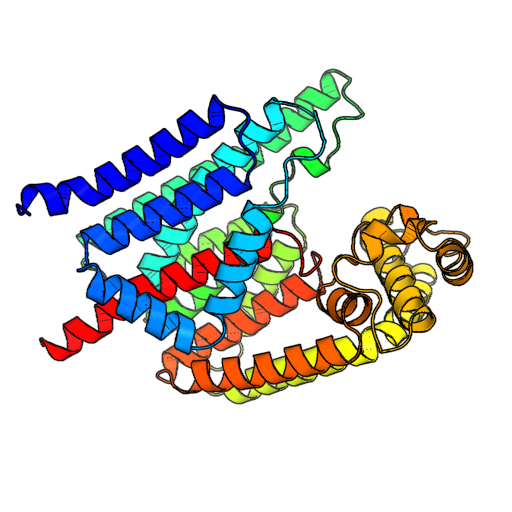A 1 394 ? 4.943 -7.785 8.014 1.00 58.31 394 TRP A O 1
ATOM 2998 N N . LEU A 1 395 ? 6.641 -6.438 7.435 1.00 57.91 395 LEU A N 1
ATOM 2999 C CA . LEU A 1 395 ? 6.862 -5.882 8.766 1.00 57.91 395 LEU A CA 1
ATOM 3000 C C . LEU A 1 395 ? 5.751 -4.920 9.184 1.00 57.91 395 LEU A C 1
ATOM 3002 O O . LEU A 1 395 ? 5.273 -5.007 10.310 1.00 57.91 395 LEU A O 1
ATOM 3006 N N . ALA A 1 396 ? 5.300 -4.043 8.285 1.00 58.78 396 ALA A N 1
ATOM 3007 C CA . ALA A 1 396 ? 4.165 -3.163 8.542 1.00 58.78 396 ALA A CA 1
ATOM 3008 C C . ALA A 1 396 ? 2.878 -3.974 8.771 1.00 58.78 396 ALA A C 1
ATOM 3010 O O . ALA A 1 396 ? 2.158 -3.725 9.736 1.00 58.78 396 ALA A O 1
ATOM 3011 N N . ILE A 1 397 ? 2.631 -4.993 7.942 1.00 59.06 397 ILE A N 1
ATOM 3012 C CA . ILE A 1 397 ? 1.505 -5.925 8.094 1.00 59.06 397 ILE A CA 1
ATOM 3013 C C . ILE A 1 397 ? 1.603 -6.670 9.431 1.00 59.06 397 ILE A C 1
ATOM 3015 O O . ILE A 1 397 ? 0.615 -6.742 10.164 1.00 59.06 397 ILE A O 1
ATOM 3019 N N . GLY A 1 398 ? 2.784 -7.188 9.779 1.00 53.03 398 GLY A N 1
ATOM 3020 C CA . GLY A 1 398 ? 3.034 -7.860 11.052 1.00 53.03 398 GLY A CA 1
ATOM 3021 C C . GLY A 1 398 ? 2.784 -6.945 12.251 1.00 53.03 398 GLY A C 1
ATOM 3022 O O . GLY A 1 398 ? 2.054 -7.324 13.164 1.00 53.03 398 GLY A O 1
ATOM 3023 N N . LEU A 1 399 ? 3.306 -5.715 12.222 1.00 53.88 399 LEU A N 1
ATOM 3024 C CA . LEU A 1 399 ? 3.116 -4.727 13.283 1.00 53.88 399 LEU A CA 1
ATOM 3025 C C . LEU A 1 399 ? 1.634 -4.383 13.460 1.00 53.88 399 LEU A C 1
ATOM 3027 O O . LEU A 1 399 ? 1.123 -4.483 14.570 1.00 53.88 399 LEU A O 1
ATOM 3031 N N . VAL A 1 400 ? 0.923 -4.066 12.373 1.00 55.22 400 VAL A N 1
ATOM 3032 C CA . VAL A 1 400 ? -0.521 -3.780 12.408 1.00 55.22 400 VAL A CA 1
ATOM 3033 C C . VAL A 1 400 ? -1.304 -4.975 12.951 1.00 55.22 400 VAL A C 1
ATOM 3035 O O . VAL A 1 400 ? -2.175 -4.803 13.802 1.00 55.22 400 VAL A O 1
ATOM 3038 N N . THR A 1 401 ? -0.972 -6.192 12.518 1.00 53.19 401 THR A N 1
ATOM 3039 C CA . THR A 1 401 ? -1.622 -7.425 12.987 1.00 53.19 401 THR A CA 1
ATOM 3040 C C . THR A 1 401 ? -1.429 -7.620 14.489 1.00 53.19 401 THR A C 1
ATOM 3042 O O . THR A 1 401 ? -2.392 -7.909 15.198 1.00 53.19 401 THR A O 1
ATOM 3045 N N . LEU A 1 402 ? -0.207 -7.426 14.993 1.00 51.62 402 LEU A N 1
ATOM 3046 C CA . LEU A 1 402 ? 0.096 -7.513 16.421 1.00 51.62 402 LEU A CA 1
ATOM 3047 C C . LEU A 1 402 ? -0.653 -6.429 17.203 1.00 51.62 402 LEU A C 1
ATOM 3049 O O . LEU A 1 402 ? -1.321 -6.733 18.189 1.00 51.62 402 LEU A O 1
ATOM 3053 N N . THR A 1 403 ? -0.618 -5.181 16.737 1.00 51.94 403 THR A N 1
ATOM 3054 C CA . THR A 1 403 ? -1.349 -4.066 17.348 1.00 51.94 403 THR A CA 1
ATOM 3055 C C . THR A 1 403 ? -2.844 -4.379 17.452 1.00 51.94 403 THR A C 1
ATOM 3057 O O . THR A 1 403 ? -3.419 -4.247 18.529 1.00 51.94 403 THR A O 1
ATOM 3060 N N . VAL A 1 404 ? -3.472 -4.881 16.386 1.00 52.22 404 VAL A N 1
ATOM 3061 C CA . VAL A 1 404 ? -4.897 -5.253 16.388 1.00 52.22 404 VAL A CA 1
ATOM 3062 C C . VAL A 1 404 ? -5.177 -6.449 17.306 1.00 52.22 404 VAL A C 1
ATOM 3064 O O . VAL A 1 404 ? -6.114 -6.396 18.101 1.00 52.22 404 VAL A O 1
ATOM 3067 N N . ALA A 1 405 ? -4.369 -7.512 17.248 1.00 52.41 405 ALA A N 1
ATOM 3068 C CA . ALA A 1 405 ? -4.583 -8.728 18.036 1.00 52.41 405 ALA A CA 1
ATOM 3069 C C . ALA A 1 405 ? -4.435 -8.496 19.550 1.00 52.41 405 ALA A C 1
ATOM 3071 O O . ALA A 1 405 ? -5.172 -9.078 20.353 1.00 52.41 405 ALA A O 1
ATOM 3072 N N . PHE A 1 406 ? -3.491 -7.644 19.954 1.00 51.34 406 PHE A N 1
ATOM 3073 C CA . PHE A 1 406 ? -3.214 -7.386 21.364 1.00 51.34 406 PHE A CA 1
ATOM 3074 C C . PHE A 1 406 ? -4.067 -6.260 21.947 1.00 51.34 406 PHE A C 1
ATOM 3076 O O . PHE A 1 406 ? -4.504 -6.385 23.091 1.00 51.34 406 PHE A O 1
ATOM 3083 N N . LEU A 1 407 ? -4.384 -5.217 21.173 1.00 50.06 407 LEU A N 1
ATOM 3084 C CA . LEU A 1 407 ? -5.235 -4.124 21.653 1.00 50.06 407 LEU A CA 1
ATOM 3085 C C . LEU A 1 407 ? -6.730 -4.455 21.541 1.00 50.06 407 LEU A C 1
ATOM 3087 O O . LEU A 1 407 ? -7.485 -4.168 22.464 1.00 50.06 407 LEU A O 1
ATOM 3091 N N . GLY A 1 408 ? -7.165 -5.134 20.473 1.00 47.16 408 GLY A N 1
ATOM 3092 C CA . GLY A 1 408 ? -8.579 -5.482 20.268 1.00 47.16 408 GLY A CA 1
ATOM 3093 C C . GLY A 1 408 ? -9.116 -6.532 21.250 1.00 47.16 408 GLY A C 1
ATOM 3094 O O . GLY A 1 408 ? -10.301 -6.541 21.572 1.00 47.16 408 GLY A O 1
ATOM 3095 N N . GLY A 1 409 ? -8.248 -7.400 21.780 1.00 46.34 409 GLY A N 1
ATOM 3096 C CA . GLY A 1 409 ? -8.635 -8.429 22.752 1.00 46.34 409 GLY A CA 1
ATOM 3097 C C . GLY A 1 409 ? -8.826 -7.928 24.191 1.00 46.34 409 GLY A C 1
ATOM 3098 O O . GLY A 1 409 ? -9.273 -8.708 25.034 1.00 46.34 409 GLY A O 1
ATOM 3099 N N . ALA A 1 410 ? -8.456 -6.681 24.499 1.00 48.31 410 ALA A N 1
ATOM 3100 C CA . ALA A 1 410 ? -8.642 -6.085 25.825 1.00 48.31 410 ALA A CA 1
ATOM 3101 C C . ALA A 1 410 ? -10.076 -5.555 26.020 1.00 48.31 410 ALA A C 1
ATOM 3103 O O . ALA A 1 410 ? -10.662 -5.739 27.087 1.00 48.31 410 ALA A O 1
ATOM 3104 N N . ASP A 1 411 ? -10.666 -4.989 24.965 1.00 46.59 411 ASP A N 1
ATOM 3105 C CA . ASP A 1 411 ? -12.023 -4.428 24.976 1.00 46.59 411 ASP A CA 1
ATOM 3106 C C . ASP A 1 411 ? -13.116 -5.494 25.121 1.00 46.59 411 ASP A C 1
ATOM 3108 O O . ASP A 1 411 ? -14.133 -5.260 25.772 1.00 46.59 411 ASP A O 1
ATOM 3112 N N . ALA A 1 412 ? -12.913 -6.680 24.541 1.00 48.31 412 ALA A N 1
ATOM 3113 C CA . ALA A 1 412 ? -13.900 -7.759 24.589 1.00 48.31 412 ALA A CA 1
ATOM 3114 C C . ALA A 1 412 ? -14.106 -8.334 26.003 1.00 48.31 412 ALA A C 1
ATOM 3116 O O . ALA A 1 412 ? -15.195 -8.810 26.298 1.00 48.31 412 ALA A O 1
ATOM 3117 N N . ARG A 1 413 ? -13.087 -8.276 26.875 1.00 51.81 413 ARG A N 1
ATOM 3118 C CA . ARG A 1 413 ? -13.185 -8.780 28.259 1.00 51.81 413 ARG A CA 1
ATOM 3119 C C . ARG A 1 413 ? -13.842 -7.789 29.201 1.00 51.81 413 ARG A C 1
ATOM 3121 O O . ARG A 1 413 ? -14.687 -8.196 29.978 1.00 51.81 413 ARG A O 1
ATOM 3128 N N . ARG A 1 414 ? -13.534 -6.491 29.077 1.00 52.44 414 ARG A N 1
ATOM 3129 C CA . ARG A 1 414 ? -14.190 -5.469 29.913 1.00 52.44 414 ARG A CA 1
ATOM 3130 C C . ARG A 1 414 ? -15.711 -5.488 29.751 1.00 52.44 414 ARG A C 1
ATOM 3132 O O . ARG A 1 414 ? -16.410 -5.368 30.734 1.00 52.44 414 ARG A O 1
ATOM 3139 N N . ARG A 1 415 ? -16.217 -5.751 28.542 1.00 52.47 415 ARG A N 1
ATOM 3140 C CA . ARG A 1 415 ? -17.665 -5.897 28.292 1.00 52.47 415 ARG A CA 1
ATOM 3141 C C . ARG A 1 415 ? -18.287 -7.213 28.777 1.00 52.47 415 ARG A C 1
ATOM 3143 O O . ARG A 1 415 ? -19.487 -7.377 28.622 1.00 52.47 415 ARG A O 1
ATOM 3150 N N . GLN A 1 416 ? -17.484 -8.187 29.199 1.00 52.78 416 GLN A N 1
ATOM 3151 C CA . GLN A 1 416 ? -17.978 -9.422 29.819 1.00 52.78 416 GLN A CA 1
ATOM 3152 C C . GLN A 1 416 ? -17.947 -9.342 31.348 1.00 52.78 416 GLN A C 1
ATOM 3154 O O . GLN A 1 416 ? -18.672 -10.094 31.992 1.00 52.78 416 GLN A O 1
ATOM 3159 N N . ASP A 1 417 ? -17.103 -8.465 31.895 1.00 59.50 417 ASP A N 1
ATOM 3160 C CA . ASP A 1 417 ? -16.957 -8.240 33.334 1.00 59.50 417 ASP A CA 1
ATOM 3161 C C . ASP A 1 417 ? -17.861 -7.095 33.853 1.00 59.50 417 ASP A C 1
ATOM 3163 O O . ASP A 1 417 ? -18.100 -7.026 35.059 1.00 59.50 417 ASP A O 1
ATOM 3167 N N . ASP A 1 418 ? -18.361 -6.236 32.952 1.00 56.19 418 ASP A N 1
ATOM 3168 C CA . ASP A 1 418 ? -19.421 -5.231 33.170 1.00 56.19 418 ASP A CA 1
ATOM 3169 C C . ASP A 1 418 ? -20.788 -5.790 32.734 1.00 56.19 418 ASP A C 1
ATOM 3171 O O . ASP A 1 418 ? -21.788 -5.551 33.455 1.00 56.19 418 ASP A O 1
#

pLDDT: mean 70.8, std 18.36, range [34.12, 97.75]

Radius of gyration: 22.31 Å; chains: 1; bounding box: 54×43×70 Å